Protein 1AZW (pdb70)

Solvent-accessible surface area: 23852 Å² total; per-residue (Å²): 166,88,103,29,39,97,156,44,102,18,101,54,108,21,80,27,170,16,50,159,105,1,34,1,26,10,1,11,0,16,46,65,174,12,48,32,0,0,0,1,3,19,7,0,3,18,13,16,72,94,93,23,25,46,2,0,19,42,67,88,0,46,0,0,0,3,1,3,6,0,0,33,100,1,72,48,55,15,17,36,74,82,2,28,0,88,35,5,5,28,1,0,34,89,1,35,94,100,26,60,12,113,111,0,0,0,8,0,6,8,0,0,0,0,0,0,0,1,0,0,7,64,46,46,125,35,3,26,18,0,0,0,29,0,0,14,2,3,18,39,91,5,3,61,77,5,7,39,106,11,0,10,167,102,38,76,101,19,21,112,130,2,42,111,35,1,55,82,22,14,66,47,10,2,1,6,0,0,25,43,47,2,68,24,145,80,127,71,46,53,53,65,2,0,78,21,0,0,32,4,14,1,14,3,3,23,72,145,94,56,134,108,62,28,79,38,17,80,73,41,112,54,0,30,2,10,0,32,2,1,1,25,0,4,8,28,7,0,52,10,114,50,72,69,11,1,38,101,7,2,123,118,0,46,123,14,48,4,4,0,0,0,1,120,124,5,14,11,4,20,22,84,0,0,121,31,0,52,137,42,0,96,112,6,99,38,67,56,5,91,59,3,2,7,8,9,45,14,81,52,0,10,20,11,0,0,127,10,0,35,64,50,56,163,90,101,25,38,99,155,47,103,15,97,58,106,23,77,22,173,16,47,156,113,0,38,3,30,9,1,10,0,15,46,64,171,13,47,33,0,0,0,3,4,18,8,0,3,20,13,14,62,90,89,23,25,49,2,1,20,45,67,86,0,47,0,0,0,3,1,4,4,0,0,34,102,1,75,46,57,13,17,35,71,80,2,30,0,87,35,3,4,30,2,0,31,90,2,35,94,96,26,60,13,109,112,0,0,0,10,0,6,10,0,0,0,0,0,0,0,1,0,0,7,62,52,44,126,34,3,22,20,0,0,0,27,0,0,14,3,4,16,39,91,2,4,57,80,7,5,40,104,10,0,9,166,104,40,74,103,20,28,111,130,2,40,115,34,2,53,77,23,16,67,46,12,2,1,6,0,0,28,44,48,3,65,30,143,80,135,66,49,58,55,68,3,0,75,19,0,0,32,4,14,2,13,2,4,27,76,143,102,53,135,110,63,28,82,39,16,80,75,41,116,49,0,29,3,10,0,34,3,0,1,24,0,5,7,31,7,0,51,7,120,50,69,64,13,2,38,104,6,2,124,114,0,46,119,14,47,3,3,0,0,0,1,121,127,5,16,9,2,21,23,83,0,0,123,32,0,51,142,40,0,100,114,6,101,36,60,56,4,93,55,3,2,7,9,8,46,14,85,52,0,10,22,12,0,0,129,8,0,34,66,52,59

InterPro domains:
  IPR000073 Alpha/beta hydrolase fold-1 [PF00561] (35-298)
  IPR002410 Peptidase S33 [PR00793] (37-45)
  IPR002410 Peptidase S33 [PR00793] (63-74)
  IPR002410 Peptidase S33 [PR00793] (106-120)
  IPR005944 Proline iminopeptidase [PIRSF006431] (1-312)
  IPR005944 Proline iminopeptidase [PTHR43722] (2-311)
  IPR005944 Proline iminopeptidase [TIGR01249] (9-311)
  IPR029058 Alpha/Beta hydrolase fold [G3DSA:3.40.50.1820] (1-313)
  IPR029058 Alpha/Beta hydrolase fold [SSF53474] (2-310)

B-factor: mean 34.87, std 10.5, range [4.14, 78.02]

Structure (mmCIF, N/CA/C/O backbone):
data_1AZW
#
_entry.id   1AZW
#
_cell.length_a   147.200
_cell.length_b   167.800
_cell.length_c   85.600
_cell.angle_alpha   90.00
_cell.angle_beta   90.00
_cell.angle_gamma   90.00
#
_symmetry.space_group_name_H-M   'C 2 2 2'
#
loop_
_entity.id
_entity.type
_entity.pdbx_description
1 polymer 'PROLINE IMINOPEPTIDASE'
2 water water
#
loop_
_atom_site.group_PDB
_atom_site.id
_atom_site.type_symbol
_atom_site.label_atom_id
_atom_site.label_alt_id
_atom_site.label_comp_id
_atom_site.label_asym_id
_atom_site.label_entity_id
_atom_site.label_seq_id
_atom_site.pdbx_PDB_ins_code
_atom_site.Cartn_x
_atom_site.Cartn_y
_atom_site.Cartn_z
_atom_site.occupancy
_atom_site.B_iso_or_equiv
_atom_site.auth_seq_id
_atom_site.auth_comp_id
_atom_site.auth_asym_id
_atom_site.auth_atom_id
_atom_site.pdbx_PDB_model_num
ATOM 1 N N . MET A 1 1 ? 27.255 33.422 99.685 1.00 49.94 1 MET A N 1
ATOM 2 C CA . MET A 1 1 ? 27.941 32.733 98.539 1.00 52.60 1 MET A CA 1
ATOM 3 C C . MET A 1 1 ? 28.289 31.273 98.845 1.00 50.91 1 MET A C 1
ATOM 4 O O . MET A 1 1 ? 29.110 30.990 99.725 1.00 51.27 1 MET A O 1
ATOM 9 N N . ARG A 1 2 ? 27.651 30.367 98.104 1.00 47.12 2 ARG A N 1
ATOM 10 C CA . ARG A 1 2 ? 27.837 28.935 98.240 1.00 43.50 2 ARG A CA 1
ATOM 11 C C . ARG A 1 2 ? 29.205 28.509 97.747 1.00 44.11 2 ARG A C 1
ATOM 12 O O . ARG A 1 2 ? 29.916 29.269 97.087 1.00 45.91 2 ARG A O 1
ATOM 20 N N . THR A 1 3 ? 29.579 27.285 98.077 1.00 45.39 3 THR A N 1
ATOM 21 C CA . THR A 1 3 ? 30.851 26.739 97.628 1.00 47.77 3 THR A CA 1
ATOM 22 C C . THR A 1 3 ? 30.633 25.318 97.119 1.00 47.54 3 THR A C 1
ATOM 23 O O . THR A 1 3 ? 29.513 24.767 97.198 1.00 46.17 3 THR A O 1
ATOM 27 N N . LEU A 1 4 ? 31.692 24.759 96.537 1.00 45.79 4 LEU A N 1
ATOM 28 C CA . LEU A 1 4 ? 31.659 23.394 96.030 1.00 45.63 4 LEU A CA 1
ATOM 29 C C . LEU A 1 4 ? 31.449 22.467 97.230 1.00 46.73 4 LEU A C 1
ATOM 30 O O . LEU A 1 4 ? 31.992 22.720 98.323 1.00 50.77 4 LEU A O 1
ATOM 35 N N . TYR A 1 5 ? 30.661 21.410 97.049 1.00 42.68 5 TYR A N 1
ATOM 36 C CA . TYR A 1 5 ? 30.472 20.461 98.128 1.00 34.55 5 TYR A CA 1
ATOM 37 C C . TYR A 1 5 ? 31.849 19.861 98.425 1.00 34.95 5 TYR A C 1
ATOM 38 O O . TYR A 1 5 ? 32.831 20.142 97.714 1.00 30.82 5 TYR A O 1
ATOM 47 N N . PRO A 1 6 ? 31.967 19.081 99.511 1.00 35.38 6 PRO A N 1
ATOM 48 C CA . PRO A 1 6 ? 33.295 18.518 99.814 1.00 35.48 6 PRO A CA 1
ATOM 49 C C . P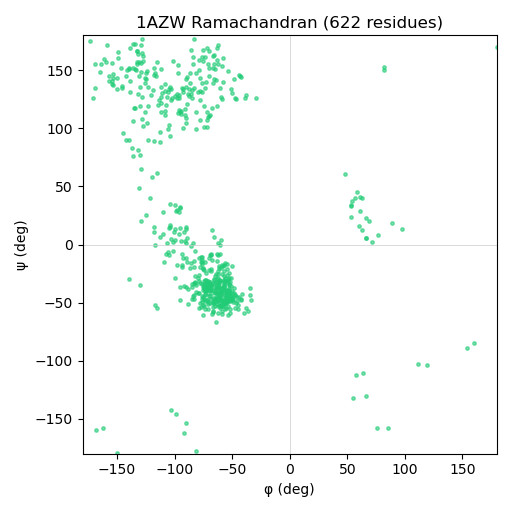RO A 1 6 ? 33.840 17.417 98.896 1.00 37.77 6 PRO A C 1
ATOM 50 O O . PRO A 1 6 ? 33.067 16.702 98.232 1.00 39.70 6 PRO A O 1
ATOM 54 N N . GLU A 1 7 ? 35.170 17.300 98.865 1.00 38.12 7 GLU A N 1
ATOM 55 C CA . GLU A 1 7 ? 35.869 16.299 98.056 1.00 42.33 7 GLU A CA 1
ATOM 56 C C . GLU A 1 7 ? 35.233 14.927 98.225 1.00 43.10 7 GLU A C 1
ATOM 57 O O . GLU A 1 7 ? 35.150 14.404 99.338 1.00 46.81 7 GLU A O 1
ATOM 63 N N . ILE A 1 8 ? 34.843 14.317 97.115 1.00 42.04 8 ILE A N 1
ATOM 64 C CA . ILE A 1 8 ? 34.183 13.026 97.157 1.00 38.52 8 ILE A CA 1
ATOM 65 C C . ILE A 1 8 ? 34.839 12.087 96.172 1.00 41.59 8 ILE A C 1
ATOM 66 O O . ILE A 1 8 ? 35.491 12.533 95.225 1.00 41.38 8 ILE A O 1
ATOM 71 N N . THR A 1 9 ? 34.685 10.787 96.423 1.00 43.83 9 THR A N 1
ATOM 72 C CA . THR A 1 9 ? 35.252 9.744 95.586 1.00 41.26 9 THR A CA 1
ATOM 73 C C . THR A 1 9 ? 34.111 8.946 94.992 1.00 40.00 9 THR A C 1
ATOM 74 O O . THR A 1 9 ? 33.018 8.861 95.576 1.00 38.33 9 THR A O 1
ATOM 78 N N . PRO A 1 10 ? 34.308 8.431 93.768 1.00 40.32 10 PRO A N 1
ATOM 79 C CA . PRO A 1 10 ? 33.234 7.653 93.150 1.00 38.89 10 PRO A CA 1
ATOM 80 C C . PRO A 1 10 ? 33.060 6.265 93.788 1.00 40.71 10 PRO A C 1
ATOM 81 O O . PRO A 1 10 ? 34.038 5.591 94.159 1.00 37.88 10 PRO A O 1
ATOM 85 N N . TYR A 1 11 ? 31.800 5.869 93.955 1.00 41.48 11 TYR A N 1
ATOM 86 C CA . TYR A 1 11 ? 31.472 4.573 94.514 1.00 38.65 11 TYR A CA 1
ATOM 87 C C . TYR A 1 11 ? 31.636 3.507 93.438 1.00 42.39 11 TYR A C 1
ATOM 88 O O . TYR A 1 11 ? 31.601 2.313 93.728 1.00 44.29 11 TYR A O 1
ATOM 97 N N . GLN A 1 12 ? 31.787 3.958 92.191 1.00 44.38 12 GLN A N 1
ATOM 98 C CA . GLN A 1 12 ? 31.959 3.087 91.036 1.00 43.71 12 GLN A CA 1
ATOM 99 C C . GLN A 1 12 ? 32.714 3.818 89.927 1.00 43.88 12 GLN A C 1
ATOM 100 O O . GLN A 1 12 ? 32.495 4.997 89.684 1.00 43.36 12 GLN A O 1
ATOM 106 N N . GLN A 1 13 ? 33.635 3.103 89.297 1.00 45.81 13 GLN A N 1
ATOM 107 C CA . GLN A 1 13 ? 34.454 3.600 88.196 1.00 46.78 13 GLN A CA 1
ATOM 108 C C . GLN A 1 13 ? 34.402 2.501 87.151 1.00 48.25 13 GLN A C 1
ATOM 109 O O . GLN A 1 13 ? 34.258 1.337 87.510 1.00 51.05 13 GLN A O 1
ATOM 115 N N . GLY A 1 14 ? 34.507 2.843 85.873 1.00 48.13 14 GLY A N 1
ATOM 116 C CA . GLY A 1 14 ? 34.441 1.805 84.865 1.00 46.95 14 GLY A CA 1
ATOM 117 C C . GLY A 1 14 ? 34.965 2.157 83.494 1.00 46.58 14 GLY A C 1
ATOM 118 O O . GLY A 1 14 ? 35.801 3.051 83.351 1.00 47.53 14 GLY A O 1
ATOM 119 N N . SER A 1 15 ? 34.498 1.408 82.498 1.00 45.61 15 SER A N 1
ATOM 120 C CA . SER A 1 15 ? 34.878 1.587 81.102 1.00 44.02 15 SER A CA 1
ATOM 121 C C . SER A 1 15 ? 33.741 1.057 80.278 1.00 44.07 15 SER A C 1
ATOM 122 O O . SER A 1 15 ? 33.132 0.060 80.646 1.00 48.22 15 SER A O 1
ATOM 125 N N . LEU A 1 16 ? 33.431 1.738 79.187 1.00 42.18 16 LEU A N 1
ATOM 126 C CA . LEU A 1 16 ? 32.356 1.320 78.325 1.00 39.57 16 LEU A CA 1
ATOM 127 C C . LEU A 1 16 ? 32.890 1.348 76.911 1.00 44.77 16 LEU A C 1
ATOM 128 O O . LEU A 1 16 ? 33.578 2.297 76.521 1.00 46.48 16 LEU A O 1
ATOM 133 N N . LYS A 1 17 ? 32.690 0.247 76.191 1.00 48.27 17 LYS A N 1
ATOM 134 C CA . LYS A 1 17 ? 33.133 0.140 74.804 1.00 49.48 17 LYS A CA 1
ATOM 135 C C . LYS A 1 17 ? 31.976 0.627 73.950 1.00 48.63 17 LYS A C 1
ATOM 136 O O . LYS A 1 17 ? 30.970 -0.070 73.816 1.00 48.93 17 LYS A O 1
ATOM 142 N N . VAL A 1 18 ? 32.108 1.845 73.424 1.00 47.04 18 VAL A N 1
ATOM 143 C CA . VAL A 1 18 ? 31.062 2.466 72.616 1.00 44.82 18 VAL A CA 1
ATOM 144 C C . VAL A 1 18 ? 31.082 2.022 71.169 1.00 43.62 18 VAL A C 1
ATOM 145 O O . VAL A 1 18 ? 30.060 2.060 70.481 1.00 40.02 18 VAL A O 1
ATOM 149 N N . ASP A 1 19 ? 32.265 1.638 70.709 1.00 43.53 19 ASP A N 1
ATOM 150 C CA . ASP A 1 19 ? 32.434 1.110 69.371 1.00 44.13 19 ASP A CA 1
ATOM 151 C C . ASP A 1 19 ? 33.725 0.310 69.358 1.00 46.62 19 ASP A C 1
ATOM 152 O O . ASP A 1 19 ? 34.474 0.334 70.340 1.00 48.31 19 ASP A O 1
ATOM 157 N N . ASP A 1 20 ? 33.989 -0.399 68.269 1.00 49.74 20 ASP A N 1
ATOM 158 C CA . ASP A 1 20 ? 35.183 -1.236 68.175 1.00 50.85 20 ASP A CA 1
ATOM 159 C C . ASP A 1 20 ? 36.534 -0.537 68.315 1.00 50.88 20 ASP A C 1
ATOM 160 O O . ASP A 1 20 ? 37.571 -1.197 68.260 1.00 52.08 20 ASP A O 1
ATOM 165 N N . ARG A 1 21 ? 36.519 0.769 68.592 1.00 49.24 21 ARG A N 1
ATOM 166 C CA . ARG A 1 21 ? 37.755 1.556 68.702 1.00 44.75 21 ARG A CA 1
ATOM 167 C C . ARG A 1 21 ? 37.876 2.413 69.966 1.00 41.31 21 ARG A C 1
ATOM 168 O O . ARG A 1 21 ? 38.971 2.564 70.529 1.00 36.29 21 ARG A O 1
ATOM 176 N N . HIS A 1 22 ? 36.739 2.940 70.413 1.00 38.98 22 HIS A N 1
ATOM 177 C CA . HIS A 1 22 ? 36.664 3.823 71.564 1.00 39.01 22 HIS A CA 1
ATOM 178 C C . HIS A 1 22 ? 36.122 3.154 72.816 1.00 40.44 22 HIS A C 1
ATOM 179 O O . HIS A 1 22 ? 35.094 2.463 72.776 1.00 39.23 22 HIS A O 1
ATOM 186 N N . THR A 1 23 ? 36.805 3.429 73.926 1.00 43.08 23 THR A N 1
ATOM 187 C CA . THR A 1 23 ? 36.472 2.925 75.256 1.00 43.15 23 THR A CA 1
ATOM 188 C C . THR A 1 23 ? 36.410 4.118 76.212 1.00 40.11 23 THR A C 1
ATOM 189 O O . THR A 1 23 ? 37.441 4.684 76.584 1.00 38.02 23 THR A O 1
ATOM 193 N N . LEU A 1 24 ? 35.203 4.475 76.620 1.00 38.56 24 LEU A N 1
ATOM 194 C CA . LEU A 1 24 ? 34.966 5.607 77.510 1.00 38.19 24 LEU A CA 1
ATOM 195 C C . LEU A 1 24 ? 35.071 5.309 79.007 1.00 39.97 24 LEU A C 1
ATOM 196 O O . LEU A 1 24 ? 34.435 4.371 79.499 1.00 39.75 24 LEU A O 1
ATOM 201 N N . TYR A 1 25 ? 35.839 6.124 79.730 1.00 40.35 25 TYR A N 1
ATOM 202 C CA . TYR A 1 25 ? 35.958 5.982 81.179 1.00 39.77 25 TYR A CA 1
ATOM 203 C C . TYR A 1 25 ? 34.764 6.690 81.786 1.00 38.48 25 TYR A C 1
ATOM 204 O O . TYR A 1 25 ? 34.449 7.800 81.387 1.00 40.32 25 TYR A O 1
ATOM 213 N N . PHE A 1 26 ? 34.107 6.076 82.754 1.00 37.12 26 PHE A N 1
ATOM 214 C CA . PHE A 1 26 ? 32.988 6.741 83.402 1.00 36.24 26 PHE A CA 1
ATOM 215 C C . PHE A 1 26 ? 33.068 6.472 84.899 1.00 37.40 26 PHE A C 1
ATOM 216 O O . PHE A 1 26 ? 33.921 5.692 85.333 1.00 40.86 26 PHE A O 1
ATOM 224 N N . GLU A 1 27 ? 32.269 7.177 85.693 1.00 34.67 27 GLU A N 1
ATOM 225 C CA . GLU A 1 27 ? 32.278 6.987 87.135 1.00 32.35 27 GLU A CA 1
ATOM 226 C C . GLU A 1 27 ? 31.003 7.551 87.731 1.00 32.19 27 GLU A C 1
ATOM 227 O O . GLU A 1 27 ? 30.296 8.322 87.081 1.00 33.90 27 GLU A O 1
ATOM 233 N N . GLN A 1 28 ? 30.662 7.102 88.930 1.00 31.41 28 GLN A N 1
ATOM 234 C CA . GLN A 1 28 ? 29.460 7.575 89.589 1.00 31.74 28 GLN A CA 1
ATOM 235 C C . GLN A 1 28 ? 29.779 8.006 91.018 1.00 35.71 28 GLN A C 1
ATOM 236 O O . GLN A 1 28 ? 30.583 7.361 91.706 1.00 35.21 28 GLN A O 1
ATOM 242 N N . CYS A 1 29 ? 29.232 9.156 91.414 1.00 35.27 29 CYS A N 1
ATOM 243 C CA . CYS A 1 29 ? 29.432 9.713 92.739 1.00 33.30 29 CYS A CA 1
ATOM 244 C C . CYS A 1 29 ? 28.076 10.005 93.337 1.00 36.41 29 CYS A C 1
ATOM 245 O O . CYS A 1 29 ? 27.071 10.052 92.617 1.00 38.77 29 CYS A O 1
ATOM 248 N N . GLY A 1 30 ? 28.038 10.176 94.655 1.00 38.16 30 GLY A N 1
ATOM 249 C CA . GLY A 1 30 ? 26.786 10.503 95.316 1.00 39.81 30 GLY A CA 1
ATOM 250 C C . GLY A 1 30 ? 25.816 9.407 95.725 1.00 38.82 30 GLY A C 1
ATOM 251 O O . GLY A 1 30 ? 26.173 8.263 95.960 1.00 39.99 30 GLY A O 1
ATOM 252 N N . ASN A 1 31 ? 24.568 9.803 95.878 1.00 39.02 31 ASN A N 1
ATOM 253 C CA . ASN A 1 31 ? 23.520 8.902 96.291 1.00 41.50 31 ASN A CA 1
ATOM 254 C C . ASN A 1 31 ? 23.105 8.062 95.099 1.00 43.47 31 ASN A C 1
ATOM 255 O O . ASN A 1 31 ? 22.381 8.528 94.220 1.00 42.09 31 ASN A O 1
ATOM 260 N N . PRO A 1 32 ? 23.486 6.781 95.100 1.00 44.75 32 PRO A N 1
ATOM 261 C CA . PRO A 1 32 ? 23.173 5.828 94.029 1.00 46.02 32 PRO A CA 1
ATOM 262 C C . PRO A 1 32 ? 21.694 5.797 93.630 1.00 47.30 32 PRO A C 1
ATOM 263 O O . PRO A 1 32 ? 21.346 5.285 92.574 1.00 47.94 32 PRO A O 1
ATOM 267 N N . HIS A 1 33 ? 20.822 6.309 94.489 1.00 50.12 33 HIS A N 1
ATOM 268 C CA . HIS A 1 33 ? 19.391 6.319 94.208 1.00 53.12 33 HIS A CA 1
ATOM 269 C C . HIS A 1 33 ? 18.889 7.749 94.137 1.00 54.73 33 HIS A C 1
ATOM 270 O O . HIS A 1 33 ? 17.674 8.003 94.166 1.00 53.73 33 HIS A O 1
ATOM 277 N N . GLY A 1 34 ? 19.844 8.671 94.024 1.00 55.46 34 GLY A N 1
ATOM 278 C CA . GLY A 1 34 ? 19.541 10.089 93.958 1.00 53.43 34 GLY A CA 1
ATOM 279 C C . GLY A 1 34 ? 19.168 10.528 92.558 1.00 52.33 34 GLY A C 1
ATOM 280 O O . GLY A 1 34 ? 19.172 9.724 91.626 1.00 52.24 34 GLY A O 1
ATOM 281 N N . LYS A 1 35 ? 18.809 11.800 92.422 1.00 51.99 35 LYS A N 1
ATOM 282 C CA . LYS A 1 35 ? 18.440 12.389 91.137 1.00 46.44 35 LYS A CA 1
ATOM 283 C C . LYS A 1 35 ? 19.642 12.212 90.198 1.00 42.78 35 LYS A C 1
ATOM 284 O O . LYS A 1 35 ? 20.765 12.584 90.545 1.00 41.65 35 LYS A O 1
ATOM 290 N N . PRO A 1 36 ? 19.436 11.595 89.021 1.00 39.13 36 PRO A N 1
ATOM 291 C CA . PRO A 1 36 ? 20.554 11.396 88.084 1.00 36.82 36 PRO A CA 1
ATOM 292 C C . PRO A 1 36 ? 20.976 12.667 87.303 1.00 37.58 36 PRO A C 1
ATOM 293 O O . PRO A 1 36 ? 20.122 13.453 86.850 1.00 37.04 36 PRO A O 1
ATOM 297 N N . VAL A 1 37 ? 22.284 12.865 87.147 1.00 35.05 37 VAL A N 1
ATOM 298 C CA . VAL A 1 37 ? 22.809 14.005 86.400 1.00 35.37 37 VAL A CA 1
ATOM 299 C C . VAL A 1 37 ? 24.077 13.600 85.672 1.00 36.43 37 VAL A C 1
ATOM 300 O O . VAL A 1 37 ? 24.941 12.946 86.266 1.00 35.85 37 VAL A O 1
ATOM 304 N N . VAL A 1 38 ? 24.198 13.979 84.399 1.00 34.75 38 VAL A N 1
ATOM 305 C CA . VAL A 1 38 ? 25.399 13.641 83.627 1.00 33.69 38 VAL A CA 1
ATOM 306 C C . VAL A 1 38 ? 26.271 14.884 83.458 1.00 33.07 38 VAL A C 1
ATOM 307 O O . VAL A 1 38 ? 25.763 15.938 83.096 1.00 35.35 38 VAL A O 1
ATOM 311 N N . MET A 1 39 ? 27.565 14.756 83.744 1.00 28.66 39 MET A N 1
ATOM 312 C CA . MET A 1 39 ? 28.509 15.859 83.656 1.00 29.60 39 MET A CA 1
ATOM 313 C C . MET A 1 39 ? 29.268 15.942 82.330 1.00 32.15 39 MET A C 1
ATOM 314 O O . MET A 1 39 ? 30.167 15.137 82.081 1.00 33.35 39 MET A O 1
ATOM 319 N N . LEU A 1 40 ? 29.004 16.977 81.533 1.00 32.06 40 LEU A N 1
ATOM 320 C CA . LEU A 1 40 ? 29.713 17.160 80.262 1.00 27.65 40 LEU A CA 1
ATOM 321 C C . LEU A 1 40 ? 30.895 18.116 80.442 1.00 25.94 40 LEU A C 1
ATOM 322 O O . LEU A 1 40 ? 30.702 19.281 80.765 1.00 29.70 40 LEU A O 1
ATOM 327 N N . HIS A 1 41 ? 32.115 17.617 80.284 1.00 25.28 41 HIS A N 1
ATOM 328 C CA . HIS A 1 41 ? 33.279 18.468 80.435 1.00 28.05 41 HIS A CA 1
ATOM 329 C C . HIS A 1 41 ? 33.462 19.365 79.228 1.00 30.65 41 HIS A C 1
ATOM 330 O O . HIS A 1 41 ? 32.853 19.135 78.183 1.00 31.48 41 HIS A O 1
ATOM 337 N N . GLY A 1 42 ? 34.339 20.352 79.368 1.00 31.56 42 GLY A N 1
ATOM 338 C CA . GLY A 1 42 ? 34.604 21.285 78.297 1.00 30.08 42 GLY A CA 1
ATOM 339 C C . GLY A 1 42 ? 35.750 20.865 77.406 1.00 33.53 42 GLY A C 1
ATOM 340 O O . GLY A 1 42 ? 36.211 19.724 77.435 1.00 36.30 42 GLY A O 1
ATOM 341 N N . GLY A 1 43 ? 36.269 21.827 76.662 1.00 36.54 43 GLY A N 1
ATOM 342 C CA . GLY A 1 43 ? 37.340 21.554 75.730 1.00 36.26 43 GLY A CA 1
ATOM 343 C C . GLY A 1 43 ? 36.755 21.942 74.380 1.00 38.57 43 GLY A C 1
ATOM 344 O O . GLY A 1 43 ? 36.576 23.137 74.147 1.00 38.61 43 GLY A O 1
ATOM 345 N N . PRO A 1 44 ? 36.337 20.977 73.519 1.00 38.10 44 PRO A N 1
ATOM 346 C CA . PRO A 1 44 ? 36.368 19.521 73.713 1.00 32.91 44 PRO A CA 1
ATOM 347 C C . PRO A 1 44 ? 37.761 18.916 73.887 1.00 29.74 44 PRO A C 1
ATOM 348 O O . PRO A 1 44 ? 38.768 19.513 73.485 1.00 26.36 44 PRO A O 1
ATOM 352 N N . GLY A 1 45 ? 37.799 17.764 74.556 1.00 26.90 45 GLY A N 1
ATOM 353 C CA . GLY A 1 45 ? 39.042 17.065 74.803 1.00 24.13 45 GLY A CA 1
ATOM 354 C C . GLY A 1 45 ? 39.623 17.331 76.171 1.00 25.19 45 GLY A C 1
ATOM 355 O O . GLY A 1 45 ? 40.765 16.978 76.438 1.00 27.69 45 GLY A O 1
ATOM 356 N N . GLY A 1 46 ? 38.843 17.912 77.068 1.00 27.24 46 GLY A N 1
ATOM 357 C CA . GLY A 1 46 ? 39.386 18.205 78.385 1.00 30.84 46 GLY A CA 1
ATOM 358 C C . GLY A 1 46 ? 39.384 17.061 79.383 1.00 32.77 46 GLY A C 1
ATOM 359 O O . GLY A 1 46 ? 40.364 16.830 80.099 1.00 30.42 46 GLY A O 1
ATOM 360 N N . GLY A 1 47 ? 38.271 16.336 79.422 1.00 34.36 47 GLY A N 1
ATOM 361 C CA . GLY A 1 47 ? 38.149 15.244 80.363 1.00 35.73 47 GLY A CA 1
ATOM 362 C C . GLY A 1 47 ? 37.745 15.842 81.693 1.00 35.36 47 GLY A C 1
ATOM 363 O O . GLY A 1 47 ? 38.049 17.002 81.955 1.00 35.08 47 GLY A O 1
ATOM 364 N N . CYS A 1 48 ? 37.003 15.079 82.492 1.00 34.76 48 CYS A N 1
ATOM 365 C CA . CYS A 1 48 ? 36.548 15.529 83.799 1.00 32.21 48 CYS A CA 1
ATOM 366 C C . CYS A 1 48 ? 37.673 15.549 84.802 1.00 35.44 48 CYS A C 1
ATOM 367 O O . CYS A 1 48 ? 38.714 14.918 84.590 1.00 37.30 48 CYS A O 1
ATOM 370 N N . ASN A 1 49 ? 37.460 16.288 85.888 1.00 38.33 49 ASN A N 1
ATOM 371 C CA . ASN A 1 49 ? 38.429 16.372 86.983 1.00 37.48 49 ASN A CA 1
ATOM 372 C C . ASN A 1 49 ? 37.702 16.095 88.300 1.00 35.78 49 ASN A C 1
ATOM 373 O O . ASN A 1 49 ? 36.469 15.989 88.335 1.00 33.47 49 ASN A O 1
ATOM 378 N N . ASP A 1 50 ? 38.459 15.956 89.375 1.00 36.51 50 ASP A N 1
ATOM 379 C CA . ASP A 1 50 ? 37.865 15.647 90.664 1.00 39.51 50 ASP A CA 1
ATOM 380 C C . ASP A 1 50 ? 36.871 16.719 91.098 1.00 41.17 50 ASP A C 1
ATOM 381 O O . ASP A 1 50 ? 35.754 16.409 91.552 1.00 40.86 50 ASP A O 1
ATOM 386 N N . LYS A 1 51 ? 37.255 17.978 90.882 1.00 38.95 51 LYS A N 1
ATOM 387 C CA . LYS A 1 51 ? 36.422 19.108 91.245 1.00 35.57 51 LYS A CA 1
ATOM 388 C C . LYS A 1 51 ? 35.013 19.074 90.685 1.00 35.19 51 LYS A C 1
ATOM 389 O O . LYS A 1 51 ? 34.088 19.566 91.319 1.00 36.28 51 LYS A O 1
ATOM 395 N N . MET A 1 52 ? 34.840 18.486 89.507 1.00 34.75 52 MET A N 1
ATOM 396 C CA . MET A 1 52 ? 33.526 18.450 88.869 1.00 34.45 52 MET A CA 1
ATOM 397 C C . MET A 1 52 ? 32.460 17.595 89.564 1.00 36.94 52 MET A C 1
ATOM 398 O O . MET A 1 52 ? 31.257 17.708 89.258 1.00 37.69 52 MET A O 1
ATOM 403 N N . ARG A 1 53 ? 32.899 16.754 90.503 1.00 37.81 53 ARG A N 1
ATOM 404 C CA . ARG A 1 53 ? 32.001 15.881 91.272 1.00 36.33 53 ARG A CA 1
ATOM 405 C C . ARG A 1 53 ? 31.233 16.677 92.334 1.00 36.14 53 ARG A C 1
ATOM 406 O O . ARG A 1 53 ? 30.155 16.271 92.772 1.00 37.45 53 ARG A O 1
ATOM 414 N N . ARG A 1 54 ? 31.769 17.851 92.669 1.00 34.15 54 ARG A N 1
ATOM 415 C CA . ARG A 1 54 ? 31.260 18.718 93.725 1.00 30.43 54 ARG A CA 1
ATOM 416 C C . ARG A 1 54 ? 30.189 19.791 93.486 1.00 32.03 54 ARG A C 1
ATOM 417 O O . ARG A 1 54 ? 29.856 20.542 94.400 1.00 32.28 54 ARG A O 1
ATOM 425 N N . PHE A 1 55 ? 29.615 19.863 92.293 1.00 34.39 55 PHE A N 1
ATOM 426 C CA . PHE A 1 55 ? 28.599 20.889 92.061 1.00 33.72 55 PHE A CA 1
ATOM 427 C C . PHE A 1 55 ? 27.255 20.433 92.563 1.00 35.09 55 PHE A C 1
ATOM 428 O O . PHE A 1 55 ? 26.327 21.250 92.662 1.00 36.83 55 PHE A O 1
ATOM 436 N N . HIS A 1 56 ? 27.120 19.137 92.851 1.00 34.95 56 HIS A N 1
ATOM 437 C CA . HIS A 1 56 ? 25.828 18.615 93.321 1.00 35.17 56 HIS A CA 1
ATOM 438 C C . HIS A 1 56 ? 25.858 18.033 94.705 1.00 37.38 56 HIS A C 1
ATOM 439 O O . HIS A 1 56 ? 26.889 17.524 95.149 1.00 37.07 56 HIS A O 1
ATOM 446 N N . ASP A 1 57 ? 24.710 18.102 95.377 1.00 41.00 57 ASP A N 1
ATOM 447 C CA . ASP A 1 57 ? 24.556 17.566 96.731 1.00 43.53 57 ASP A CA 1
ATOM 448 C C . ASP A 1 57 ? 24.587 16.034 96.661 1.00 43.85 57 ASP A C 1
ATOM 449 O O . ASP A 1 57 ? 23.622 15.398 96.202 1.00 42.52 57 ASP A O 1
ATOM 454 N N . PRO A 1 58 ? 25.668 15.421 97.170 1.00 42.14 58 PRO A N 1
ATOM 455 C CA . PRO A 1 58 ? 25.848 13.968 97.167 1.00 39.81 58 PRO A CA 1
ATOM 456 C C . PRO A 1 58 ? 24.828 13.179 97.956 1.00 39.88 58 PRO A C 1
ATOM 457 O O . PRO A 1 58 ? 24.909 11.964 98.039 1.00 39.08 58 PRO A O 1
ATOM 461 N N . ALA A 1 59 ? 23.866 13.875 98.536 1.00 41.12 59 ALA A N 1
ATOM 462 C CA . ALA A 1 59 ? 22.802 13.236 99.286 1.00 40.56 59 ALA A CA 1
ATOM 463 C C . ALA A 1 59 ? 21.568 13.148 98.402 1.00 41.48 59 ALA A C 1
ATOM 464 O O . ALA A 1 59 ? 20.758 12.242 98.551 1.00 42.83 59 ALA A O 1
ATOM 466 N N . LYS A 1 60 ? 21.433 14.088 97.473 1.00 42.84 60 LYS A N 1
ATOM 467 C CA . LYS A 1 60 ? 20.273 14.118 96.595 1.00 44.60 60 LYS A CA 1
ATOM 468 C C . LYS A 1 60 ? 20.551 13.756 95.150 1.00 44.27 60 LYS A C 1
ATOM 469 O O . LYS A 1 60 ? 19.613 13.475 94.405 1.00 44.99 60 LYS A O 1
ATOM 475 N N . TYR A 1 61 ? 21.824 13.752 94.754 1.00 44.03 61 TYR A N 1
ATOM 476 C CA . TYR A 1 61 ? 22.189 13.491 93.358 1.00 44.42 61 TYR A CA 1
ATOM 477 C C . TYR A 1 61 ? 23.063 12.295 93.022 1.00 42.77 61 TYR A C 1
ATOM 478 O O . TYR A 1 61 ? 24.117 12.075 93.632 1.00 40.97 61 TYR A O 1
ATOM 487 N N . ARG A 1 62 ? 22.624 11.556 92.008 1.00 40.93 62 ARG A N 1
ATOM 488 C CA . ARG A 1 62 ? 23.364 10.436 91.467 1.00 37.66 62 ARG A CA 1
ATOM 489 C C . ARG A 1 62 ? 24.148 11.122 90.356 1.00 36.50 62 ARG A C 1
ATOM 490 O O . ARG A 1 62 ? 23.596 11.442 89.293 1.00 33.42 62 ARG A O 1
ATOM 498 N N . ILE A 1 63 ? 25.413 11.402 90.648 1.00 34.40 63 ILE A N 1
ATOM 499 C CA . ILE A 1 63 ? 26.309 12.120 89.751 1.00 34.95 63 ILE A CA 1
ATOM 500 C C . ILE A 1 63 ? 27.098 11.225 88.788 1.00 36.70 63 ILE A C 1
ATOM 501 O O . ILE A 1 63 ? 28.070 10.575 89.186 1.00 40.31 63 ILE A O 1
ATOM 506 N N . VAL A 1 64 ? 26.751 11.276 87.508 1.00 35.35 64 VAL A N 1
ATOM 507 C CA . VAL A 1 64 ? 27.433 10.479 86.489 1.00 31.73 64 VAL A CA 1
ATOM 508 C C . VAL A 1 64 ? 28.467 11.329 85.744 1.00 30.80 64 VAL A C 1
ATOM 509 O O . VAL A 1 64 ? 28.148 12.408 85.256 1.00 34.27 64 VAL A O 1
ATOM 513 N N . LEU A 1 65 ? 29.702 10.867 85.654 1.00 26.75 65 LEU A N 1
ATOM 514 C CA . LEU A 1 65 ? 30.712 11.616 84.930 1.00 28.16 65 LEU A CA 1
ATOM 515 C C . LEU A 1 65 ? 31.396 10.706 83.937 1.00 29.37 65 LEU A C 1
ATOM 516 O O . LEU A 1 65 ? 31.419 9.506 84.147 1.00 34.27 65 LEU A O 1
ATOM 521 N N . PHE A 1 66 ? 31.982 11.267 82.882 1.00 26.48 66 PHE A N 1
ATOM 522 C CA . PHE A 1 66 ? 32.701 10.472 81.898 1.00 24.94 66 PHE A CA 1
ATOM 523 C C . PHE A 1 66 ? 33.585 11.281 80.981 1.00 26.73 66 PHE A C 1
ATOM 524 O O . PHE A 1 66 ? 33.298 12.429 80.684 1.00 32.27 66 PHE A O 1
ATOM 532 N N . ASP A 1 67 ? 34.680 10.690 80.543 1.00 27.08 67 ASP A N 1
ATOM 533 C CA . ASP A 1 67 ? 35.572 11.359 79.631 1.00 26.91 67 ASP A CA 1
ATOM 534 C C . ASP A 1 67 ? 35.059 11.106 78.229 1.00 31.77 67 ASP A C 1
ATOM 535 O O . ASP A 1 67 ? 34.568 10.019 77.916 1.00 35.11 67 ASP A O 1
ATOM 540 N N . GLN A 1 68 ? 35.098 12.144 77.405 1.00 30.86 68 GLN A N 1
ATOM 541 C CA . GLN A 1 68 ? 34.614 12.044 76.052 1.00 29.68 68 GLN A CA 1
ATOM 542 C C . GLN A 1 68 ? 35.729 11.470 75.217 1.00 29.96 68 GLN A C 1
ATOM 543 O O . GLN A 1 68 ? 36.900 11.521 75.628 1.00 30.37 68 GLN A O 1
ATOM 549 N N . ARG A 1 69 ? 35.378 10.944 74.046 1.00 26.23 69 ARG A N 1
ATOM 550 C CA . ARG A 1 69 ? 36.346 10.306 73.157 1.00 26.09 69 ARG A CA 1
ATOM 551 C C . ARG A 1 69 ? 37.725 10.952 73.032 1.00 24.65 69 ARG A C 1
ATOM 552 O O . ARG A 1 69 ? 37.857 12.141 72.762 1.00 29.02 69 ARG A O 1
ATOM 560 N N . GLY A 1 70 ? 38.747 10.144 73.265 1.00 24.36 70 GLY A N 1
ATOM 561 C CA . GLY A 1 70 ? 40.117 10.586 73.142 1.00 24.64 70 GLY A CA 1
ATOM 562 C C . GLY A 1 70 ? 40.557 11.530 74.213 1.00 28.32 70 GLY A C 1
ATOM 563 O O . GLY A 1 70 ? 41.709 11.964 74.224 1.00 30.02 70 GLY A O 1
ATOM 564 N N . SER A 1 71 ? 39.681 11.811 75.162 1.00 31.05 71 SER A N 1
ATOM 565 C CA . SER A 1 71 ? 40.056 12.746 76.200 1.00 34.26 71 SER A CA 1
ATOM 566 C C . SER A 1 71 ? 40.288 12.123 77.556 1.00 35.33 71 SER A C 1
ATOM 567 O O . SER A 1 71 ? 39.534 11.259 77.993 1.00 35.42 71 SER A O 1
ATOM 570 N N . GLY A 1 72 ? 41.335 12.584 78.226 1.00 38.48 72 GLY A N 1
ATOM 571 C CA . GLY A 1 72 ? 41.620 12.109 79.566 1.00 40.39 72 GLY A CA 1
ATOM 572 C C . GLY A 1 72 ? 41.964 10.648 79.704 1.00 40.64 72 GLY A C 1
ATOM 573 O O . GLY A 1 72 ? 43.052 10.227 79.297 1.00 42.95 72 GLY A O 1
ATOM 574 N N . ARG A 1 73 ? 41.067 9.880 80.314 1.00 41.15 73 ARG A N 1
ATOM 575 C CA . ARG A 1 73 ? 41.317 8.456 80.510 1.00 43.23 73 ARG A CA 1
ATOM 576 C C . ARG A 1 73 ? 40.422 7.543 79.654 1.00 43.12 73 ARG A C 1
ATOM 577 O O . ARG A 1 73 ? 40.074 6.424 80.047 1.00 46.09 73 ARG A O 1
ATOM 585 N N . SER A 1 74 ? 40.005 8.079 78.508 1.00 39.43 74 SER A N 1
ATOM 586 C CA . SER A 1 74 ? 39.234 7.353 77.520 1.00 32.92 74 SER A CA 1
ATOM 587 C C . SER A 1 74 ? 40.307 6.993 76.477 1.00 36.62 74 SER A C 1
ATOM 588 O O . SER A 1 74 ? 41.385 7.637 76.436 1.00 36.59 74 SER A O 1
ATOM 591 N N . THR A 1 75 ? 40.054 5.953 75.675 1.00 36.04 75 THR A N 1
ATOM 592 C CA . THR A 1 75 ? 41.032 5.499 74.678 1.00 33.53 75 THR A CA 1
ATOM 593 C C . THR A 1 75 ? 40.461 5.203 73.299 1.00 31.80 75 THR A C 1
ATOM 594 O O . THR A 1 75 ? 39.272 4.877 73.161 1.00 31.95 75 THR A O 1
ATOM 598 N N . PRO A 1 76 ? 41.292 5.377 72.253 1.00 27.65 76 PRO A N 1
ATOM 599 C CA . PRO A 1 76 ? 42.679 5.831 72.406 1.00 30.12 76 PRO A CA 1
ATOM 600 C C . PRO A 1 76 ? 42.783 7.341 72.639 1.00 34.50 76 PRO A C 1
ATOM 601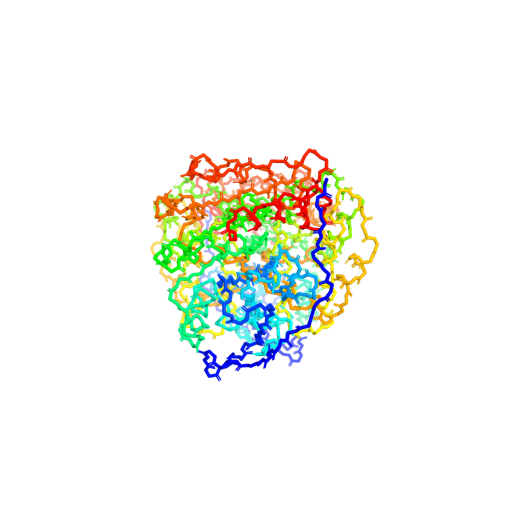 O O . PRO A 1 76 ? 41.990 8.136 72.122 1.00 35.27 76 PRO A O 1
ATOM 605 N N . HIS A 1 77 ? 43.735 7.713 73.479 1.00 35.60 77 HIS A N 1
ATOM 606 C CA . HIS A 1 77 ? 43.974 9.100 73.839 1.00 37.75 77 HIS A CA 1
ATOM 607 C C . HIS A 1 77 ? 44.275 9.972 72.619 1.00 38.39 77 HIS A C 1
ATOM 608 O O . HIS A 1 77 ? 45.025 9.560 71.737 1.00 41.58 77 HIS A O 1
ATOM 615 N N . ALA A 1 78 ? 43.729 11.194 72.610 1.00 38.51 78 ALA A N 1
ATOM 616 C CA . ALA A 1 78 ? 43.911 12.174 71.522 1.00 35.73 78 ALA A CA 1
ATOM 617 C C . ALA A 1 78 ? 43.475 11.644 70.163 1.00 35.15 78 ALA A C 1
ATOM 618 O O . ALA A 1 78 ? 44.096 11.954 69.163 1.00 38.60 78 ALA A O 1
ATOM 620 N N . ASP A 1 79 ? 42.380 10.906 70.101 1.00 32.57 79 ASP A N 1
ATOM 621 C CA . ASP A 1 79 ? 41.981 10.344 68.832 1.00 32.56 79 ASP A CA 1
ATOM 622 C C . ASP A 1 79 ? 40.940 11.117 68.039 1.00 33.63 79 ASP A C 1
ATOM 623 O O . ASP A 1 79 ? 39.830 11.363 68.517 1.00 32.70 79 ASP A O 1
ATOM 628 N N . LEU A 1 80 ? 41.277 11.415 66.785 1.00 33.50 80 LEU A N 1
ATOM 629 C CA . LEU A 1 80 ? 40.390 12.173 65.891 1.00 31.58 80 LEU A CA 1
ATOM 630 C C . LEU A 1 80 ? 39.473 11.334 64.974 1.00 32.86 80 LEU A C 1
ATOM 631 O O . LEU A 1 80 ? 38.556 11.880 64.312 1.00 29.16 80 LEU A O 1
ATOM 636 N N . VAL A 1 81 ? 39.695 10.014 64.964 1.00 31.29 81 VAL A N 1
ATOM 637 C CA . VAL A 1 81 ? 38.885 9.103 64.148 1.00 28.59 81 VAL A CA 1
ATOM 638 C C . VAL A 1 81 ? 37.544 8.864 64.841 1.00 27.04 81 VAL A C 1
ATOM 639 O O . VAL A 1 81 ? 37.487 8.462 65.999 1.00 27.28 81 VAL A O 1
ATOM 643 N N . ASP A 1 82 ? 36.466 9.137 64.127 1.00 27.90 82 ASP A N 1
ATOM 644 C CA . ASP A 1 82 ? 35.124 8.993 64.666 1.00 31.16 82 ASP A CA 1
ATOM 645 C C . ASP A 1 82 ? 34.951 9.764 65.959 1.00 31.99 82 ASP A C 1
ATOM 646 O O . ASP A 1 82 ? 34.300 9.299 66.894 1.00 34.35 82 ASP A O 1
ATOM 651 N N . ASN A 1 83 ? 35.578 10.938 66.007 1.00 33.87 83 ASN A N 1
ATOM 652 C CA . ASN A 1 83 ? 35.484 11.853 67.151 1.00 30.59 83 ASN A CA 1
ATOM 653 C C . ASN A 1 83 ? 34.711 13.038 66.563 1.00 29.36 83 ASN A C 1
ATOM 654 O O . ASN A 1 83 ? 35.283 13.930 65.921 1.00 30.73 83 ASN A O 1
ATOM 659 N N . THR A 1 84 ? 33.405 13.024 66.796 1.00 24.38 84 THR A N 1
ATOM 660 C CA . THR A 1 84 ? 32.496 13.979 66.212 1.00 21.56 84 THR A CA 1
ATOM 661 C C . THR A 1 84 ? 31.352 14.301 67.156 1.00 23.75 84 THR A C 1
ATOM 662 O O . THR A 1 84 ? 30.946 13.458 67.935 1.00 27.13 84 THR A O 1
ATOM 666 N N . THR A 1 85 ? 30.802 15.504 67.047 1.00 24.93 85 THR A N 1
ATOM 667 C CA . THR A 1 85 ? 29.681 15.945 67.890 1.00 25.57 85 THR A CA 1
ATOM 668 C C . THR A 1 85 ? 28.540 14.919 67.969 1.00 26.31 85 THR A C 1
ATOM 669 O O . THR A 1 85 ? 28.013 14.653 69.057 1.00 29.10 85 THR A O 1
ATOM 673 N N . TRP A 1 86 ? 28.186 14.303 66.844 1.00 25.10 86 TRP A N 1
ATOM 674 C CA . TRP A 1 86 ? 27.090 13.343 66.844 1.00 26.65 86 TRP A CA 1
ATOM 675 C C . TRP A 1 86 ? 27.477 11.971 67.406 1.00 26.96 86 TRP A C 1
ATOM 676 O O . TRP A 1 86 ? 26.616 11.191 67.825 1.00 25.70 86 TRP A O 1
ATOM 687 N N . ASP A 1 87 ? 28.776 11.691 67.440 1.00 24.46 87 ASP A N 1
ATOM 688 C CA . ASP A 1 87 ? 29.249 10.457 68.019 1.00 22.79 87 ASP A CA 1
ATOM 689 C C . ASP A 1 87 ? 29.105 10.702 69.510 1.00 25.98 87 ASP A C 1
ATOM 690 O O . ASP A 1 87 ? 28.440 9.922 70.195 1.00 29.52 87 ASP A O 1
ATOM 695 N N . LEU A 1 88 ? 29.656 11.822 69.997 1.00 23.99 88 LEU A N 1
ATOM 696 C CA . LEU A 1 88 ? 29.556 12.190 71.413 1.00 20.66 88 LEU A CA 1
ATOM 697 C C . LEU A 1 88 ? 28.094 12.291 71.850 1.00 20.58 88 LEU A C 1
ATOM 698 O O . LEU A 1 88 ? 27.770 11.965 72.984 1.00 22.19 88 LEU A O 1
ATOM 703 N N . VAL A 1 89 ? 27.200 12.715 70.964 1.00 19.13 89 VAL A N 1
ATOM 704 C CA . VAL A 1 89 ? 25.786 12.797 71.342 1.00 23.49 89 VAL A CA 1
ATOM 705 C C . VAL A 1 89 ? 25.256 11.376 71.511 1.00 26.63 89 VAL A C 1
ATOM 706 O O . VAL A 1 89 ? 24.473 11.111 72.419 1.00 32.28 89 VAL A O 1
ATOM 710 N N . ALA A 1 90 ? 25.713 10.463 70.653 1.00 29.26 90 ALA A N 1
ATOM 711 C CA . ALA A 1 90 ? 25.288 9.066 70.693 1.00 28.12 90 ALA A CA 1
ATOM 712 C C . ALA A 1 90 ? 25.781 8.428 71.986 1.00 28.17 90 ALA A C 1
ATOM 713 O O . ALA A 1 90 ? 24.994 7.803 72.700 1.00 27.94 90 ALA A O 1
ATOM 715 N N . ASP A 1 91 ? 27.064 8.626 72.298 1.00 26.91 91 ASP A N 1
ATOM 716 C CA . ASP A 1 91 ? 27.673 8.098 73.523 1.00 27.64 91 ASP A CA 1
ATOM 717 C C . ASP A 1 91 ? 26.863 8.430 74.783 1.00 30.14 91 ASP A C 1
ATOM 718 O O . ASP A 1 91 ? 26.702 7.586 75.665 1.00 32.35 91 ASP A O 1
ATOM 723 N N . ILE A 1 92 ? 26.353 9.656 74.871 1.00 32.52 92 ILE A N 1
ATOM 724 C CA . ILE A 1 92 ? 25.561 10.067 76.037 1.00 32.28 92 ILE A CA 1
ATOM 725 C C . ILE A 1 92 ? 24.390 9.108 76.160 1.00 29.94 92 ILE A C 1
ATOM 726 O O . ILE A 1 92 ? 24.050 8.664 77.253 1.00 30.49 92 ILE A O 1
ATOM 731 N N . GLU A 1 93 ? 23.821 8.739 75.025 1.00 29.55 93 GLU A N 1
ATOM 732 C CA . GLU A 1 93 ? 22.700 7.819 75.020 1.00 31.19 93 GLU A CA 1
ATOM 733 C C . GLU A 1 93 ? 23.140 6.392 75.380 1.00 33.66 93 GLU A C 1
ATOM 734 O O . GLU A 1 93 ? 22.407 5.662 76.044 1.00 36.31 93 GLU A O 1
ATOM 740 N N . ARG A 1 94 ? 24.328 5.987 74.953 1.00 33.53 94 ARG A N 1
ATOM 741 C CA . ARG A 1 94 ? 24.792 4.659 75.287 1.00 35.92 94 ARG A CA 1
ATOM 742 C C . ARG A 1 94 ? 24.957 4.544 76.788 1.00 36.87 94 ARG A C 1
ATOM 743 O O . ARG A 1 94 ? 24.451 3.601 77.385 1.00 40.23 94 ARG A O 1
ATOM 751 N N . LEU A 1 95 ? 25.584 5.548 77.401 1.00 38.89 95 LEU A N 1
ATOM 752 C CA . LEU A 1 95 ? 25.802 5.597 78.852 1.00 36.41 95 LEU A CA 1
ATOM 753 C C . LEU A 1 95 ? 24.470 5.604 79.595 1.00 35.52 95 LEU A C 1
ATOM 754 O O . LEU A 1 95 ? 24.271 4.873 80.563 1.00 34.72 95 LEU A O 1
ATOM 759 N N . ARG A 1 96 ? 23.562 6.453 79.142 1.00 33.25 96 ARG A N 1
ATOM 760 C CA . ARG A 1 96 ? 22.250 6.569 79.761 1.00 37.71 96 ARG A CA 1
ATOM 761 C C . ARG A 1 96 ? 21.544 5.202 79.816 1.00 39.83 96 ARG A C 1
ATOM 762 O O . ARG A 1 96 ? 21.085 4.741 80.868 1.00 38.01 96 ARG A O 1
ATOM 770 N N . THR A 1 97 ? 21.442 4.602 78.634 1.00 42.92 97 THR A N 1
ATOM 771 C CA . THR A 1 97 ? 20.827 3.311 78.391 1.00 39.53 97 THR A CA 1
ATOM 772 C C . THR A 1 97 ? 21.553 2.196 79.175 1.00 40.51 97 THR A C 1
ATOM 773 O O . THR A 1 97 ? 20.921 1.386 79.851 1.00 40.09 97 THR A O 1
ATOM 777 N N . HIS A 1 98 ? 22.877 2.227 79.160 1.00 38.30 98 HIS A N 1
ATOM 778 C CA . HIS A 1 98 ? 23.669 1.258 79.869 1.00 38.60 98 HIS A CA 1
ATOM 779 C C . HIS A 1 98 ? 23.476 1.328 81.374 1.00 39.20 98 HIS A C 1
ATOM 780 O O . HIS A 1 98 ? 23.564 0.309 82.048 1.00 43.74 98 HIS A O 1
ATOM 787 N N . LEU A 1 99 ? 23.324 2.533 81.914 1.00 39.86 99 LEU A N 1
ATOM 788 C CA . LEU A 1 99 ? 23.137 2.721 83.355 1.00 34.97 99 LEU A CA 1
ATOM 789 C C . LEU A 1 99 ? 21.675 2.596 83.744 1.00 32.87 99 LEU A C 1
ATOM 790 O O . LEU A 1 99 ? 21.312 2.762 84.904 1.00 36.09 99 LEU A O 1
ATOM 795 N N . GLY A 1 100 ? 20.828 2.381 82.756 1.00 30.29 100 GLY A N 1
ATOM 796 C CA . GLY A 1 100 ? 19.421 2.224 83.027 1.00 35.51 100 GLY A CA 1
ATOM 797 C C . GLY A 1 100 ? 18.636 3.430 83.497 1.00 40.07 100 GLY A C 1
ATOM 798 O O . GLY A 1 100 ? 17.565 3.249 84.077 1.00 42.05 100 GLY A O 1
ATOM 799 N N . VAL A 1 101 ? 19.128 4.650 83.267 1.00 42.84 101 VAL A N 1
ATOM 800 C CA . VAL A 1 101 ? 18.372 5.841 83.673 1.00 42.86 101 VAL A CA 1
ATOM 801 C C . VAL A 1 101 ? 17.468 6.261 82.501 1.00 43.53 101 VAL A C 1
ATOM 802 O O . VAL A 1 101 ? 17.846 6.094 81.343 1.00 43.74 101 VAL A O 1
ATOM 806 N N . ASP A 1 102 ? 16.252 6.715 82.810 1.00 45.84 102 ASP A N 1
ATOM 807 C CA . ASP A 1 102 ? 15.278 7.128 81.789 1.00 49.22 102 ASP A CA 1
ATOM 808 C C . ASP A 1 102 ? 15.430 8.577 81.302 1.00 49.95 102 ASP A C 1
ATOM 809 O O . ASP A 1 102 ? 15.347 8.847 80.094 1.00 50.56 102 ASP A O 1
ATOM 814 N N . ARG A 1 103 ? 15.585 9.500 82.259 1.00 48.85 103 ARG A N 1
ATOM 815 C CA . ARG A 1 103 ? 15.769 10.934 82.007 1.00 43.50 103 ARG A CA 1
ATOM 816 C C . ARG A 1 103 ? 16.789 11.394 83.032 1.00 40.87 103 ARG A C 1
ATOM 817 O O . ARG A 1 103 ? 16.908 10.805 84.105 1.00 39.08 103 ARG A O 1
ATOM 825 N N . TRP A 1 104 ? 17.561 12.411 82.684 1.00 40.81 104 TRP A N 1
ATOM 826 C CA . TRP A 1 104 ? 18.552 12.952 83.596 1.00 40.36 104 TRP A CA 1
ATOM 827 C C . TRP A 1 104 ? 18.912 14.422 83.339 1.00 42.94 104 TRP A C 1
ATOM 828 O O . TRP A 1 104 ? 18.615 14.987 82.272 1.00 45.66 104 TRP A O 1
ATOM 839 N N . GLN A 1 105 ? 19.403 15.075 84.384 1.00 41.92 105 GLN A N 1
ATOM 840 C CA . GLN A 1 105 ? 19.814 16.469 84.305 1.00 39.08 105 GLN A CA 1
ATOM 841 C C . GLN A 1 105 ? 21.157 16.524 83.581 1.00 39.48 105 GLN A C 1
ATOM 842 O O . GLN A 1 105 ? 22.080 15.754 83.880 1.00 42.56 105 GLN A O 1
ATOM 848 N N . VAL A 1 106 ? 21.254 17.408 82.599 1.00 38.19 106 VAL A N 1
ATOM 849 C CA . VAL A 1 106 ? 22.487 17.566 81.849 1.00 34.06 106 VAL A CA 1
ATOM 850 C C . VAL A 1 106 ? 23.180 18.838 82.357 1.00 32.32 106 VAL A C 1
ATOM 851 O O . VAL A 1 106 ? 22.600 19.929 82.355 1.00 33.89 106 VAL A O 1
ATOM 855 N N . PHE A 1 107 ? 24.416 18.688 82.792 1.00 25.98 107 PHE A N 1
ATOM 856 C CA . PHE A 1 107 ? 25.178 19.794 83.307 1.00 26.14 107 PHE A CA 1
ATOM 857 C C . PHE A 1 107 ? 26.472 19.923 82.508 1.00 29.92 107 PHE A C 1
ATOM 858 O O . PHE A 1 107 ? 27.317 19.024 82.545 1.00 32.91 107 PHE A O 1
ATOM 866 N N . GLY A 1 108 ? 26.670 21.063 81.848 1.00 30.36 108 GLY A N 1
ATOM 867 C CA . GLY A 1 108 ? 27.888 21.245 81.079 1.00 28.40 108 GLY A CA 1
ATOM 868 C C . GLY A 1 108 ? 28.288 22.691 80.923 1.00 27.54 108 GLY A C 1
ATOM 869 O O . GLY A 1 108 ? 27.434 23.570 80.834 1.00 29.84 108 GLY A O 1
ATOM 870 N N . GLY A 1 109 ? 29.588 22.941 80.879 1.00 27.12 109 GLY A N 1
ATOM 871 C CA . GLY A 1 109 ? 30.072 24.300 80.727 1.00 27.53 109 GLY A CA 1
ATOM 872 C C . GLY A 1 109 ? 31.086 24.396 79.604 1.00 28.17 109 GLY A C 1
ATOM 873 O O . GLY A 1 109 ? 31.809 23.425 79.347 1.00 30.97 109 GLY A O 1
ATOM 874 N N . SER A 1 110 ? 31.139 25.545 78.928 1.00 25.55 110 SER A N 1
ATOM 875 C CA . SER A 1 110 ? 32.073 25.764 77.827 1.00 21.37 110 SER A CA 1
ATOM 876 C C . SER A 1 110 ? 31.621 24.800 76.733 1.00 22.40 110 SER A C 1
ATOM 877 O O . SER A 1 110 ? 30.420 24.740 76.447 1.00 21.73 110 SER A O 1
ATOM 880 N N . TRP A 1 111 ? 32.537 24.016 76.154 1.00 23.41 111 TRP A N 1
ATOM 881 C CA . TRP A 1 111 ? 32.145 23.043 75.120 1.00 23.00 111 TRP A CA 1
ATOM 882 C C . TRP A 1 111 ? 31.035 22.159 75.672 1.00 19.78 111 TRP A C 1
ATOM 883 O O . TRP A 1 111 ? 30.146 21.738 74.950 1.00 23.81 111 TRP A O 1
ATOM 894 N N . GLY A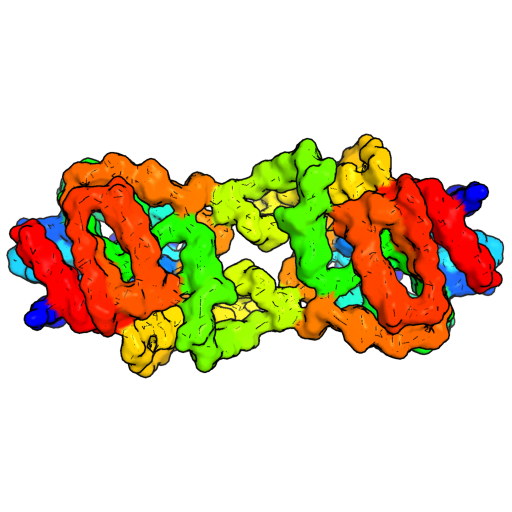 1 112 ? 31.053 21.961 76.983 1.00 19.73 112 GLY A N 1
ATOM 895 C CA . GLY A 1 112 ? 30.044 21.165 77.635 1.00 15.35 112 GLY A CA 1
ATOM 896 C C . GLY A 1 112 ? 28.664 21.692 77.370 1.00 18.82 112 GLY A C 1
ATOM 897 O O . GLY A 1 112 ? 27.726 20.909 77.272 1.00 21.74 112 GLY A O 1
ATOM 898 N N . SER A 1 113 ? 28.515 23.012 77.260 1.00 22.78 113 SER A N 1
ATOM 899 C CA . SER A 1 113 ? 27.192 23.603 77.006 1.00 21.48 113 SER A CA 1
ATOM 900 C C . SER A 1 113 ? 26.791 23.345 75.564 1.00 23.54 113 SER A C 1
ATOM 901 O O . SER A 1 113 ? 25.581 23.185 75.263 1.00 20.29 113 SER A O 1
ATOM 904 N N . THR A 1 114 ? 27.809 23.263 74.691 1.00 20.74 114 THR A N 1
ATOM 905 C CA . THR A 1 114 ? 27.589 22.985 73.274 1.00 22.25 114 THR A CA 1
ATOM 906 C C . THR A 1 114 ? 26.998 21.565 73.166 1.00 25.72 114 THR A C 1
ATOM 907 O O . THR A 1 114 ? 25.892 21.377 72.604 1.00 23.57 114 THR A O 1
ATOM 911 N N . LEU A 1 115 ? 27.688 20.590 73.777 1.00 25.10 115 LEU A N 1
ATOM 912 C CA . LEU A 1 115 ? 27.234 19.186 73.778 1.00 23.84 115 LEU A CA 1
ATOM 913 C C . LEU A 1 115 ? 25.868 19.062 74.431 1.00 23.36 115 LEU A C 1
ATOM 914 O O . LEU A 1 115 ? 24.977 18.414 73.901 1.00 22.12 115 LEU A O 1
ATOM 919 N N . ALA A 1 116 ? 25.722 19.695 75.588 1.00 22.90 116 ALA A N 1
ATOM 920 C CA . ALA A 1 116 ? 24.487 19.681 76.343 1.00 22.44 116 ALA A CA 1
ATOM 921 C C . ALA A 1 116 ? 23.346 20.103 75.451 1.00 23.01 116 ALA A C 1
ATOM 922 O O . ALA A 1 116 ? 22.281 19.481 75.452 1.00 25.54 116 ALA A O 1
ATOM 924 N N . LEU A 1 117 ? 23.578 21.155 74.673 1.00 24.88 117 LEU A N 1
ATOM 925 C CA . LEU A 1 117 ? 22.554 21.676 73.772 1.00 26.74 117 LEU A CA 1
ATOM 926 C C . LEU A 1 117 ? 22.298 20.763 72.564 1.00 25.84 117 LEU A C 1
ATOM 927 O O . LEU A 1 117 ? 21.139 20.477 72.221 1.00 25.22 117 LEU A O 1
ATOM 932 N N . ALA A 1 118 ? 23.378 20.334 71.913 1.00 24.03 118 ALA A N 1
ATOM 933 C CA . ALA A 1 118 ? 23.280 19.454 70.760 1.00 24.14 118 ALA A CA 1
ATOM 934 C C . ALA A 1 118 ? 22.464 18.250 71.193 1.00 28.17 118 ALA A C 1
ATOM 935 O O . ALA A 1 118 ? 21.447 17.915 70.579 1.00 27.64 118 ALA A O 1
ATOM 937 N N . TYR A 1 119 ? 22.860 17.696 72.341 1.00 30.70 119 TYR A N 1
ATOM 938 C CA . TYR A 1 119 ? 22.226 16.529 72.936 1.00 29.34 119 TYR A CA 1
ATOM 939 C C . TYR A 1 119 ? 20.751 16.761 73.228 1.00 29.05 119 TYR A C 1
ATOM 940 O O . TYR A 1 119 ? 19.901 16.066 72.669 1.00 30.01 119 TYR A O 1
ATOM 949 N N . ALA A 1 120 ? 20.441 17.757 74.058 1.00 28.73 120 ALA A N 1
ATOM 950 C CA . ALA A 1 120 ? 19.053 18.068 74.419 1.00 27.02 120 ALA A CA 1
ATOM 951 C C . ALA A 1 120 ? 18.139 18.273 73.214 1.00 29.25 120 ALA A C 1
ATOM 952 O O . ALA A 1 120 ? 16.981 17.860 73.238 1.00 27.11 120 ALA A O 1
ATOM 954 N N . GLN A 1 121 ? 18.665 18.905 72.158 1.00 33.89 121 GLN A N 1
ATOM 955 C CA . GLN A 1 121 ? 17.902 19.175 70.931 1.00 34.09 121 GLN A CA 1
ATOM 956 C C . GLN A 1 121 ? 17.590 17.905 70.156 1.00 36.26 121 GLN A C 1
ATOM 957 O O . GLN A 1 121 ? 16.581 17.838 69.453 1.00 35.91 121 GLN A O 1
ATOM 963 N N . THR A 1 122 ? 18.500 16.930 70.237 1.00 36.99 122 THR A N 1
ATOM 964 C CA . THR A 1 122 ? 18.327 15.633 69.584 1.00 34.44 122 THR A CA 1
ATOM 965 C C . THR A 1 122 ? 17.429 14.725 70.447 1.00 36.48 122 THR A C 1
ATOM 966 O O . THR A 1 122 ? 16.550 14.022 69.923 1.00 36.04 122 THR A O 1
ATOM 970 N N . HIS A 1 123 ? 17.632 14.770 71.767 1.00 34.57 123 HIS A N 1
ATOM 971 C CA . HIS A 1 123 ? 16.874 13.943 72.692 1.00 33.82 123 HIS A CA 1
ATOM 972 C C . HIS A 1 123 ? 16.259 14.721 73.842 1.00 35.02 123 HIS A C 1
ATOM 973 O O . HIS A 1 123 ? 16.549 14.441 74.999 1.00 34.25 123 HIS A O 1
ATOM 980 N N . PRO A 1 124 ? 15.311 15.626 73.545 1.00 36.87 124 PRO A N 1
ATOM 981 C CA . PRO A 1 124 ? 14.610 16.471 74.526 1.00 39.01 124 PRO A CA 1
ATOM 982 C C . PRO A 1 124 ? 14.035 15.684 75.721 1.00 42.51 124 PRO A C 1
ATOM 983 O O . PRO A 1 124 ? 14.158 16.085 76.893 1.00 41.46 124 PRO A O 1
ATOM 987 N N . GLN A 1 125 ? 13.398 14.564 75.380 1.00 44.17 125 GLN A N 1
ATOM 988 C CA . GLN A 1 125 ? 12.728 13.674 76.308 1.00 43.08 125 GLN A CA 1
ATOM 989 C C . GLN A 1 125 ? 13.538 13.048 77.436 1.00 42.02 125 GLN A C 1
ATOM 990 O O . GLN A 1 125 ? 12.960 12.688 78.445 1.00 43.39 125 GLN A O 1
ATOM 996 N N . GLN A 1 126 ? 14.850 12.891 77.266 1.00 40.33 126 GLN A N 1
ATOM 997 C CA . GLN A 1 126 ? 15.687 12.281 78.306 1.00 40.00 126 GLN A CA 1
ATOM 998 C C . GLN A 1 126 ? 16.342 13.342 79.172 1.00 39.96 126 GLN A C 1
ATOM 999 O O . GLN A 1 126 ? 17.237 13.025 79.959 1.00 40.89 126 GLN A O 1
ATOM 1005 N N . VAL A 1 127 ? 15.939 14.599 79.000 1.00 38.62 127 VAL A N 1
ATOM 1006 C CA . VAL A 1 127 ? 16.524 15.689 79.760 1.00 35.84 127 VAL A CA 1
ATOM 1007 C C . VAL A 1 127 ? 15.525 16.279 80.743 1.00 36.70 127 VAL A C 1
ATOM 1008 O O . VAL A 1 127 ? 14.388 16.608 80.386 1.00 35.73 127 VAL A O 1
ATOM 1012 N N . THR A 1 128 ? 15.934 16.346 82.002 1.00 35.96 128 THR A N 1
ATOM 1013 C CA . THR A 1 128 ? 15.074 16.910 83.031 1.00 39.49 128 THR A CA 1
ATOM 1014 C C . THR A 1 128 ? 15.270 18.431 83.137 1.00 39.98 128 THR A C 1
ATOM 1015 O O . THR A 1 128 ? 14.292 19.195 83.138 1.00 39.43 128 THR A O 1
ATOM 1019 N N . GLU A 1 129 ? 16.530 18.855 83.255 1.00 38.45 129 GLU A N 1
ATOM 1020 C CA . GLU A 1 129 ? 16.887 20.269 83.336 1.00 37.54 129 GLU A CA 1
ATOM 1021 C C . GLU A 1 129 ? 18.250 20.411 82.719 1.00 36.33 129 GLU A C 1
ATOM 1022 O O . GLU A 1 129 ? 19.003 19.436 82.650 1.00 35.35 129 GLU A O 1
ATOM 1028 N N . LEU A 1 130 ? 18.583 21.638 82.329 1.00 34.69 130 LEU A N 1
ATOM 1029 C CA . LEU A 1 130 ? 19.875 21.955 81.726 1.00 32.63 130 LEU A CA 1
ATOM 1030 C C . LEU A 1 130 ? 20.546 22.989 82.616 1.00 31.18 130 LEU A C 1
ATOM 1031 O O . LEU A 1 130 ? 19.916 23.970 82.993 1.00 34.48 130 LEU A O 1
ATOM 1036 N N . VAL A 1 131 ? 21.791 22.744 83.002 1.00 27.68 131 VAL A N 1
ATOM 1037 C CA . VAL A 1 131 ? 22.532 23.670 83.859 1.00 26.16 131 VAL A CA 1
ATOM 1038 C C . VAL A 1 131 ? 23.800 24.031 83.084 1.00 29.40 131 VAL A C 1
ATOM 1039 O O . VAL A 1 131 ? 24.853 23.371 83.212 1.00 27.55 131 VAL A O 1
ATOM 1043 N N . LEU A 1 132 ? 23.684 25.095 82.287 1.00 26.48 132 LEU A N 1
ATOM 1044 C CA . LEU A 1 132 ? 24.762 25.546 81.420 1.00 24.04 132 LEU A CA 1
ATOM 1045 C C . LEU A 1 132 ? 25.587 26.672 82.010 1.00 23.51 132 LEU A C 1
ATOM 1046 O O . LEU A 1 132 ? 25.096 27.433 82.836 1.00 26.59 132 LEU A O 1
ATOM 1051 N N . ARG A 1 133 ? 26.833 26.778 81.563 1.00 20.79 133 ARG A N 1
ATOM 1052 C CA . ARG A 1 133 ? 27.768 27.793 82.021 1.00 22.75 133 ARG A CA 1
ATOM 1053 C C . ARG A 1 133 ? 28.774 28.040 80.894 1.00 28.72 133 ARG A C 1
ATOM 1054 O O . ARG A 1 133 ? 29.168 27.101 80.200 1.00 35.22 133 ARG A O 1
ATOM 1062 N N . GLY A 1 134 ? 29.206 29.288 80.719 1.00 29.15 134 GLY A N 1
ATOM 1063 C CA . GLY A 1 134 ? 30.177 29.596 79.684 1.00 26.18 134 GLY A CA 1
ATOM 1064 C C . GLY A 1 134 ? 29.727 29.230 78.279 1.00 27.47 134 GLY A C 1
ATOM 1065 O O . GLY A 1 134 ? 30.515 28.685 77.501 1.00 28.78 134 GLY A O 1
ATOM 1066 N N . ILE A 1 135 ? 28.481 29.575 77.955 1.00 24.10 135 ILE A N 1
ATOM 1067 C CA . ILE A 1 135 ? 27.873 29.313 76.660 1.00 23.63 135 ILE A CA 1
ATOM 1068 C C . ILE A 1 135 ? 28.790 29.462 75.456 1.00 27.02 135 ILE A C 1
ATOM 1069 O O . ILE A 1 135 ? 29.433 30.491 75.273 1.00 30.13 135 ILE A O 1
ATOM 1074 N N . PHE A 1 136 ? 28.806 28.418 74.626 1.00 30.59 136 PHE A N 1
ATOM 1075 C CA . PHE A 1 136 ? 29.635 28.310 73.418 1.00 26.23 136 PHE A CA 1
ATOM 1076 C C . PHE A 1 136 ? 28.677 27.764 72.367 1.00 28.05 136 PHE A C 1
ATOM 1077 O O . PHE A 1 136 ? 28.088 26.708 72.553 1.00 31.04 136 PHE A O 1
ATOM 1085 N N . LEU A 1 137 ? 28.436 28.524 71.310 1.00 27.58 137 LEU A N 1
ATOM 1086 C CA . LEU A 1 137 ? 27.504 28.085 70.285 1.00 23.12 137 LEU A CA 1
ATOM 1087 C C . LEU A 1 137 ? 28.186 27.656 69.007 1.00 22.03 137 LEU A C 1
ATOM 1088 O O . LEU A 1 137 ? 27.519 27.305 68.033 1.00 22.48 137 LEU A O 1
ATOM 1093 N N . LEU A 1 138 ? 29.513 27.719 69.010 1.00 18.60 138 LEU A N 1
ATOM 1094 C CA . LEU A 1 138 ? 30.322 27.322 67.867 1.00 22.63 138 LEU A CA 1
ATOM 1095 C C . LEU A 1 138 ? 30.136 28.042 66.524 1.00 24.75 138 LEU A C 1
ATOM 1096 O O . LEU A 1 138 ? 30.568 27.539 65.485 1.00 29.48 138 LEU A O 1
ATOM 1101 N N . ARG A 1 139 ? 29.485 29.198 66.521 1.00 23.81 139 ARG A N 1
ATOM 1102 C CA . ARG A 1 139 ? 29.327 29.941 65.282 1.00 20.48 139 ARG A CA 1
ATOM 1103 C C . ARG A 1 139 ? 30.746 30.436 64.977 1.00 19.68 139 ARG A C 1
ATOM 1104 O O . ARG A 1 139 ? 31.535 30.671 65.905 1.00 20.23 139 ARG A O 1
ATOM 1112 N N . ARG A 1 140 ? 31.081 30.639 63.707 1.00 19.00 140 ARG A N 1
ATOM 1113 C CA . ARG A 1 140 ? 32.444 31.059 63.410 1.00 20.11 140 ARG A CA 1
ATOM 1114 C C . ARG A 1 140 ? 32.957 32.347 64.075 1.00 23.04 140 ARG A C 1
ATOM 1115 O O . ARG A 1 140 ? 34.155 32.458 64.402 1.00 25.08 140 ARG A O 1
ATOM 1123 N N . PHE A 1 141 ? 32.081 33.315 64.322 1.00 24.13 141 PHE A N 1
ATOM 1124 C CA . PHE A 1 141 ? 32.579 34.538 64.935 1.00 22.79 141 PHE A CA 1
ATOM 1125 C C . PHE A 1 141 ? 33.116 34.283 66.333 1.00 25.17 141 PHE A C 1
ATOM 1126 O O . PHE A 1 141 ? 34.009 35.013 66.797 1.00 28.44 141 PHE A O 1
ATOM 1134 N N . GLU A 1 142 ? 32.608 33.228 66.979 1.00 21.30 142 GLU A N 1
ATOM 1135 C CA . GLU A 1 142 ? 33.059 32.876 68.315 1.00 16.92 142 GLU A CA 1
ATOM 1136 C C . GLU A 1 142 ? 34.437 32.267 68.222 1.00 20.09 142 GLU A C 1
ATOM 1137 O O . GLU A 1 142 ? 35.312 32.560 69.039 1.00 24.65 142 GLU A O 1
ATOM 1143 N N . LEU A 1 143 ? 34.666 31.448 67.199 1.00 19.16 143 LEU A N 1
ATOM 1144 C CA . LEU A 1 143 ? 35.963 30.799 67.072 1.00 17.60 143 LEU A CA 1
ATOM 1145 C C . LEU A 1 143 ? 36.996 31.832 66.705 1.00 17.05 143 LEU A C 1
ATOM 1146 O O . LEU A 1 143 ? 38.097 31.884 67.287 1.00 15.05 143 LEU A O 1
ATOM 1151 N N . GLU A 1 144 ? 36.630 32.687 65.756 1.00 22.12 144 GLU A N 1
ATOM 1152 C CA . GLU A 1 144 ? 37.549 33.724 65.299 1.00 23.57 144 GLU A CA 1
ATOM 1153 C C . GLU A 1 144 ? 37.839 34.720 66.407 1.00 23.57 144 GLU A C 1
ATOM 1154 O O . GLU A 1 144 ? 38.983 35.178 66.532 1.00 20.06 144 GLU A O 1
ATOM 1160 N N . TRP A 1 145 ? 36.834 34.983 67.253 1.00 21.62 145 TRP A N 1
ATOM 1161 C CA . TRP A 1 145 ? 37.006 35.893 68.378 1.00 21.46 145 TRP A CA 1
ATOM 1162 C C . TRP A 1 145 ? 38.146 35.416 69.253 1.00 21.84 145 TRP A C 1
ATOM 1163 O O . TRP A 1 145 ? 39.061 36.174 69.567 1.00 24.20 145 TRP A O 1
ATOM 1174 N N . PHE A 1 146 ? 38.104 34.148 69.631 1.00 21.80 146 PHE A N 1
ATOM 1175 C CA . PHE A 1 146 ? 39.118 33.621 70.509 1.00 19.44 146 PHE A CA 1
ATOM 1176 C C . PHE A 1 146 ? 40.438 33.209 69.879 1.00 21.12 146 PHE A C 1
ATOM 1177 O O . PHE A 1 146 ? 41.497 33.416 70.479 1.00 22.40 146 PHE A O 1
ATOM 1185 N N . TYR A 1 147 ? 40.414 32.681 68.657 1.00 22.11 147 TYR A N 1
ATOM 1186 C CA . TYR A 1 147 ? 41.669 32.207 68.053 1.00 21.56 147 TYR A CA 1
ATOM 1187 C C . TYR A 1 147 ? 42.287 33.018 66.919 1.00 22.21 147 TYR A C 1
ATOM 1188 O O . TYR A 1 147 ? 43.407 32.730 66.482 1.00 20.10 147 TYR A O 1
ATOM 1197 N N . GLN A 1 148 ? 41.555 34.016 66.429 1.00 24.05 148 GLN A N 1
ATOM 1198 C CA . GLN A 1 148 ? 42.045 34.865 65.348 1.00 21.72 148 GLN A CA 1
ATOM 1199 C C . GLN A 1 148 ? 42.225 36.318 65.804 1.00 21.62 148 GLN A C 1
ATOM 1200 O O . GLN A 1 148 ? 43.311 36.894 65.662 1.00 19.38 148 GLN A O 1
ATOM 1206 N N . GLU A 1 149 ? 41.167 36.913 66.349 1.00 23.05 149 GLU A N 1
ATOM 1207 C CA . GLU A 1 149 ? 41.237 38.287 66.809 1.00 25.72 149 GLU A CA 1
ATOM 1208 C C . GLU A 1 149 ? 40.014 38.695 67.581 1.00 24.94 149 GLU A C 1
ATOM 1209 O O . GLU A 1 149 ? 38.901 38.614 67.063 1.00 23.27 149 GLU A O 1
ATOM 1215 N N . GLY A 1 150 ? 40.248 39.206 68.790 1.00 26.46 150 GLY A N 1
ATOM 1216 C CA . GLY A 1 150 ? 39.178 39.643 69.685 1.00 27.14 150 GLY A CA 1
ATOM 1217 C C . GLY A 1 150 ? 39.762 39.674 71.092 1.00 26.33 150 GLY A C 1
ATOM 1218 O O . GLY A 1 150 ? 40.296 40.693 71.528 1.00 25.49 150 GLY A O 1
ATOM 1219 N N . ALA A 1 151 ? 39.762 38.516 71.751 1.00 24.70 151 ALA A N 1
ATOM 1220 C CA . ALA A 1 151 ? 40.322 38.374 73.086 1.00 21.65 151 ALA A CA 1
ATOM 1221 C C . ALA A 1 151 ? 41.792 38.779 73.090 1.00 22.29 151 ALA A C 1
ATOM 1222 O O . ALA A 1 151 ? 42.357 39.054 74.151 1.00 21.27 151 ALA A O 1
ATOM 1224 N N . SER A 1 152 ? 42.397 38.816 71.900 1.00 22.72 152 SER A N 1
ATOM 1225 C CA . SER A 1 152 ? 43.791 39.204 71.728 1.00 19.19 152 SER A CA 1
ATOM 1226 C C . SER A 1 152 ? 44.040 40.649 72.164 1.00 22.96 152 SER A C 1
ATOM 1227 O O . SER A 1 152 ? 45.162 41.020 72.545 1.00 22.45 152 SER A O 1
ATOM 1230 N N . ARG A 1 153 ? 43.005 41.478 72.050 1.00 23.30 153 ARG A N 1
ATOM 1231 C CA . ARG A 1 153 ? 43.111 42.869 72.424 1.00 22.23 153 ARG A CA 1
ATOM 1232 C C . ARG A 1 153 ? 43.237 43.051 73.934 1.00 22.99 153 ARG A C 1
ATOM 1233 O O . ARG A 1 153 ? 44.008 43.904 74.385 1.00 24.39 153 ARG A O 1
ATOM 1241 N N . LEU A 1 154 ? 42.503 42.254 74.714 1.00 21.88 154 LEU A N 1
ATOM 1242 C CA . LEU A 1 154 ? 42.575 42.317 76.175 1.00 20.17 154 LEU A CA 1
ATOM 1243 C C . LEU A 1 154 ? 43.805 41.568 76.733 1.00 23.42 154 LEU A C 1
ATOM 1244 O O . LEU A 1 154 ? 44.351 41.928 77.779 1.00 26.16 154 LEU A O 1
ATOM 1249 N N . PHE A 1 155 ? 44.281 40.544 76.034 1.00 24.23 155 PHE A N 1
ATOM 1250 C CA . PHE A 1 155 ? 45.442 39.808 76.524 1.00 23.51 155 PHE A CA 1
ATOM 1251 C C . PHE A 1 155 ? 46.616 39.851 75.552 1.00 25.90 155 PHE A C 1
ATOM 1252 O O . PHE A 1 155 ? 47.183 38.817 75.209 1.00 30.01 155 PHE A O 1
ATOM 1260 N N . PRO A 1 156 ? 47.085 41.058 75.213 1.00 27.41 156 PRO A N 1
ATOM 1261 C CA . PRO A 1 156 ? 48.193 41.312 74.286 1.00 28.27 156 PRO A CA 1
ATOM 1262 C C . PRO A 1 156 ? 49.420 40.519 74.646 1.00 31.36 156 PRO A C 1
ATOM 1263 O O . PRO A 1 156 ? 50.075 39.932 73.787 1.00 34.51 156 PRO A O 1
ATOM 1267 N N . ASP A 1 157 ? 49.763 40.584 75.928 1.00 32.90 157 ASP A N 1
ATOM 1268 C CA . ASP A 1 157 ? 50.931 39.908 76.495 1.00 33.54 157 ASP A CA 1
ATOM 1269 C C . ASP A 1 157 ? 50.979 38.378 76.280 1.00 33.80 157 ASP A C 1
ATOM 1270 O O . ASP A 1 157 ? 52.022 37.825 75.876 1.00 34.63 157 ASP A O 1
ATOM 1275 N N . ALA A 1 158 ? 49.850 37.716 76.545 1.00 29.41 158 ALA A N 1
ATOM 1276 C CA . ALA A 1 158 ? 49.724 36.279 76.393 1.00 28.12 158 ALA A CA 1
ATOM 1277 C C . ALA A 1 158 ? 49.665 35.929 74.911 1.00 31.58 158 ALA A C 1
ATOM 1278 O O . ALA A 1 158 ? 50.412 35.080 74.431 1.00 35.90 158 ALA A O 1
ATOM 1280 N N . TRP A 1 159 ? 48.812 36.629 74.176 1.00 31.36 159 TRP A N 1
ATOM 1281 C CA . TRP A 1 159 ? 48.629 36.387 72.752 1.00 30.02 159 TRP A CA 1
ATOM 1282 C C . TRP A 1 159 ? 49.913 36.367 71.938 1.00 31.56 159 TRP A C 1
ATOM 1283 O O . TRP A 1 159 ? 49.990 35.691 70.920 1.00 33.39 159 TRP A O 1
ATOM 1294 N N . GLU A 1 160 ? 50.926 37.100 72.374 1.00 36.77 160 GLU A N 1
ATOM 1295 C CA . GLU A 1 160 ? 52.190 37.114 71.648 1.00 39.04 160 GLU A CA 1
ATOM 1296 C C . GLU A 1 160 ? 52.767 35.714 71.603 1.00 38.09 160 GLU A C 1
ATOM 1297 O O . GLU A 1 160 ? 53.443 35.359 70.640 1.00 42.83 160 GLU A O 1
ATOM 1303 N N . HIS A 1 161 ? 52.484 34.921 72.635 1.00 34.93 161 HIS A N 1
ATOM 1304 C CA . HIS A 1 161 ? 52.971 33.540 72.730 1.00 34.68 161 HIS A CA 1
ATOM 1305 C C . HIS A 1 161 ? 52.228 32.595 71.772 1.00 32.70 161 HIS A C 1
ATOM 1306 O O . HIS A 1 161 ? 52.841 31.776 71.088 1.00 33.47 161 HIS A O 1
ATOM 1313 N N . TYR A 1 162 ? 50.913 32.732 71.701 1.00 28.94 162 TYR A N 1
ATOM 1314 C CA . TYR A 1 162 ? 50.112 31.927 70.803 1.00 26.72 162 TYR A CA 1
ATOM 1315 C C . TYR A 1 162 ? 50.570 32.205 69.374 1.00 29.24 162 TYR A C 1
ATOM 1316 O O . TYR A 1 162 ? 50.935 31.291 68.649 1.00 30.56 162 TYR A O 1
ATOM 1325 N N . LEU A 1 163 ? 50.617 33.479 69.001 1.00 32.47 163 LEU A N 1
ATOM 1326 C CA . LEU A 1 163 ? 51.055 33.894 67.669 1.00 32.24 163 LEU A CA 1
ATOM 1327 C C . LEU A 1 163 ? 52.415 33.376 67.250 1.00 33.74 163 LEU A C 1
ATOM 1328 O O . LEU A 1 163 ? 52.582 32.986 66.104 1.00 36.78 163 LEU A O 1
ATOM 1333 N N . ASN A 1 164 ? 53.400 33.438 68.147 1.00 37.11 164 ASN A N 1
ATOM 1334 C CA . ASN A 1 164 ? 54.772 32.996 67.843 1.00 39.32 164 ASN A CA 1
ATOM 1335 C C . ASN A 1 164 ? 54.922 31.545 67.372 1.00 39.80 164 ASN A C 1
ATOM 1336 O O . ASN A 1 164 ? 55.953 31.184 66.794 1.00 42.97 164 ASN A O 1
ATOM 1341 N N . ALA A 1 165 ? 53.898 30.728 67.620 1.00 37.00 165 ALA A N 1
ATOM 1342 C CA . ALA A 1 165 ? 53.886 29.329 67.216 1.00 34.18 165 ALA A CA 1
ATOM 1343 C C . ALA A 1 165 ? 53.710 29.161 65.702 1.00 34.12 165 ALA A C 1
ATOM 1344 O O . ALA A 1 165 ? 54.110 28.137 65.147 1.00 36.53 165 ALA A O 1
ATOM 1346 N N . ILE A 1 166 ? 53.114 30.160 65.048 1.00 32.86 166 ILE A N 1
ATOM 1347 C CA . ILE A 1 166 ? 52.836 30.137 63.605 1.00 31.61 166 ILE A CA 1
ATOM 1348 C C . ILE A 1 166 ? 53.685 31.149 62.832 1.00 33.37 166 ILE A C 1
ATOM 1349 O O . ILE A 1 166 ? 53.817 32.289 63.243 1.00 35.22 166 ILE A O 1
ATOM 1354 N N . PRO A 1 167 ? 54.259 30.751 61.681 1.00 34.99 167 PRO A N 1
ATOM 1355 C CA . PRO A 1 167 ? 55.067 31.725 60.944 1.00 33.35 167 PRO A CA 1
ATOM 1356 C C . PRO A 1 167 ? 54.158 32.853 60.474 1.00 32.89 167 PRO A C 1
ATOM 1357 O O . PRO A 1 167 ? 52.979 32.634 60.160 1.00 33.55 167 PRO A O 1
ATOM 1361 N N . PRO A 1 168 ? 54.716 34.060 60.337 1.00 31.84 168 PRO A N 1
ATOM 1362 C CA . PRO A 1 168 ? 53.946 35.230 59.900 1.00 30.97 168 PRO A CA 1
ATOM 1363 C C . PRO A 1 168 ? 53.072 35.045 58.643 1.00 30.77 168 PRO A C 1
ATOM 1364 O O . PRO A 1 168 ? 51.898 35.400 58.662 1.00 30.73 168 PRO A O 1
ATOM 1368 N N . VAL A 1 169 ? 53.621 34.447 57.580 1.00 32.40 169 VAL A N 1
ATOM 1369 C CA . VAL A 1 169 ? 52.870 34.247 56.329 1.00 29.90 169 VAL A CA 1
ATOM 1370 C C . VAL A 1 169 ? 51.644 33.342 56.463 1.00 32.00 169 VAL A C 1
ATOM 1371 O O . VAL A 1 169 ? 50.780 33.333 55.576 1.00 35.95 169 VAL A O 1
ATOM 1375 N N . GLU A 1 170 ? 51.542 32.606 57.571 1.00 29.00 170 GLU A N 1
ATOM 1376 C CA . GLU A 1 170 ? 50.392 31.721 57.790 1.00 28.42 170 GLU A CA 1
ATOM 1377 C C . GLU A 1 170 ? 49.388 32.248 58.796 1.00 27.57 170 GLU A C 1
ATOM 1378 O O . GLU A 1 170 ? 48.303 31.685 58.948 1.00 30.71 170 GLU A O 1
ATOM 1384 N N . ARG A 1 171 ? 49.756 33.333 59.472 1.00 26.54 171 ARG A N 1
ATOM 1385 C CA . ARG A 1 171 ? 48.940 33.964 60.500 1.00 20.95 171 ARG A CA 1
ATOM 1386 C C . ARG A 1 171 ? 47.570 34.495 60.078 1.00 19.46 171 ARG A C 1
ATOM 1387 O O . ARG A 1 171 ? 46.804 34.966 60.914 1.00 22.22 171 ARG A O 1
ATOM 1395 N N . ALA A 1 172 ? 47.208 34.353 58.810 1.00 20.43 172 ALA A N 1
ATOM 1396 C CA . ALA A 1 172 ? 45.914 34.872 58.338 1.00 22.65 172 ALA A CA 1
ATOM 1397 C C . ALA A 1 172 ? 44.702 34.084 58.790 1.00 24.10 172 ALA A C 1
ATOM 1398 O O . ALA A 1 172 ? 43.593 34.607 58.808 1.00 25.41 172 ALA A O 1
ATOM 1400 N N . ASP A 1 173 ? 44.879 32.781 58.976 1.00 27.88 173 ASP A N 1
ATOM 1401 C CA . ASP A 1 173 ? 43.804 31.944 59.503 1.00 29.14 173 ASP A CA 1
ATOM 1402 C C . ASP A 1 173 ? 44.555 31.037 60.445 1.00 29.77 173 ASP A C 1
ATOM 1403 O O . ASP A 1 173 ? 45.102 30.010 60.026 1.00 33.87 173 ASP A O 1
ATOM 1408 N N . LEU A 1 174 ? 44.669 31.479 61.695 1.00 25.29 174 LEU A N 1
ATOM 1409 C CA . LEU A 1 174 ? 45.410 30.749 62.707 1.00 20.44 174 LEU A CA 1
ATOM 1410 C C . LEU A 1 174 ? 44.900 29.350 63.034 1.00 19.85 174 LEU A C 1
ATOM 1411 O O . LEU A 1 174 ? 45.694 28.433 63.258 1.00 17.90 174 LEU A O 1
ATOM 1416 N N . MET A 1 175 ? 43.590 29.152 62.983 1.00 16.48 175 MET A N 1
ATOM 1417 C CA . MET A 1 175 ? 43.052 27.841 63.303 1.00 19.20 175 MET A CA 1
ATOM 1418 C C . MET A 1 175 ? 43.544 26.756 62.359 1.00 22.24 175 MET A C 1
ATOM 1419 O O . MET A 1 175 ? 44.032 25.711 62.809 1.00 23.72 175 MET A O 1
ATOM 1424 N N . SER A 1 176 ? 43.500 27.031 61.059 1.00 23.70 176 SER A N 1
ATOM 1425 C CA . SER A 1 176 ? 43.976 26.065 60.084 1.00 21.73 176 SER A CA 1
ATOM 1426 C C . SER A 1 176 ? 45.489 25.945 60.172 1.00 19.44 176 SER A C 1
ATOM 1427 O O . SER A 1 176 ? 46.034 24.877 59.968 1.00 23.79 176 SER A O 1
ATOM 1430 N N . ALA A 1 177 ? 46.176 27.017 60.519 1.00 20.31 177 ALA A N 1
ATOM 1431 C CA . ALA A 1 177 ? 47.624 26.938 60.619 1.00 23.49 177 ALA A CA 1
ATOM 1432 C C . ALA A 1 177 ? 48.045 26.030 61.773 1.00 25.40 177 ALA A C 1
ATOM 1433 O O . ALA A 1 177 ? 49.090 25.374 61.706 1.00 23.50 177 ALA A O 1
ATOM 1435 N N . PHE A 1 178 ? 47.250 26.023 62.844 1.00 29.62 178 PHE A N 1
ATOM 1436 C CA . PHE A 1 178 ? 47.525 25.172 64.010 1.00 31.51 178 PHE A CA 1
ATOM 1437 C C . PHE A 1 178 ? 47.187 23.720 63.643 1.00 31.28 178 PHE A C 1
ATOM 1438 O O . PHE A 1 178 ? 47.960 22.806 63.931 1.00 30.39 178 PHE A O 1
ATOM 1446 N N . HIS A 1 179 ? 46.061 23.522 62.955 1.00 30.93 179 HIS A N 1
ATOM 1447 C CA . HIS A 1 179 ? 45.627 22.197 62.522 1.00 27.34 179 HIS A CA 1
ATOM 1448 C C . HIS A 1 179 ? 46.711 21.485 61.740 1.00 26.27 179 HIS A C 1
ATOM 1449 O O . HIS A 1 179 ? 47.009 20.339 62.022 1.00 31.47 179 HIS A O 1
ATOM 1456 N N . ARG A 1 180 ? 47.306 22.146 60.760 1.00 23.12 180 ARG A N 1
ATOM 1457 C CA . ARG A 1 180 ? 48.362 21.514 59.973 1.00 22.88 180 ARG A CA 1
ATOM 1458 C C . ARG A 1 180 ? 49.506 21.018 60.865 1.00 24.94 180 ARG A C 1
ATOM 1459 O O . ARG A 1 180 ? 50.159 20.012 60.577 1.00 26.26 180 ARG A O 1
ATOM 1467 N N . ARG A 1 181 ? 49.725 21.718 61.967 1.00 28.41 181 ARG A N 1
ATOM 1468 C CA . ARG A 1 181 ? 50.789 21.372 62.901 1.00 28.02 181 ARG A CA 1
ATOM 1469 C C . ARG A 1 181 ? 50.385 20.309 63.922 1.00 25.81 181 ARG A C 1
ATOM 1470 O O . ARG A 1 181 ? 51.171 19.445 64.259 1.00 26.48 181 ARG A O 1
ATOM 1478 N N . LEU A 1 182 ? 49.141 20.359 64.365 1.00 26.37 182 LEU A N 1
ATOM 1479 C CA . LEU A 1 182 ? 48.587 19.419 65.331 1.00 29.43 182 LEU A CA 1
ATOM 1480 C C . LEU A 1 182 ? 48.280 18.088 64.643 1.00 33.11 182 LEU A C 1
ATOM 1481 O O . LEU A 1 182 ? 47.929 17.092 65.290 1.00 37.49 182 LEU A O 1
ATOM 1486 N N . THR A 1 183 ? 48.349 18.103 63.318 1.00 33.95 183 THR A N 1
ATOM 1487 C CA . THR A 1 183 ? 48.071 16.946 62.492 1.00 29.75 183 THR A CA 1
ATOM 1488 C C . THR A 1 183 ? 49.354 16.472 61.811 1.00 31.98 183 THR A C 1
ATOM 1489 O O . THR A 1 183 ? 49.358 15.523 61.037 1.00 37.58 183 THR A O 1
ATOM 1493 N N . SER A 1 184 ? 50.470 17.086 62.173 1.00 34.15 184 SER A N 1
ATOM 1494 C CA . SER A 1 184 ? 51.757 16.730 61.611 1.00 36.30 184 SER A CA 1
ATOM 1495 C C . SER A 1 184 ? 52.128 15.302 61.959 1.00 43.36 184 SER A C 1
ATOM 1496 O O . SER A 1 184 ? 51.596 14.715 62.898 1.00 47.43 184 SER A O 1
ATOM 1499 N N . ASP A 1 185 ? 53.022 14.723 61.172 1.00 49.22 185 ASP A N 1
ATOM 1500 C CA . ASP A 1 185 ? 53.473 13.377 61.456 1.00 52.28 185 ASP A CA 1
ATOM 1501 C C . ASP A 1 185 ? 54.556 13.545 62.499 1.00 52.39 185 ASP A C 1
ATOM 1502 O O . ASP A 1 185 ? 54.665 12.754 63.429 1.00 55.59 185 ASP A O 1
ATOM 1507 N N . ASP A 1 186 ? 55.279 14.655 62.395 1.00 51.50 186 ASP A N 1
ATOM 1508 C CA . ASP A 1 186 ? 56.349 14.981 63.322 1.00 49.87 186 ASP A CA 1
ATOM 1509 C C . ASP A 1 186 ? 55.795 15.274 64.718 1.00 50.90 186 ASP A C 1
ATOM 1510 O O . ASP A 1 186 ? 55.069 16.247 64.911 1.00 53.34 186 ASP A O 1
ATOM 1515 N N . GLU A 1 187 ? 56.181 14.448 65.689 1.00 51.83 187 GLU A N 1
ATOM 1516 C CA . GLU A 1 187 ? 55.753 14.577 67.085 1.00 51.76 187 GLU A CA 1
ATOM 1517 C C . GLU A 1 187 ? 56.183 15.887 67.748 1.00 49.15 187 GLU A C 1
ATOM 1518 O O . GLU A 1 187 ? 55.391 16.513 68.453 1.00 48.79 187 GLU A O 1
ATOM 1524 N N . ALA A 1 188 ? 57.446 16.268 67.549 1.00 45.55 188 ALA A N 1
ATOM 1525 C CA . ALA A 1 188 ? 58.005 17.500 68.115 1.00 45.13 188 ALA A CA 1
ATOM 1526 C C . ALA A 1 188 ? 57.192 18.744 67.705 1.00 46.12 188 ALA A C 1
ATOM 1527 O O . ALA A 1 188 ? 56.888 19.620 68.535 1.00 45.33 188 ALA A O 1
ATOM 1529 N N . THR A 1 189 ? 56.831 18.773 66.421 1.00 43.95 189 THR A N 1
ATOM 1530 C CA . THR A 1 189 ? 56.043 19.817 65.783 1.00 38.74 189 THR A CA 1
ATOM 1531 C C . THR A 1 189 ? 54.649 19.923 66.387 1.00 39.69 189 THR A C 1
ATOM 1532 O O . THR A 1 189 ? 54.226 20.997 66.800 1.00 43.00 189 THR A O 1
ATOM 1536 N N . ARG A 1 190 ? 53.929 18.815 66.454 1.00 39.49 190 ARG A N 1
ATOM 1537 C CA . ARG A 1 190 ? 52.585 18.871 67.004 1.00 40.67 190 ARG A CA 1
ATOM 1538 C C . ARG A 1 190 ? 52.581 19.170 68.494 1.00 39.84 190 ARG A C 1
ATOM 1539 O O . ARG A 1 190 ? 51.590 19.664 69.035 1.00 39.79 190 ARG A O 1
ATOM 1547 N N . LEU A 1 191 ? 53.691 18.876 69.158 1.00 38.21 191 LEU A N 1
ATOM 1548 C CA . LEU A 1 191 ? 53.792 19.122 70.589 1.00 38.01 191 LEU A CA 1
ATOM 1549 C C . LEU A 1 191 ? 53.869 20.629 70.827 1.00 36.60 191 LEU A C 1
ATOM 1550 O O . LEU A 1 191 ? 53.036 21.193 71.546 1.00 34.36 191 LEU A O 1
ATOM 1555 N N . ALA A 1 192 ? 54.850 21.269 70.188 1.00 34.57 192 ALA A N 1
ATOM 1556 C CA . ALA A 1 192 ? 55.055 22.713 70.269 1.00 32.52 192 ALA A CA 1
ATOM 1557 C C . ALA A 1 192 ? 53.744 23.469 70.000 1.00 35.57 192 ALA A C 1
ATOM 1558 O O . ALA A 1 192 ? 53.392 24.411 70.723 1.00 36.69 192 ALA A O 1
ATOM 1560 N N . ALA A 1 193 ? 53.028 23.060 68.954 1.00 34.07 193 ALA A N 1
ATOM 1561 C CA . ALA A 1 193 ? 51.766 23.692 68.618 1.00 31.34 193 ALA A CA 1
ATOM 1562 C C . ALA A 1 193 ? 50.698 23.391 69.654 1.00 32.33 193 ALA A C 1
ATOM 1563 O O . ALA A 1 193 ? 49.917 24.265 70.009 1.00 37.39 193 ALA A O 1
ATOM 1565 N N . ALA A 1 194 ? 50.670 22.164 70.164 1.00 36.08 194 ALA A N 1
ATOM 1566 C CA . ALA A 1 194 ? 49.666 21.769 71.156 1.00 34.60 194 ALA A CA 1
ATOM 1567 C C . ALA A 1 194 ? 49.793 22.567 72.446 1.00 34.25 194 ALA A C 1
ATOM 1568 O O . ALA A 1 194 ? 48.785 22.964 73.037 1.00 34.16 194 ALA A O 1
ATOM 1570 N N . LYS A 1 195 ? 51.026 22.788 72.890 1.00 32.12 195 LYS A N 1
ATOM 1571 C CA . LYS A 1 195 ? 51.261 23.548 74.107 1.00 33.62 195 LYS A CA 1
ATOM 1572 C C . LYS A 1 195 ? 50.836 25.005 73.930 1.00 34.00 195 LYS A C 1
ATOM 1573 O O . LYS A 1 195 ? 50.068 25.546 74.738 1.00 33.92 195 LYS A O 1
ATOM 1579 N N . ALA A 1 196 ? 51.309 25.625 72.851 1.00 31.34 196 ALA A N 1
ATOM 1580 C CA . ALA A 1 196 ? 50.975 27.008 72.556 1.00 26.89 196 ALA A CA 1
ATOM 1581 C C . ALA A 1 196 ? 49.463 27.192 72.524 1.00 23.52 196 ALA A C 1
ATOM 1582 O O . ALA A 1 196 ? 48.941 28.088 73.180 1.00 27.84 196 ALA A O 1
ATOM 1584 N N . TRP A 1 197 ? 48.753 26.299 71.845 1.00 20.00 197 TRP A N 1
ATOM 1585 C CA . TRP A 1 197 ? 47.296 26.388 71.749 1.00 20.00 197 TRP A CA 1
ATOM 1586 C C . TRP A 1 197 ? 46.600 26.215 73.099 1.00 23.62 197 TRP A C 1
ATOM 1587 O O . TRP A 1 197 ? 45.640 26.926 73.409 1.00 24.99 197 TRP A O 1
ATOM 1598 N N . SER A 1 198 ? 47.083 25.267 73.902 1.00 30.39 198 SER A N 1
ATOM 1599 C CA . SER A 1 198 ? 46.481 24.953 75.199 1.00 31.29 198 SER A CA 1
ATOM 1600 C C . SER A 1 198 ? 46.766 25.997 76.270 1.00 32.36 198 SER A C 1
ATOM 1601 O O . SER A 1 198 ? 45.914 26.274 77.134 1.00 33.51 198 SER A O 1
ATOM 1604 N N . VAL A 1 199 ? 47.971 26.549 76.257 1.00 29.22 199 VAL A N 1
ATOM 1605 C CA . VAL A 1 199 ? 48.288 27.580 77.226 1.00 30.22 199 VAL A CA 1
ATOM 1606 C C . VAL A 1 199 ? 47.360 28.789 77.041 1.00 31.47 199 VAL A C 1
ATOM 1607 O O . VAL A 1 199 ? 46.769 29.265 78.013 1.00 32.62 199 VAL A O 1
ATOM 1611 N N . TRP A 1 200 ? 47.199 29.247 75.796 1.00 30.32 200 TRP A N 1
ATOM 1612 C CA . TRP A 1 200 ? 46.321 30.372 75.471 1.00 26.80 200 TRP A CA 1
ATOM 1613 C C . TRP A 1 200 ? 44.953 30.305 76.192 1.00 27.03 200 TRP A C 1
ATOM 1614 O O . TRP A 1 200 ? 44.494 31.311 76.740 1.00 28.87 200 TRP A O 1
ATOM 1625 N N . GLU A 1 201 ? 44.299 29.147 76.222 1.00 26.04 201 GLU A N 1
ATOM 1626 C CA . GLU A 1 201 ? 43.017 29.072 76.932 1.00 27.15 201 GLU A CA 1
ATOM 1627 C C . GLU A 1 201 ? 43.248 29.051 78.454 1.00 28.68 201 GLU A C 1
ATOM 1628 O O . GLU A 1 201 ? 42.350 29.373 79.248 1.00 26.54 201 GLU A O 1
ATOM 1634 N N . GLY A 1 202 ? 44.459 28.677 78.858 1.00 28.07 202 GLY A N 1
ATOM 1635 C CA . GLY A 1 202 ? 44.795 28.649 80.274 1.00 30.89 202 GLY A CA 1
ATOM 1636 C C . GLY A 1 202 ? 45.051 30.028 80.869 1.00 31.58 202 GLY A C 1
ATOM 1637 O O . GLY A 1 202 ? 44.582 30.351 81.966 1.00 31.52 202 GLY A O 1
ATOM 1638 N N . ALA A 1 203 ? 45.800 30.839 80.127 1.00 32.27 203 ALA A N 1
ATOM 1639 C CA . ALA A 1 203 ? 46.133 32.211 80.510 1.00 27.61 203 ALA A CA 1
ATOM 1640 C C . ALA A 1 203 ? 44.937 33.170 80.475 1.00 27.45 203 ALA A C 1
ATOM 1641 O O . ALA A 1 203 ? 45.044 34.281 80.994 1.00 30.85 203 ALA A O 1
ATOM 1643 N N . THR A 1 204 ? 43.798 32.730 79.936 1.00 25.30 204 THR A N 1
ATOM 1644 C CA . THR A 1 204 ? 42.617 33.578 79.813 1.00 22.62 204 THR A CA 1
ATOM 1645 C C . THR A 1 204 ? 41.283 33.024 80.341 1.00 25.91 204 THR A C 1
ATOM 1646 O O . THR A 1 204 ? 40.213 33.525 79.947 1.00 25.12 204 THR A O 1
ATOM 1650 N N . SER A 1 205 ? 41.311 32.019 81.223 1.00 28.70 205 SER A N 1
ATOM 1651 C CA . SER A 1 205 ? 40.053 31.427 81.726 1.00 29.18 205 SER A CA 1
ATOM 1652 C C . SER A 1 205 ? 39.452 31.988 83.025 1.00 30.28 205 SER A C 1
ATOM 1653 O O . SER A 1 205 ? 38.288 31.695 83.369 1.00 28.03 205 SER A O 1
ATOM 1656 N N . PHE A 1 206 ? 40.236 32.802 83.729 1.00 29.83 206 PHE A N 1
ATOM 1657 C CA . PHE A 1 206 ? 39.824 33.411 84.989 1.00 30.59 206 PHE A CA 1
ATOM 1658 C C . PHE A 1 206 ? 40.125 34.900 84.915 1.00 30.76 206 PHE A C 1
ATOM 1659 O O . PHE A 1 206 ? 41.167 35.270 84.361 1.00 29.05 206 PHE A O 1
ATOM 1667 N N . LEU A 1 207 ? 39.271 35.731 85.530 1.00 29.60 207 LEU A N 1
ATOM 1668 C CA . LEU A 1 207 ? 39.479 37.197 85.580 1.00 30.76 207 LEU A CA 1
ATOM 1669 C C . LEU A 1 207 ? 40.901 37.510 86.123 1.00 31.37 207 LEU A C 1
ATOM 1670 O O . LEU A 1 207 ? 41.589 38.434 85.662 1.00 31.55 207 LEU A O 1
ATOM 1675 N N . HIS A 1 208 ? 41.323 36.726 87.111 1.00 33.09 208 HIS A N 1
ATOM 1676 C CA . HIS A 1 208 ? 42.639 36.843 87.722 1.00 34.46 208 HIS A CA 1
ATOM 1677 C C . HIS A 1 208 ? 43.409 35.618 87.240 1.00 38.17 208 HIS A C 1
ATOM 1678 O O . HIS A 1 208 ? 43.016 34.486 87.522 1.00 39.41 208 HIS A O 1
ATOM 1685 N N . VAL A 1 209 ? 44.452 35.854 86.454 1.00 39.70 209 VAL A N 1
ATOM 1686 C CA . VAL A 1 209 ? 45.306 34.798 85.923 1.00 41.35 209 VAL A CA 1
ATOM 1687 C C . VAL A 1 209 ? 45.695 33.844 87.055 1.00 44.57 209 VAL A C 1
ATOM 1688 O O . VAL A 1 209 ? 46.191 34.279 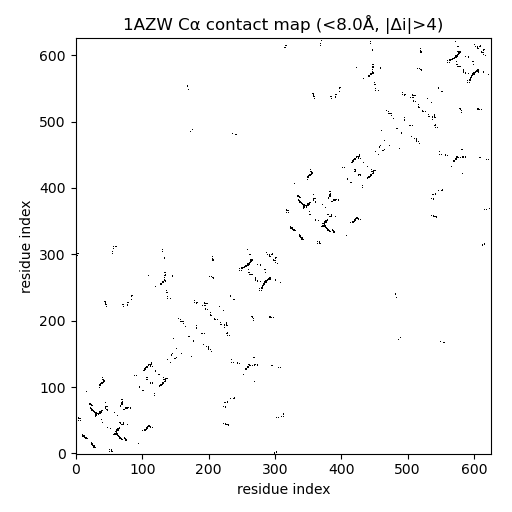88.096 1.00 44.88 209 VAL A O 1
ATOM 1692 N N . ASP A 1 210 ? 45.441 32.553 86.849 1.00 48.89 210 ASP A N 1
ATOM 1693 C CA . ASP A 1 210 ? 45.747 31.497 87.821 1.00 49.16 210 ASP A CA 1
ATOM 1694 C C . ASP A 1 210 ? 46.988 30.732 87.331 1.00 51.49 210 ASP A C 1
ATOM 1695 O O . ASP A 1 210 ? 46.875 29.883 86.446 1.00 54.14 210 ASP A O 1
ATOM 1700 N N . GLU A 1 211 ? 48.152 30.995 87.927 1.00 53.07 211 GLU A N 1
ATOM 1701 C CA . GLU A 1 211 ? 49.406 30.355 87.504 1.00 56.15 211 GLU A CA 1
ATOM 1702 C C . GLU A 1 211 ? 49.426 28.815 87.406 1.00 55.97 211 GLU A C 1
ATOM 1703 O O . GLU A 1 211 ? 50.136 28.253 86.567 1.00 55.80 211 GLU A O 1
ATOM 1709 N N . ASP A 1 212 ? 48.666 28.135 88.261 1.00 55.31 212 ASP A N 1
ATOM 1710 C CA . ASP A 1 212 ? 48.608 26.671 88.239 1.00 55.87 212 ASP A CA 1
ATOM 1711 C C . ASP A 1 212 ? 47.829 26.156 87.032 1.00 55.87 212 ASP A C 1
ATOM 1712 O O . ASP A 1 212 ? 48.183 25.125 86.447 1.00 58.84 212 ASP A O 1
ATOM 1717 N N . PHE A 1 213 ? 46.748 26.856 86.695 1.00 51.87 213 PHE A N 1
ATOM 1718 C CA . PHE A 1 213 ? 45.901 26.515 85.564 1.00 45.84 213 PHE A CA 1
ATOM 1719 C C . PHE A 1 213 ? 46.728 26.590 84.266 1.00 46.68 213 PHE A C 1
ATOM 1720 O O . PHE A 1 213 ? 46.681 25.680 83.433 1.00 45.44 213 PHE A O 1
ATOM 1728 N N . VAL A 1 214 ? 47.512 27.656 84.111 1.00 45.65 214 VAL A N 1
ATOM 1729 C CA . VAL A 1 214 ? 48.350 27.820 82.924 1.00 45.13 214 VAL A CA 1
ATOM 1730 C C . VAL A 1 214 ? 49.323 26.658 82.847 1.00 47.31 214 VAL A C 1
ATOM 1731 O O . VAL A 1 214 ? 49.399 25.969 81.832 1.00 48.86 214 VAL A O 1
ATOM 1735 N N . THR A 1 215 ? 50.048 26.442 83.938 1.00 50.12 215 THR A N 1
ATOM 1736 C CA . THR A 1 215 ? 51.045 25.374 84.029 1.00 52.30 215 THR A CA 1
ATOM 1737 C C . THR A 1 215 ? 50.455 23.990 83.714 1.00 49.99 215 THR A C 1
ATOM 1738 O O . THR A 1 215 ? 51.032 23.218 82.930 1.00 48.90 215 THR A O 1
ATOM 1742 N N . GLY A 1 216 ? 49.284 23.715 84.283 1.00 47.14 216 GLY A N 1
ATOM 1743 C CA . GLY A 1 216 ? 48.618 22.450 84.047 1.00 45.16 216 GLY A CA 1
ATOM 1744 C C . GLY A 1 216 ? 48.254 22.326 82.582 1.00 46.16 216 GLY A C 1
ATOM 1745 O O . GLY A 1 216 ? 48.212 21.229 82.027 1.00 48.02 216 GLY A O 1
ATOM 1746 N N . HIS A 1 217 ? 48.015 23.465 81.944 1.00 45.70 217 HIS A N 1
ATOM 1747 C CA . HIS A 1 217 ? 47.657 23.493 80.541 1.00 42.19 217 HIS A CA 1
ATOM 1748 C C . HIS A 1 217 ? 48.835 23.269 79.594 1.00 42.79 217 HIS A C 1
ATOM 1749 O O . HIS A 1 217 ? 48.620 23.027 78.405 1.00 41.59 217 HIS A O 1
ATOM 1756 N N . GLU A 1 218 ? 50.066 23.339 80.104 1.00 44.01 218 GLU A N 1
ATOM 1757 C CA . GLU A 1 218 ? 51.236 23.110 79.253 1.00 47.51 218 GLU A CA 1
ATOM 1758 C C . GLU A 1 218 ? 51.865 21.747 79.478 1.00 47.76 218 GLU A C 1
ATOM 1759 O O . GLU A 1 218 ? 53.011 21.505 79.073 1.00 46.84 218 GLU A O 1
ATOM 1765 N N . ASP A 1 219 ? 51.111 20.877 80.151 1.00 47.23 219 ASP A N 1
ATOM 1766 C CA . ASP A 1 219 ? 51.506 19.497 80.416 1.00 45.72 219 ASP A CA 1
ATOM 1767 C C . ASP A 1 219 ? 51.334 18.765 79.075 1.00 44.33 219 ASP A C 1
ATOM 1768 O O . ASP A 1 219 ? 50.218 18.701 78.541 1.00 41.29 219 ASP A O 1
ATOM 1773 N N . ALA A 1 220 ? 52.432 18.211 78.551 1.00 41.47 220 ALA A N 1
ATOM 1774 C CA . ALA A 1 220 ? 52.439 17.510 77.261 1.00 37.73 220 ALA A CA 1
ATOM 1775 C C . ALA A 1 220 ? 51.309 16.523 77.032 1.00 36.91 220 ALA A C 1
ATOM 1776 O O . ALA A 1 220 ? 50.702 16.520 75.973 1.00 40.94 220 ALA A O 1
ATOM 1778 N N . HIS A 1 221 ? 51.007 15.696 78.022 1.00 35.49 221 HIS A N 1
ATOM 1779 C CA . HIS A 1 221 ? 49.942 14.716 77.861 1.00 34.55 221 HIS A CA 1
ATOM 1780 C C . HIS A 1 221 ? 48.590 15.379 77.696 1.00 33.84 221 HIS A C 1
ATOM 1781 O O . HIS A 1 221 ? 47.811 14.968 76.836 1.00 33.53 221 HIS A O 1
ATOM 1788 N N . PHE A 1 222 ? 48.299 16.364 78.546 1.00 34.66 222 PHE A N 1
ATOM 1789 C CA . PHE A 1 222 ? 47.030 17.089 78.496 1.00 33.02 222 PHE A CA 1
ATOM 1790 C C . PHE A 1 222 ? 46.990 17.996 77.259 1.00 35.75 222 PHE A C 1
ATOM 1791 O O . PHE A 1 222 ? 45.957 18.078 76.571 1.00 35.68 222 PHE A O 1
ATOM 1799 N N . ALA A 1 223 ? 48.117 18.653 76.971 1.00 34.06 223 ALA A N 1
ATOM 1800 C CA . ALA A 1 223 ? 48.220 19.558 75.827 1.00 34.94 223 ALA A CA 1
ATOM 1801 C C . ALA A 1 223 ? 47.762 18.863 74.543 1.00 37.28 223 ALA A C 1
ATOM 1802 O O . ALA A 1 223 ? 46.815 19.324 73.888 1.00 37.37 223 ALA A O 1
ATOM 1804 N N . LEU A 1 224 ? 48.388 17.718 74.245 1.00 37.70 224 LEU A N 1
ATOM 1805 C CA . LEU A 1 224 ? 48.096 16.896 73.061 1.00 34.52 224 LEU A CA 1
ATOM 1806 C C . LEU A 1 224 ? 46.642 16.557 72.789 1.00 31.22 224 LEU A C 1
ATOM 1807 O O . LEU A 1 224 ? 46.168 16.694 71.681 1.00 31.52 224 LEU A O 1
ATOM 1812 N N . ALA A 1 225 ? 45.928 16.074 73.777 1.00 28.34 225 ALA A N 1
ATOM 1813 C CA . ALA A 1 225 ? 44.560 15.719 73.503 1.00 32.95 225 ALA A CA 1
ATOM 1814 C C . ALA A 1 225 ? 43.689 16.959 73.373 1.00 33.67 225 ALA A C 1
ATOM 1815 O O . ALA A 1 225 ? 42.936 17.095 72.409 1.00 36.84 225 ALA A O 1
ATOM 1817 N N . PHE A 1 226 ? 43.842 17.874 74.324 1.00 34.92 226 PHE A N 1
ATOM 1818 C CA . PHE A 1 226 ? 43.090 19.134 74.388 1.00 32.19 226 PHE A CA 1
ATOM 1819 C C . PHE A 1 226 ? 43.166 19.903 73.076 1.00 28.38 226 PHE A C 1
ATOM 1820 O O . PHE A 1 226 ? 42.154 20.190 72.450 1.00 28.53 226 PHE A O 1
ATOM 1828 N N . ALA A 1 227 ? 44.388 20.232 72.680 1.00 26.67 227 ALA A N 1
ATOM 1829 C CA . ALA A 1 227 ? 44.646 20.981 71.470 1.00 25.62 227 ALA A CA 1
ATOM 1830 C C . ALA A 1 227 ? 44.102 20.280 70.239 1.00 28.48 227 ALA A C 1
ATOM 1831 O O . ALA A 1 227 ? 43.256 20.834 69.532 1.00 32.35 227 ALA A O 1
ATOM 1833 N N . ARG A 1 228 ? 44.540 19.045 70.008 1.00 27.38 228 ARG A N 1
ATOM 1834 C CA . ARG A 1 228 ? 44.109 18.298 68.832 1.00 25.65 228 ARG A CA 1
ATOM 1835 C C . ARG A 1 228 ? 42.621 18.093 68.734 1.00 24.49 228 ARG A C 1
ATOM 1836 O O . ARG A 1 228 ? 42.052 18.230 67.650 1.00 27.90 228 ARG A O 1
ATOM 1844 N N . ILE A 1 229 ? 41.970 17.816 69.851 1.00 22.42 229 ILE A N 1
ATOM 1845 C CA . ILE A 1 229 ? 40.539 17.562 69.802 1.00 25.15 229 ILE A CA 1
ATOM 1846 C C . ILE A 1 229 ? 39.760 18.853 69.623 1.00 27.39 229 ILE A C 1
ATOM 1847 O O . ILE A 1 229 ? 38.776 18.929 68.859 1.00 28.78 229 ILE A O 1
ATOM 1852 N N . GLU A 1 230 ? 40.278 19.892 70.257 1.00 28.20 230 GLU A N 1
ATOM 1853 C CA . GLU A 1 230 ? 39.676 21.206 70.208 1.00 25.00 230 GLU A CA 1
ATOM 1854 C C . GLU A 1 230 ? 39.776 21.753 68.800 1.00 22.20 230 GLU A C 1
ATOM 1855 O O . GLU A 1 230 ? 38.765 22.098 68.175 1.00 19.27 230 GLU A O 1
ATOM 1861 N N . ASN A 1 231 ? 41.008 21.830 68.314 1.00 17.22 231 ASN A N 1
ATOM 1862 C CA . ASN A 1 231 ? 41.273 22.310 66.977 1.00 21.93 231 ASN A CA 1
ATOM 1863 C C . ASN A 1 231 ? 40.439 21.537 65.939 1.00 24.26 231 ASN A C 1
ATOM 1864 O O . ASN A 1 231 ? 39.768 22.145 65.099 1.00 24.81 231 ASN A O 1
ATOM 1869 N N . HIS A 1 232 ? 40.427 20.202 66.070 1.00 27.16 232 HIS A N 1
ATOM 1870 C CA . HIS A 1 232 ? 39.668 19.280 65.207 1.00 25.37 232 HIS A CA 1
ATOM 1871 C C . HIS A 1 232 ? 38.178 19.626 65.115 1.00 23.90 232 HIS A C 1
ATOM 1872 O O . HIS A 1 232 ? 37.587 19.545 64.030 1.00 20.49 232 HIS A O 1
ATOM 1879 N N . TYR A 1 233 ? 37.550 19.917 66.254 1.00 24.06 233 TYR A N 1
ATOM 1880 C CA . TYR A 1 233 ? 36.127 20.287 66.254 1.00 26.28 233 TYR A CA 1
ATOM 1881 C C . TYR A 1 233 ? 35.834 21.682 65.664 1.00 27.59 233 TYR A C 1
ATOM 1882 O O . TYR A 1 233 ? 34.776 21.897 65.055 1.00 26.07 233 TYR A O 1
ATOM 1891 N N . PHE A 1 234 ? 36.780 22.611 65.832 1.00 27.21 234 PHE A N 1
ATOM 1892 C CA . PHE A 1 234 ? 36.630 24.002 65.379 1.00 24.17 234 PHE A CA 1
ATOM 1893 C C . PHE A 1 234 ? 36.800 24.156 63.871 1.00 23.39 234 PHE A C 1
ATOM 1894 O O . PHE A 1 234 ? 35.985 24.790 63.187 1.00 24.41 234 PHE A O 1
ATOM 1902 N N . VAL A 1 235 ? 37.852 23.542 63.356 1.00 22.06 235 VAL A N 1
ATOM 1903 C CA . VAL A 1 235 ? 38.165 23.577 61.938 1.00 19.16 235 VAL A CA 1
ATOM 1904 C C . VAL A 1 235 ? 37.050 22.931 61.103 1.00 19.57 235 VAL A C 1
ATOM 1905 O O . VAL A 1 235 ? 36.841 23.285 59.957 1.00 23.60 235 VAL A O 1
ATOM 1909 N N . ASN A 1 236 ? 36.292 22.030 61.709 1.00 21.59 236 ASN A N 1
ATOM 1910 C CA . ASN A 1 236 ? 35.210 21.333 61.031 1.00 21.14 236 ASN A CA 1
ATOM 1911 C C . ASN A 1 236 ? 33.893 21.990 61.401 1.00 25.54 236 ASN A C 1
ATOM 1912 O O . ASN A 1 236 ? 32.823 21.476 61.071 1.00 28.59 236 ASN A O 1
ATOM 1917 N N . GLY A 1 237 ? 33.956 23.076 62.165 1.00 25.07 237 GLY A N 1
ATOM 1918 C CA . GLY A 1 237 ? 32.739 23.764 62.564 1.00 26.15 237 GLY A CA 1
ATOM 1919 C C . GLY A 1 237 ? 31.732 22.976 63.394 1.00 28.35 237 GLY A C 1
ATOM 1920 O O . GLY A 1 237 ? 30.518 23.079 63.172 1.00 31.88 237 GLY A O 1
ATOM 1921 N N . GLY A 1 238 ? 32.223 22.189 64.350 1.00 27.04 238 GLY A N 1
ATOM 1922 C CA . GLY A 1 238 ? 31.352 21.405 65.213 1.00 26.50 238 GLY A CA 1
ATOM 1923 C C . GLY A 1 238 ? 30.516 20.356 64.500 1.00 27.95 238 GLY A C 1
ATOM 1924 O O . GLY A 1 238 ? 29.592 19.783 65.081 1.00 28.94 238 GLY A O 1
ATOM 1925 N N . PHE A 1 239 ? 30.851 20.092 63.240 1.00 26.44 239 PHE A N 1
ATOM 1926 C CA . PHE A 1 239 ? 30.140 19.123 62.417 1.00 22.13 239 PHE A CA 1
ATOM 1927 C C . PHE A 1 239 ? 28.661 19.421 62.400 1.00 24.35 239 PHE A C 1
ATOM 1928 O O . PHE A 1 239 ? 27.864 18.491 62.336 1.00 27.27 239 PHE A O 1
ATOM 1936 N N . PHE A 1 240 ? 28.286 20.701 62.474 1.00 25.07 240 PHE A N 1
ATOM 1937 C CA . PHE A 1 240 ? 26.867 21.074 62.433 1.00 28.31 240 PHE A CA 1
ATOM 1938 C C . PHE A 1 240 ? 26.500 21.190 60.971 1.00 28.91 240 PHE A C 1
ATOM 1939 O O . PHE A 1 240 ? 27.390 21.218 60.114 1.00 30.77 240 PHE A O 1
ATOM 1947 N N . GLU A 1 241 ? 25.205 21.259 60.674 1.00 28.72 241 GLU A N 1
ATOM 1948 C CA . GLU A 1 241 ? 24.751 21.393 59.294 1.00 31.00 241 GLU A CA 1
ATOM 1949 C C . GLU A 1 241 ? 24.985 22.828 58.934 1.00 33.72 241 GLU A C 1
ATOM 1950 O O . GLU A 1 241 ? 25.635 23.137 57.939 1.00 38.06 241 GLU A O 1
ATOM 1956 N N . VAL A 1 242 ? 24.452 23.713 59.767 1.00 34.19 242 VAL A N 1
ATOM 1957 C CA . VAL A 1 242 ? 24.601 25.134 59.569 1.00 32.26 242 VAL A CA 1
ATOM 1958 C C . VAL A 1 242 ? 25.195 25.725 60.837 1.00 33.50 242 VAL A C 1
ATOM 1959 O O . VAL A 1 242 ? 24.869 25.311 61.948 1.00 35.96 242 VAL A O 1
ATOM 1963 N N . GLU A 1 243 ? 26.066 26.703 60.649 1.00 34.57 243 GLU A N 1
ATOM 1964 C CA . GLU A 1 243 ? 26.751 27.408 61.720 1.00 32.04 243 GLU A CA 1
ATOM 1965 C C . GLU A 1 243 ? 25.915 27.766 62.949 1.00 28.84 243 GLU A C 1
ATOM 1966 O O . GLU A 1 243 ? 26.378 27.605 64.071 1.00 30.99 243 GLU A O 1
ATOM 1972 N N . ASP A 1 244 ? 24.690 28.237 62.745 1.00 28.33 244 ASP A N 1
ATOM 1973 C CA . ASP A 1 244 ? 23.822 28.645 63.859 1.00 31.61 244 ASP A CA 1
ATOM 1974 C C . ASP A 1 244 ? 22.796 27.586 64.295 1.00 32.58 244 ASP A C 1
ATOM 1975 O O . ASP A 1 244 ? 21.717 27.903 64.836 1.00 30.43 244 ASP A O 1
ATOM 1980 N N . GLN A 1 245 ? 23.160 26.321 64.116 1.00 34.17 245 GLN A N 1
ATOM 1981 C CA . GLN A 1 245 ? 22.258 25.216 64.430 1.00 31.16 245 GLN A CA 1
ATOM 1982 C C . GLN A 1 245 ? 21.689 25.219 65.833 1.00 29.12 245 GLN A C 1
ATOM 1983 O O . GLN A 1 245 ? 20.490 24.989 66.004 1.00 28.00 245 GLN A O 1
ATOM 1989 N N . LEU A 1 246 ? 22.518 25.509 66.833 1.00 24.34 246 LEU A N 1
ATOM 1990 C CA . LEU A 1 246 ? 22.012 25.490 68.196 1.00 27.56 246 LEU A CA 1
ATOM 1991 C C . LEU A 1 246 ? 20.929 26.561 68.423 1.00 29.94 246 LEU A C 1
ATOM 1992 O O . LEU A 1 246 ? 19.967 26.346 69.170 1.00 31.14 246 LEU A O 1
ATOM 1997 N N . LEU A 1 247 ? 21.037 27.688 67.728 1.00 30.12 247 LEU A N 1
ATOM 1998 C CA . LEU A 1 247 ? 20.000 28.701 67.845 1.00 26.71 247 LEU A CA 1
ATOM 1999 C C . LEU A 1 247 ? 18.862 28.252 66.956 1.00 26.03 247 LEU A C 1
ATOM 2000 O O . LEU A 1 247 ? 17.715 28.295 67.371 1.00 26.11 247 LEU A O 1
ATOM 2005 N N . ARG A 1 248 ? 19.174 27.745 65.767 1.00 25.97 248 ARG A N 1
ATOM 2006 C CA . ARG A 1 248 ? 18.124 27.289 64.850 1.00 30.90 248 ARG A CA 1
ATOM 2007 C C . ARG A 1 248 ? 17.148 26.308 65.492 1.00 34.10 248 ARG A C 1
ATOM 2008 O O . ARG A 1 248 ? 15.923 26.467 65.386 1.00 36.82 248 ARG A O 1
ATOM 2016 N N . ASP A 1 249 ? 17.688 25.305 66.179 1.00 35.46 249 ASP A N 1
ATOM 2017 C CA . ASP A 1 249 ? 16.855 24.289 66.807 1.00 36.70 249 ASP A CA 1
ATOM 2018 C C . ASP A 1 249 ? 16.516 24.489 68.278 1.00 37.51 249 ASP A C 1
ATOM 2019 O O . ASP A 1 249 ? 16.002 23.564 68.904 1.00 40.74 249 ASP A O 1
ATOM 2024 N N . ALA A 1 250 ? 16.746 25.691 68.814 1.00 37.82 250 ALA A N 1
ATOM 2025 C CA . ALA A 1 250 ? 16.465 25.992 70.224 1.00 36.68 250 ALA A CA 1
ATOM 2026 C C . ALA A 1 250 ? 15.006 25.792 70.621 1.00 37.87 250 ALA A C 1
ATOM 2027 O O . ALA A 1 250 ? 14.681 25.697 71.799 1.00 40.03 250 ALA A O 1
ATOM 2029 N N . HIS A 1 251 ? 14.119 25.736 69.637 1.00 39.74 251 HIS A N 1
ATOM 2030 C CA . HIS A 1 251 ? 12.703 25.525 69.920 1.00 41.52 251 HIS A CA 1
ATOM 2031 C C . HIS A 1 251 ? 12.437 24.138 70.536 1.00 43.23 251 HIS A C 1
ATOM 2032 O O . HIS A 1 251 ? 11.476 23.957 71.276 1.00 43.77 251 HIS A O 1
ATOM 2039 N N . ARG A 1 252 ? 13.287 23.161 70.232 1.00 44.00 252 ARG A N 1
ATOM 2040 C CA . ARG A 1 252 ? 13.111 21.817 70.769 1.00 44.60 252 ARG A CA 1
ATOM 2041 C C . ARG A 1 252 ? 13.340 21.735 72.275 1.00 43.94 252 ARG A C 1
ATOM 2042 O O . ARG A 1 252 ? 12.881 20.786 72.914 1.00 44.01 252 ARG A O 1
ATOM 2050 N N . ILE A 1 253 ? 14.066 22.702 72.842 1.00 43.25 253 ILE A N 1
ATOM 2051 C CA . ILE A 1 253 ? 14.304 22.713 74.288 1.00 41.62 253 ILE A CA 1
ATOM 2052 C C . ILE A 1 253 ? 13.460 23.780 74.995 1.00 40.79 253 ILE A C 1
ATOM 2053 O O . ILE A 1 253 ? 13.648 24.062 76.179 1.00 39.73 253 ILE A O 1
ATOM 2058 N N . ALA A 1 254 ? 12.470 24.298 74.279 1.00 40.93 254 ALA A N 1
ATOM 2059 C CA . ALA A 1 254 ? 11.587 25.328 74.805 1.00 43.10 254 ALA A CA 1
ATOM 2060 C C . ALA A 1 254 ? 11.059 25.034 76.198 1.00 45.73 254 ALA A C 1
ATOM 2061 O O . ALA A 1 254 ? 11.167 25.882 77.091 1.00 49.62 254 ALA A O 1
ATOM 2063 N N . ASP A 1 255 ? 10.517 23.834 76.397 1.00 46.07 255 ASP A N 1
ATOM 2064 C CA . ASP A 1 255 ? 9.946 23.476 77.693 1.00 43.10 255 ASP A CA 1
ATOM 2065 C C . ASP A 1 255 ? 10.880 22.835 78.700 1.00 38.92 255 ASP A C 1
ATOM 2066 O O . ASP A 1 255 ? 10.420 22.284 79.695 1.00 38.29 255 ASP A O 1
ATOM 2071 N N . ILE A 1 256 ? 12.180 22.925 78.469 1.00 34.10 256 ILE A N 1
ATOM 2072 C CA . ILE A 1 256 ? 13.139 22.328 79.390 1.00 34.67 256 ILE A CA 1
ATOM 2073 C C . ILE A 1 256 ? 13.676 23.370 80.367 1.00 35.02 256 ILE A C 1
ATOM 2074 O O . ILE A 1 256 ? 14.341 24.314 79.962 1.00 38.37 256 ILE A O 1
ATOM 2079 N N . PRO A 1 257 ? 13.351 23.244 81.661 1.00 35.42 257 PRO A N 1
ATOM 2080 C CA . PRO A 1 257 ? 13.861 24.234 82.619 1.00 36.46 257 PRO A CA 1
ATOM 2081 C C . PRO A 1 257 ? 15.364 24.252 82.600 1.00 34.25 257 PRO A C 1
ATOM 2082 O O . PRO A 1 257 ? 15.982 23.246 82.251 1.00 37.33 257 PRO A O 1
ATOM 2086 N N . GLY A 1 258 ? 15.956 25.387 82.955 1.00 32.75 258 GLY A N 1
ATOM 2087 C CA . GLY A 1 258 ? 17.400 25.475 82.957 1.00 29.08 258 GLY A CA 1
ATOM 2088 C C . GLY A 1 258 ? 17.928 26.769 83.537 1.00 30.35 258 GLY A C 1
ATOM 2089 O O . GLY A 1 258 ? 17.166 27.670 83.882 1.00 29.15 258 GLY A O 1
ATOM 2090 N N . VAL A 1 259 ? 19.247 26.850 83.657 1.00 28.98 259 VAL A N 1
ATOM 2091 C CA . VAL A 1 259 ? 19.914 28.019 84.187 1.00 29.02 259 VAL A CA 1
ATOM 2092 C C . VAL A 1 259 ? 21.162 28.284 83.337 1.00 31.54 259 VAL A C 1
ATOM 2093 O O . VAL A 1 259 ? 21.945 27.361 83.062 1.00 32.58 259 VAL A O 1
ATOM 2097 N N . ILE A 1 260 ? 21.332 29.537 82.909 1.00 28.39 260 ILE A N 1
ATOM 2098 C CA . ILE A 1 260 ? 22.474 29.930 82.108 1.00 24.47 260 ILE A CA 1
ATOM 2099 C C . ILE A 1 260 ? 23.312 30.834 82.987 1.00 23.40 260 ILE A C 1
ATOM 2100 O O . ILE A 1 260 ? 22.882 31.904 83.355 1.00 29.06 260 ILE A O 1
ATOM 2105 N N . VAL A 1 261 ? 24.502 30.397 83.331 1.00 19.53 261 VAL A N 1
ATOM 2106 C CA . VAL A 1 261 ? 25.376 31.150 84.197 1.00 18.67 261 VAL A CA 1
ATOM 2107 C C . VAL A 1 261 ? 26.530 31.578 83.333 1.00 22.99 261 VAL A C 1
ATOM 2108 O O . VAL A 1 261 ? 27.229 30.738 82.775 1.00 22.45 261 VAL A O 1
ATOM 2112 N N . HIS A 1 262 ? 26.762 32.880 83.224 1.00 26.91 262 HIS A N 1
ATOM 2113 C CA . HIS A 1 262 ? 27.849 33.344 82.374 1.00 25.05 262 HIS A CA 1
ATOM 2114 C C . HIS A 1 262 ? 28.601 34.491 83.033 1.00 22.03 262 HIS A C 1
ATOM 2115 O O . HIS A 1 262 ? 27.992 35.305 83.700 1.00 23.28 262 HIS A O 1
ATOM 2122 N N . GLY A 1 263 ? 29.921 34.516 82.906 1.00 19.60 263 GLY A N 1
ATOM 2123 C CA . GLY A 1 263 ? 30.686 35.598 83.501 1.00 25.69 263 GLY A CA 1
ATOM 2124 C C . GLY A 1 263 ? 30.828 36.815 82.578 1.00 30.87 263 GLY A C 1
ATOM 2125 O O . GLY A 1 263 ? 31.272 36.687 81.425 1.00 33.64 263 GLY A O 1
ATOM 2126 N N . ARG A 1 264 ? 30.483 37.998 83.081 1.00 29.07 264 ARG A N 1
ATOM 2127 C CA . ARG A 1 264 ? 30.572 39.217 82.292 1.00 28.41 264 ARG A CA 1
ATOM 2128 C C . ARG A 1 264 ? 31.897 39.389 81.549 1.00 28.43 264 ARG A C 1
ATOM 2129 O O . ARG A 1 264 ? 31.915 39.790 80.379 1.00 25.84 264 ARG A O 1
ATOM 2137 N N . TYR A 1 265 ? 33.001 39.103 82.228 1.00 25.73 265 TYR A N 1
ATOM 2138 C CA . TYR A 1 265 ? 34.300 39.261 81.605 1.00 25.01 265 TYR A CA 1
ATOM 2139 C C . TYR A 1 265 ? 34.904 37.974 81.074 1.00 26.63 265 TYR A C 1
ATOM 2140 O O . TYR A 1 265 ? 36.131 37.785 81.063 1.00 25.65 265 TYR A O 1
ATOM 2149 N N . ASP A 1 266 ? 34.011 37.106 80.599 1.00 25.19 266 ASP A N 1
ATOM 2150 C CA . ASP A 1 266 ? 34.365 35.836 79.984 1.00 25.53 266 ASP A CA 1
ATOM 2151 C C . ASP A 1 266 ? 34.969 36.183 78.601 1.00 25.89 266 ASP A C 1
ATOM 2152 O O . ASP A 1 266 ? 34.230 36.507 77.668 1.00 26.45 266 ASP A O 1
ATOM 2157 N N . VAL A 1 267 ? 36.296 36.165 78.482 1.00 25.64 267 VAL A N 1
ATOM 2158 C CA . VAL A 1 267 ? 36.938 36.466 77.204 1.00 26.18 267 VAL A CA 1
ATOM 2159 C C . VAL A 1 267 ? 37.190 35.233 76.307 1.00 29.57 267 VAL A C 1
ATOM 2160 O O . VAL A 1 267 ? 37.807 35.351 75.235 1.00 31.32 267 VAL A O 1
ATOM 2164 N N . VAL A 1 268 ? 36.753 34.053 76.758 1.00 30.57 268 VAL A N 1
ATOM 2165 C CA . VAL A 1 268 ? 36.905 32.811 75.990 1.00 28.18 268 VAL A CA 1
ATOM 2166 C C . VAL A 1 268 ? 35.627 32.531 75.197 1.00 28.14 268 VAL A C 1
ATOM 2167 O O . VAL A 1 268 ? 35.672 32.043 74.075 1.00 29.88 268 VAL A O 1
ATOM 2171 N N . CYS A 1 269 ? 34.491 32.852 75.799 1.00 27.21 269 CYS A N 1
ATOM 2172 C CA . CYS A 1 269 ? 33.190 32.707 75.170 1.00 28.28 269 CYS A CA 1
ATOM 2173 C C . CYS A 1 269 ? 32.400 33.935 75.637 1.00 29.02 269 CYS A C 1
ATOM 2174 O O . CYS A 1 269 ? 31.766 33.907 76.690 1.00 30.12 269 CYS A O 1
ATOM 2177 N N . PRO A 1 270 ? 32.482 35.048 74.872 1.00 28.25 270 PRO A N 1
ATOM 2178 C CA . PRO A 1 270 ? 31.819 36.320 75.141 1.00 24.79 270 PRO A CA 1
ATOM 2179 C C . PRO A 1 270 ? 30.376 36.175 75.577 1.00 25.53 270 PRO A C 1
ATOM 2180 O O . PRO A 1 270 ? 29.668 35.278 75.108 1.00 27.18 270 PRO A O 1
ATOM 2184 N N . LEU A 1 271 ? 29.929 37.072 76.457 1.00 22.83 271 LEU A N 1
ATOM 2185 C CA . LEU A 1 271 ? 28.554 37.036 76.955 1.00 21.09 271 LEU A CA 1
ATOM 2186 C C . LEU A 1 271 ? 27.552 37.055 75.802 1.00 22.07 271 LEU A C 1
ATOM 2187 O O . LEU A 1 271 ? 26.369 36.723 75.976 1.00 22.29 271 LEU A O 1
ATOM 2192 N N . GLN A 1 272 ? 28.034 37.443 74.627 1.00 20.43 272 GLN A N 1
ATOM 2193 C CA . GLN A 1 272 ? 27.208 37.529 73.433 1.00 22.37 272 GLN A CA 1
ATOM 2194 C C . GLN A 1 272 ? 26.322 36.310 73.263 1.00 22.84 272 GLN A C 1
ATOM 2195 O O . GLN A 1 272 ? 25.092 36.416 73.164 1.00 20.22 272 GLN A O 1
ATOM 2201 N N . SER A 1 273 ? 26.974 35.149 73.251 1.00 27.52 273 SER A N 1
ATOM 2202 C CA . SER A 1 273 ? 26.323 33.858 73.055 1.00 27.58 273 SER A CA 1
ATOM 2203 C C . SER A 1 273 ? 25.319 33.494 74.144 1.00 28.99 273 SER A C 1
ATOM 2204 O O . SER A 1 273 ? 24.226 33.011 73.836 1.00 30.63 273 SER A O 1
ATOM 2207 N N . ALA A 1 274 ? 25.659 33.765 75.404 1.00 27.76 274 ALA A N 1
ATOM 2208 C CA . ALA A 1 274 ? 24.732 33.510 76.503 1.00 25.26 274 ALA A CA 1
ATOM 2209 C C . ALA A 1 274 ? 23.527 34.401 76.272 1.00 28.08 274 ALA A C 1
ATOM 2210 O O . ALA A 1 274 ? 22.391 33.978 76.504 1.00 30.67 274 ALA A O 1
ATOM 2212 N N . TRP A 1 275 ? 23.775 35.624 75.777 1.00 30.62 275 TRP A N 1
ATOM 2213 C CA . TRP A 1 275 ? 22.708 36.596 75.491 1.00 28.25 275 TRP A CA 1
ATOM 2214 C C . TRP A 1 275 ? 21.755 36.086 74.386 1.00 26.67 275 TRP A C 1
ATOM 2215 O O . TRP A 1 275 ? 20.534 36.069 74.560 1.00 24.34 275 TRP A O 1
ATOM 2226 N N . ASP A 1 276 ? 22.311 35.593 73.288 1.00 27.68 276 ASP A N 1
ATOM 2227 C CA . ASP A 1 276 ? 21.483 35.071 72.201 1.00 28.80 276 ASP A CA 1
ATOM 2228 C C . ASP A 1 276 ? 20.743 33.768 72.568 1.00 30.47 276 ASP A C 1
ATOM 2229 O O . ASP A 1 276 ? 19.590 33.549 72.151 1.00 29.55 276 ASP A O 1
ATOM 2234 N N . LEU A 1 277 ? 21.389 32.890 73.335 1.00 30.47 277 LEU A N 1
ATOM 2235 C CA . LEU A 1 277 ? 20.713 31.650 73.737 1.00 31.21 277 LEU A CA 1
ATOM 2236 C C . LEU A 1 277 ? 19.496 32.074 74.525 1.00 31.97 277 LEU A C 1
ATOM 2237 O O . LEU A 1 277 ? 18.365 31.738 74.188 1.00 31.81 277 LEU A O 1
ATOM 2242 N N . HIS A 1 278 ? 19.753 32.879 75.543 1.00 34.01 278 HIS A N 1
ATOM 2243 C CA . HIS A 1 278 ? 18.715 33.393 76.402 1.00 36.90 278 HIS A CA 1
ATOM 2244 C C . HIS A 1 278 ? 17.511 33.983 75.653 1.00 35.93 278 HIS A C 1
ATOM 2245 O O . HIS A 1 278 ? 16.385 33.854 76.126 1.00 36.47 278 HIS A O 1
ATOM 2252 N N . LYS A 1 279 ? 17.749 34.668 74.529 1.00 35.88 279 LYS A N 1
ATOM 2253 C CA . LYS A 1 279 ? 16.670 35.265 73.735 1.00 31.81 279 LYS A CA 1
ATOM 2254 C C . LYS A 1 279 ? 15.874 34.158 73.047 1.00 31.40 279 LYS A C 1
ATOM 2255 O O . LYS A 1 279 ? 14.633 34.206 72.975 1.00 28.63 279 LYS A O 1
ATOM 2261 N N . ALA A 1 280 ? 16.599 33.128 72.610 1.00 32.22 280 ALA A N 1
ATOM 2262 C CA . ALA A 1 280 ? 16.008 31.974 71.917 1.00 35.89 280 ALA A CA 1
ATOM 2263 C C . ALA A 1 280 ? 15.320 30.927 72.813 1.00 36.37 280 ALA A C 1
ATOM 2264 O O . ALA A 1 280 ? 14.419 30.217 72.365 1.00 39.10 280 ALA A O 1
ATOM 2266 N N . TRP A 1 281 ? 15.755 30.837 74.065 1.00 36.85 281 TRP A N 1
ATOM 2267 C CA . TRP A 1 281 ? 15.228 29.893 75.048 1.00 36.24 281 TRP A CA 1
ATOM 2268 C C . TRP A 1 281 ? 14.907 30.721 76.299 1.00 37.89 281 TRP A C 1
ATOM 2269 O O . TRP A 1 281 ? 15.632 30.687 77.296 1.00 39.62 281 TRP A O 1
ATOM 2280 N N . PRO A 1 282 ? 13.792 31.456 76.268 1.00 38.61 282 PRO A N 1
ATOM 2281 C CA . PRO A 1 282 ? 13.317 32.326 77.352 1.00 40.28 282 PRO A CA 1
ATOM 2282 C C . PRO A 1 282 ? 13.129 31.680 78.731 1.00 42.95 282 PRO A C 1
ATOM 2283 O O . PRO A 1 282 ? 13.437 32.296 79.757 1.00 47.18 282 PRO A O 1
ATOM 2287 N N . LYS A 1 283 ? 12.613 30.451 78.761 1.00 43.04 283 LYS A N 1
ATOM 2288 C CA . LYS A 1 283 ? 12.351 29.761 80.026 1.00 40.52 283 LYS A CA 1
ATOM 2289 C C . LYS A 1 283 ? 13.538 29.638 80.983 1.00 37.45 283 LYS A C 1
ATOM 2290 O O . LYS A 1 283 ? 13.340 29.548 82.189 1.00 39.07 283 LYS A O 1
ATOM 2296 N N . ALA A 1 284 ? 14.758 29.646 80.466 1.00 34.70 284 ALA A N 1
ATOM 2297 C CA . ALA A 1 284 ? 15.919 29.520 81.332 1.00 35.34 284 ALA A CA 1
ATOM 2298 C C . ALA A 1 284 ? 16.170 30.817 82.065 1.00 38.32 284 ALA A C 1
ATOM 2299 O O . ALA A 1 284 ? 15.735 31.869 81.618 1.00 43.78 284 ALA A O 1
ATOM 2301 N N . GLN A 1 285 ? 16.875 30.754 83.185 1.00 38.30 285 GLN A N 1
ATOM 2302 C CA . GLN A 1 285 ? 17.205 31.952 83.924 1.00 39.11 285 GLN A CA 1
ATOM 2303 C C . GLN A 1 285 ? 18.606 32.338 83.540 1.00 39.32 285 GLN A C 1
ATOM 2304 O O . GLN A 1 285 ? 19.516 31.506 83.607 1.00 41.69 285 GLN A O 1
ATOM 2310 N N . LEU A 1 286 ? 18.804 33.594 83.162 1.00 38.12 286 LEU A N 1
ATOM 2311 C CA . LEU A 1 286 ? 20.144 34.048 82.836 1.00 34.12 286 LEU A CA 1
ATOM 2312 C C . LEU A 1 286 ? 20.663 34.630 84.147 1.00 31.67 286 LEU A C 1
ATOM 2313 O O . LEU A 1 286 ? 19.922 35.276 84.891 1.00 31.11 286 LEU A O 1
ATOM 2318 N N . GLN A 1 287 ? 21.891 34.284 84.480 1.00 30.37 287 GLN A N 1
ATOM 2319 C CA . GLN A 1 287 ? 22.520 34.765 85.674 1.00 33.27 287 GLN A CA 1
ATOM 2320 C C . GLN A 1 287 ? 23.906 35.135 85.233 1.00 33.68 287 GLN A C 1
ATOM 2321 O O . GLN A 1 287 ? 24.711 34.270 84.886 1.00 33.94 287 GLN A O 1
ATOM 2327 N N . ILE A 1 288 ? 24.139 36.440 85.147 1.00 33.55 288 ILE A N 1
ATOM 2328 C CA . ILE A 1 288 ? 25.423 36.976 84.730 1.00 30.25 288 ILE A CA 1
ATOM 2329 C C . ILE A 1 288 ? 26.265 37.235 85.958 1.00 29.61 288 ILE A C 1
ATOM 2330 O O . ILE A 1 288 ? 25.781 37.816 86.923 1.00 33.36 288 ILE A O 1
ATOM 2335 N N . SER A 1 289 ? 27.507 36.776 85.935 1.00 28.08 289 SER A N 1
ATOM 2336 C CA . SER A 1 289 ? 28.397 36.976 87.048 1.00 28.82 289 SER A CA 1
ATOM 2337 C C . SER A 1 289 ? 29.150 38.269 86.807 1.00 32.63 289 SER A C 1
ATOM 2338 O O . SER A 1 289 ? 29.992 38.357 85.911 1.00 34.86 289 SER A O 1
ATOM 2341 N N . PRO A 1 290 ? 28.865 39.288 87.628 1.00 32.60 290 PRO A N 1
ATOM 2342 C CA . PRO A 1 290 ? 29.419 40.637 87.628 1.00 31.45 290 PRO A CA 1
ATOM 2343 C C . PRO A 1 290 ? 30.902 40.783 87.351 1.00 31.06 290 PRO A C 1
ATOM 2344 O O . PRO A 1 290 ? 31.278 41.499 86.436 1.00 34.73 290 PRO A O 1
ATOM 2348 N N . ALA A 1 291 ? 31.739 40.158 88.171 1.00 30.33 291 ALA A N 1
ATOM 2349 C CA . ALA A 1 291 ? 33.184 40.262 88.019 1.00 30.72 291 ALA A CA 1
ATOM 2350 C C . ALA A 1 291 ? 33.874 38.915 87.821 1.00 33.23 291 ALA A C 1
ATOM 2351 O O . ALA A 1 291 ? 34.984 38.695 88.311 1.00 34.66 291 ALA A O 1
ATOM 2353 N N . SER A 1 292 ? 33.245 38.037 87.044 1.00 37.10 292 SER A N 1
ATOM 2354 C CA . SER A 1 292 ? 33.789 36.699 86.802 1.00 34.87 292 SER A CA 1
ATOM 2355 C C . SER A 1 292 ? 34.185 36.428 85.353 1.00 32.18 292 SER A C 1
ATOM 2356 O O . SER A 1 292 ? 33.678 37.081 84.444 1.00 31.59 292 SER A O 1
ATOM 2359 N N . GLY A 1 293 ? 35.086 35.459 85.165 1.00 31.94 293 GLY A N 1
ATOM 2360 C CA . GLY A 1 293 ? 35.576 35.066 83.849 1.00 30.27 293 GLY A CA 1
ATOM 2361 C C . GLY A 1 293 ? 34.891 33.826 83.260 1.00 31.54 293 GLY A C 1
ATOM 2362 O O . GLY A 1 293 ? 33.696 33.569 83.497 1.00 29.10 293 GLY A O 1
ATOM 2363 N N . HIS A 1 294 ? 35.655 33.031 82.511 1.00 31.92 294 HIS A N 1
ATOM 2364 C CA . HIS A 1 294 ? 35.122 31.827 81.857 1.00 30.86 294 HIS A CA 1
ATOM 2365 C C . HIS A 1 294 ? 34.877 30.631 82.782 1.00 30.86 294 HIS A C 1
ATOM 2366 O O . HIS A 1 294 ? 33.738 30.151 82.902 1.00 26.73 294 HIS A O 1
ATOM 2373 N N . SER A 1 295 ? 35.954 30.167 83.413 1.00 28.52 295 SER A N 1
ATOM 2374 C CA . SER A 1 295 ? 35.939 29.022 84.313 1.00 31.51 295 SER A CA 1
ATOM 2375 C C . SER A 1 295 ? 34.783 28.904 85.308 1.00 33.33 295 SER A C 1
ATOM 2376 O O . SER A 1 295 ? 34.351 29.898 85.891 1.00 37.75 295 SER A O 1
ATOM 2379 N N . ALA A 1 296 ? 34.342 27.669 85.562 1.00 34.42 296 ALA A N 1
ATOM 2380 C CA . ALA A 1 296 ? 33.223 27.416 86.475 1.00 34.08 296 ALA A CA 1
ATOM 2381 C C . ALA A 1 296 ? 33.658 27.533 87.919 1.00 34.05 296 ALA A C 1
ATOM 2382 O O . ALA A 1 296 ? 32.832 27.597 88.826 1.00 36.64 296 ALA A O 1
ATOM 2384 N N . PHE A 1 297 ? 34.964 27.612 88.117 1.00 32.46 297 PHE A N 1
ATOM 2385 C CA . PHE A 1 297 ? 35.526 27.717 89.443 1.00 32.97 297 PHE A CA 1
ATOM 2386 C C . PHE A 1 297 ? 35.800 29.161 89.855 1.00 34.41 297 PHE A C 1
ATOM 2387 O O . PHE A 1 297 ? 36.764 29.464 90.565 1.00 34.71 297 PHE A O 1
ATOM 2395 N N . GLU A 1 298 ? 34.951 30.051 89.344 1.00 33.80 298 GLU A N 1
ATOM 2396 C CA . GLU A 1 298 ? 35.021 31.468 89.653 1.00 32.06 298 GLU A CA 1
ATOM 2397 C C . GLU A 1 298 ? 33.959 31.556 90.741 1.00 30.91 298 GLU A C 1
ATOM 2398 O O . GLU A 1 298 ? 32.812 31.138 90.532 1.00 28.90 298 GLU A O 1
ATOM 2404 N N . PRO A 1 299 ? 34.334 32.100 91.913 1.00 27.24 299 PRO A N 1
ATOM 2405 C CA . PRO A 1 299 ? 33.494 32.284 93.094 1.00 23.79 299 PRO A CA 1
ATOM 2406 C C . PRO A 1 299 ? 32.037 32.587 92.805 1.00 27.63 299 PRO A C 1
ATOM 2407 O O . PRO A 1 299 ? 31.133 31.972 93.379 1.00 29.45 299 PRO A O 1
ATOM 2411 N N . GLU A 1 300 ? 31.796 33.525 91.906 1.00 30.56 300 GLU A N 1
ATOM 2412 C CA . GLU A 1 300 ? 30.423 33.890 91.593 1.00 34.06 300 GLU A CA 1
ATOM 2413 C C . GLU A 1 300 ? 29.752 32.824 90.746 1.00 33.26 300 GLU A C 1
ATOM 2414 O O . GLU A 1 300 ? 28.528 32.649 90.818 1.00 34.30 300 GLU A O 1
ATOM 2420 N N . ASN A 1 301 ? 30.550 32.144 89.915 1.00 32.25 301 ASN A N 1
ATOM 2421 C CA . ASN A 1 301 ? 30.052 31.095 89.025 1.00 30.73 301 ASN A CA 1
ATOM 2422 C C . ASN A 1 301 ? 29.687 29.880 89.849 1.00 31.93 301 ASN A C 1
ATOM 2423 O O . ASN A 1 301 ? 28.581 29.340 89.714 1.00 31.44 301 ASN A O 1
ATOM 2428 N N . VAL A 1 302 ? 30.603 29.492 90.742 1.00 29.25 302 VAL A N 1
ATOM 2429 C CA . VAL A 1 302 ? 30.392 28.363 91.638 1.00 27.74 302 VAL A CA 1
ATOM 2430 C C . VAL A 1 302 ? 29.125 28.576 92.457 1.00 29.15 302 VAL A C 1
ATOM 2431 O O . VAL A 1 302 ? 28.346 27.642 92.670 1.00 29.55 302 VAL A O 1
ATOM 2435 N N . ASP A 1 303 ? 28.956 29.799 92.959 1.00 31.82 303 ASP A N 1
ATOM 2436 C CA . ASP A 1 303 ? 27.786 30.151 93.741 1.00 30.98 303 ASP A CA 1
ATOM 2437 C C . ASP A 1 303 ? 26.530 29.932 92.921 1.00 30.70 303 ASP A C 1
ATOM 2438 O O . ASP A 1 303 ? 25.620 29.239 93.368 1.00 31.65 303 ASP A O 1
ATOM 2443 N N . ALA A 1 304 ? 26.492 30.509 91.718 1.00 32.29 304 ALA A N 1
ATOM 2444 C CA . ALA A 1 304 ? 25.314 30.418 90.835 1.00 30.93 304 ALA A CA 1
ATOM 2445 C C . ALA A 1 304 ? 24.955 28.985 90.474 1.00 29.26 304 ALA A C 1
ATOM 2446 O O . ALA A 1 304 ? 23.771 28.635 90.433 1.00 23.84 304 ALA A O 1
ATOM 2448 N N . LEU A 1 305 ? 25.991 28.183 90.204 1.00 29.19 305 LEU A N 1
ATOM 2449 C CA . LEU A 1 305 ? 25.855 26.764 89.848 1.00 30.47 305 LEU A CA 1
ATOM 2450 C C . LEU A 1 305 ? 25.320 25.932 91.018 1.00 31.22 305 LEU A C 1
ATOM 2451 O O . LEU A 1 305 ? 24.247 25.321 90.905 1.00 31.70 305 LEU A O 1
ATOM 2456 N N . VAL A 1 306 ? 26.033 25.947 92.145 1.00 28.20 306 VAL A N 1
ATOM 2457 C CA . VAL A 1 306 ? 25.589 25.227 93.328 1.00 27.08 306 VAL A CA 1
ATOM 2458 C C . VAL A 1 306 ? 24.136 25.584 93.685 1.00 28.81 306 VAL A C 1
ATOM 2459 O O . VAL A 1 306 ? 23.333 24.709 93.971 1.00 30.70 306 VAL A O 1
ATOM 2463 N N . ARG A 1 307 ? 23.778 26.860 93.636 1.00 33.05 307 ARG A N 1
ATOM 2464 C CA . ARG A 1 307 ? 22.405 27.258 93.943 1.00 35.63 307 ARG A CA 1
ATOM 2465 C C . ARG A 1 307 ? 21.427 26.657 92.944 1.00 35.91 307 ARG A C 1
ATOM 2466 O O . ARG A 1 307 ? 20.320 26.269 93.309 1.00 34.86 307 ARG A O 1
ATOM 2474 N N . ALA A 1 308 ? 21.855 26.592 91.683 1.00 38.42 308 ALA A N 1
ATOM 2475 C CA . ALA A 1 308 ? 21.054 26.062 90.573 1.00 36.81 308 ALA A CA 1
ATOM 2476 C C . ALA A 1 308 ? 20.778 24.583 90.792 1.00 35.81 308 ALA A C 1
ATOM 2477 O O . ALA A 1 308 ? 19.642 24.101 90.654 1.00 32.93 308 ALA A O 1
ATOM 2479 N N . THR A 1 309 ? 21.856 23.885 91.122 1.00 35.64 309 THR A N 1
ATOM 2480 C CA . THR A 1 309 ? 21.871 22.463 91.403 1.00 35.92 309 THR A CA 1
ATOM 2481 C C . THR A 1 309 ? 20.899 22.170 92.554 1.00 40.58 309 THR A C 1
ATOM 2482 O O . THR A 1 309 ? 19.971 21.367 92.408 1.00 43.32 309 THR A O 1
ATOM 2486 N N . ASP A 1 310 ? 21.059 22.881 93.667 1.00 43.22 310 ASP A N 1
ATOM 2487 C CA . ASP A 1 310 ? 20.189 22.706 94.822 1.00 43.60 310 ASP A CA 1
ATOM 2488 C C . ASP A 1 310 ? 18.749 23.049 94.514 1.00 43.47 310 ASP A C 1
ATOM 2489 O O . ASP A 1 310 ? 17.840 22.446 95.061 1.00 46.55 310 ASP A O 1
ATOM 2494 N N . GLY A 1 311 ? 18.540 24.019 93.636 1.00 43.72 311 GLY A N 1
ATOM 2495 C CA . GLY A 1 311 ? 17.188 24.417 93.291 1.00 44.28 311 GLY A CA 1
ATOM 2496 C C . GLY A 1 311 ? 16.412 23.339 92.573 1.00 44.60 311 GLY A C 1
ATOM 2497 O O . GLY A 1 311 ? 15.190 23.260 92.690 1.00 43.77 311 GLY A O 1
ATOM 2498 N N . PHE A 1 312 ? 17.123 22.513 91.822 1.00 46.58 312 PHE A N 1
ATOM 2499 C CA . PHE A 1 312 ? 16.502 21.439 91.067 1.00 48.87 312 PHE A CA 1
ATOM 2500 C C . PHE A 1 312 ? 16.482 20.102 91.806 1.00 51.75 312 PHE A C 1
ATOM 2501 O O . PHE A 1 312 ? 15.731 19.200 91.425 1.00 52.29 312 PHE A O 1
ATOM 2509 N N . ALA A 1 313 ? 17.325 19.983 92.838 1.00 53.32 313 ALA A N 1
ATOM 2510 C CA . ALA A 1 313 ? 17.447 18.766 93.650 1.00 56.08 313 ALA A CA 1
ATOM 2511 C C . ALA A 1 313 ? 16.137 18.277 94.267 1.00 58.53 313 ALA A C 1
ATOM 2512 O O . ALA A 1 313 ? 15.343 19.133 94.714 1.00 58.83 313 ALA A O 1
ATOM 2515 N N . MET B 1 1 ? 49.737 42.193 14.662 1.00 48.51 1 MET B N 1
ATOM 2516 C CA . MET B 1 1 ? 49.703 41.326 15.879 1.00 50.20 1 MET B CA 1
ATOM 2517 C C . MET B 1 1 ? 50.436 40.014 15.647 1.00 50.05 1 MET B C 1
ATOM 2518 O O . MET B 1 1 ? 49.993 39.195 14.846 1.00 52.23 1 MET B O 1
ATOM 2523 N N . ARG B 1 2 ? 51.534 39.818 16.373 1.00 48.58 2 ARG B N 1
ATOM 2524 C CA . ARG B 1 2 ? 52.365 38.621 16.294 1.00 46.04 2 ARG B CA 1
ATOM 2525 C C . ARG B 1 2 ? 51.645 37.374 16.769 1.00 47.51 2 ARG B C 1
ATOM 2526 O O . ARG B 1 2 ? 50.630 37.457 17.466 1.00 49.93 2 ARG B O 1
ATOM 2534 N N . THR B 1 3 ? 52.185 36.214 16.415 1.00 48.30 3 THR B N 1
ATOM 2535 C CA . THR B 1 3 ? 51.596 34.944 16.826 1.00 48.89 3 THR B CA 1
ATOM 2536 C C . THR B 1 3 ? 52.702 34.005 17.287 1.00 48.17 3 THR B C 1
ATOM 2537 O O . THR B 1 3 ? 53.889 34.328 17.192 1.00 50.87 3 THR B O 1
ATOM 2541 N N . LEU B 1 4 ? 52.312 32.862 17.831 1.00 47.85 4 LEU B N 1
ATOM 2542 C CA . LEU B 1 4 ? 53.282 31.889 18.297 1.00 46.09 4 LEU B CA 1
ATOM 2543 C C . LEU B 1 4 ? 54.053 31.360 17.092 1.00 47.33 4 LEU B C 1
ATOM 2544 O O . LEU B 1 4 ? 53.480 31.189 16.006 1.00 48.61 4 LEU B O 1
ATOM 2549 N N . TYR B 1 5 ? 55.348 31.116 17.270 1.00 45.28 5 TYR B N 1
ATOM 2550 C CA . TYR B 1 5 ? 56.146 30.549 16.193 1.00 41.78 5 TYR B CA 1
ATOM 2551 C C . TYR B 1 5 ? 55.541 29.167 15.913 1.00 43.71 5 TYR B C 1
ATOM 2552 O O . TYR B 1 5 ? 54.662 28.708 16.654 1.00 41.03 5 TYR B O 1
ATOM 2561 N N . PRO B 1 6 ? 55.947 28.511 14.808 1.00 45.38 6 PRO B N 1
ATOM 2562 C CA . PRO B 1 6 ? 55.392 27.186 14.490 1.00 43.35 6 PRO B CA 1
ATOM 2563 C C . PRO B 1 6 ? 55.719 26.053 15.461 1.00 42.46 6 PRO B C 1
ATOM 2564 O O . PRO B 1 6 ? 56.725 26.097 16.178 1.00 40.30 6 PRO B O 1
ATOM 2568 N N . GLU B 1 7 ? 54.850 25.045 15.466 1.00 42.11 7 GLU B N 1
ATOM 2569 C CA . GLU B 1 7 ? 54.987 23.882 16.328 1.00 45.22 7 GLU B CA 1
ATOM 2570 C C . GLU B 1 7 ? 56.392 23.315 16.206 1.00 45.89 7 GLU B C 1
ATOM 2571 O O . GLU B 1 7 ? 56.893 23.102 15.102 1.00 49.47 7 GLU B O 1
ATOM 2577 N N . ILE B 1 8 ? 57.035 23.069 17.337 1.00 45.86 8 ILE B N 1
ATOM 2578 C CA . ILE B 1 8 ? 58.383 22.531 17.313 1.00 44.88 8 ILE B CA 1
ATOM 2579 C C . ILE B 1 8 ? 58.487 21.343 18.262 1.00 47.70 8 ILE B C 1
ATOM 2580 O O . ILE B 1 8 ? 57.620 21.126 19.122 1.00 47.75 8 ILE B O 1
ATOM 2585 N N . THR B 1 9 ? 59.549 20.571 18.085 1.00 49.67 9 THR B N 1
ATOM 2586 C CA . THR B 1 9 ? 59.805 19.389 18.880 1.00 49.16 9 THR B CA 1
ATOM 2587 C C . THR B 1 9 ? 61.206 19.530 19.472 1.00 47.90 9 THR B C 1
ATOM 2588 O O . THR B 1 9 ? 62.138 20.014 18.809 1.00 46.23 9 THR B O 1
ATOM 2592 N N . PRO B 1 10 ? 61.365 19.138 20.745 1.00 47.34 10 PRO B N 1
ATOM 2593 C CA . PRO B 1 10 ? 62.659 19.234 21.419 1.00 47.17 10 PRO B CA 1
ATOM 2594 C C . PRO B 1 10 ? 63.751 18.421 20.750 1.00 48.07 10 PRO B C 1
ATOM 2595 O O . PRO B 1 10 ? 63.537 17.269 20.369 1.00 50.39 10 PRO B O 1
ATOM 2599 N N . TYR B 1 11 ? 64.917 19.032 20.589 1.00 47.08 11 TYR B N 1
ATOM 2600 C CA . TYR B 1 11 ? 66.038 18.334 19.994 1.00 48.38 11 TYR B CA 1
ATOM 2601 C C . TYR B 1 11 ? 66.732 17.496 21.064 1.00 51.19 11 TYR B C 1
ATOM 2602 O O . TYR B 1 11 ? 67.664 16.740 20.769 1.00 55.99 11 TYR B O 1
ATOM 2611 N N . GLN B 1 12 ? 66.289 17.645 22.309 1.00 51.04 12 GLN B N 1
ATOM 2612 C CA . GLN B 1 12 ? 66.859 16.905 23.423 1.00 49.75 12 GLN B CA 1
ATOM 2613 C C . GLN B 1 12 ? 65.794 16.859 24.508 1.00 50.61 12 GLN B C 1
ATOM 2614 O O . GLN B 1 12 ? 65.038 17.814 24.670 1.00 50.85 12 GLN B O 1
ATOM 2620 N N . GLN B 1 13 ? 65.691 15.717 25.184 1.00 51.15 13 GLN B N 1
ATOM 2621 C CA . GLN B 1 13 ? 64.730 15.492 26.266 1.00 51.11 13 GLN B CA 1
ATOM 2622 C C . GLN B 1 13 ? 65.515 14.714 27.303 1.00 51.24 13 GLN B C 1
ATOM 2623 O O . GLN B 1 13 ? 66.467 14.023 26.946 1.00 52.09 13 GLN B O 1
ATOM 2629 N N . GLY B 1 14 ? 65.160 14.829 28.579 1.00 52.04 14 GLY B N 1
ATOM 2630 C CA . GLY B 1 14 ? 65.918 14.107 29.587 1.00 51.20 14 GLY B CA 1
ATOM 2631 C C . GLY B 1 14 ? 65.314 14.062 30.972 1.00 50.53 14 GLY B C 1
ATOM 2632 O O . GLY B 1 14 ? 64.101 14.229 31.134 1.00 52.73 14 GLY B O 1
ATOM 2633 N N . SER B 1 15 ? 66.160 13.797 31.963 1.00 47.20 15 SER B N 1
ATOM 2634 C CA . SER B 1 15 ? 65.741 13.727 33.352 1.00 46.34 15 SER B CA 1
ATOM 2635 C C . SER B 1 15 ? 66.886 14.152 34.242 1.00 46.94 15 SER B C 1
ATOM 2636 O O . SER B 1 15 ? 68.051 13.873 33.948 1.00 47.83 15 SER B O 1
ATOM 2639 N N . LEU B 1 16 ? 66.556 14.843 35.326 1.00 46.49 16 LEU B N 1
ATOM 2640 C CA . LEU B 1 16 ? 67.569 15.306 36.258 1.00 46.17 16 LEU B CA 1
ATOM 2641 C C . LEU B 1 16 ? 67.180 14.918 37.674 1.00 47.31 16 LEU B C 1
ATOM 2642 O O . LEU B 1 16 ? 66.096 15.271 38.144 1.00 47.83 16 LEU B O 1
ATOM 2647 N N . LYS B 1 17 ? 68.019 14.114 38.322 1.00 50.02 17 LYS B N 1
ATOM 2648 C CA . LYS B 1 17 ? 67.760 13.702 39.700 1.00 50.23 17 LYS B CA 1
ATOM 2649 C C . LYS B 1 17 ? 68.236 14.847 40.594 1.00 49.90 17 LYS B C 1
ATOM 2650 O O . LYS B 1 17 ? 69.442 15.027 40.799 1.00 49.26 17 LYS B O 1
ATOM 2656 N N . VAL B 1 18 ? 67.293 15.671 41.042 1.00 48.26 18 VAL B N 1
ATOM 2657 C CA . VAL B 1 18 ? 67.611 16.813 41.893 1.00 47.98 18 VAL B CA 1
ATOM 2658 C C . VAL B 1 18 ? 67.952 16.418 43.328 1.00 48.72 18 VAL B C 1
ATOM 2659 O O . VAL B 1 18 ? 68.787 17.048 43.973 1.00 51.06 18 VAL B O 1
ATOM 2663 N N . ASP B 1 19 ? 67.276 15.400 43.838 1.00 49.38 19 ASP B N 1
ATOM 2664 C CA . ASP B 1 19 ? 67.564 14.875 45.165 1.00 50.13 19 ASP B CA 1
ATOM 2665 C C . ASP B 1 19 ? 67.226 13.380 45.138 1.00 51.52 19 ASP B C 1
ATOM 2666 O O . ASP B 1 19 ? 66.820 12.856 44.091 1.00 52.11 19 ASP B O 1
ATOM 2671 N N . ASP B 1 20 ? 67.402 12.683 46.255 1.00 51.57 20 ASP B N 1
ATOM 2672 C CA . ASP B 1 20 ? 67.129 11.243 46.293 1.00 50.73 20 ASP B CA 1
ATOM 2673 C C . ASP B 1 20 ? 65.655 10.841 46.134 1.00 50.36 20 ASP B C 1
ATOM 2674 O O . ASP B 1 20 ? 65.316 9.668 46.283 1.00 51.47 20 ASP B O 1
ATOM 2679 N N . ARG B 1 21 ? 64.796 11.777 45.734 1.00 48.07 21 ARG B N 1
ATOM 2680 C CA . ARG B 1 21 ? 63.375 11.478 45.603 1.00 44.76 21 ARG B CA 1
ATOM 2681 C C . ARG B 1 21 ? 62.687 12.084 44.383 1.00 44.03 21 ARG B C 1
ATOM 2682 O O . ARG B 1 21 ? 61.716 11.530 43.861 1.00 41.22 21 ARG B O 1
ATOM 2690 N N . HIS B 1 22 ? 63.180 13.232 43.941 1.00 43.40 22 HIS B N 1
ATOM 2691 C CA . HIS B 1 22 ? 62.577 13.931 42.812 1.00 43.25 22 HIS B CA 1
ATOM 2692 C C . HIS B 1 22 ? 63.426 13.862 41.567 1.00 43.65 22 HIS B C 1
ATOM 2693 O O . HIS B 1 22 ? 64.631 14.140 41.610 1.00 44.34 22 HIS B O 1
ATOM 2700 N N . THR B 1 23 ? 62.780 13.516 40.460 1.00 45.20 23 THR B N 1
ATOM 2701 C CA . THR B 1 23 ? 63.434 13.435 39.165 1.00 46.19 23 THR B CA 1
ATOM 2702 C C . THR B 1 23 ? 62.632 14.320 38.222 1.00 45.32 23 THR B C 1
ATOM 2703 O O . THR B 1 23 ? 61.454 14.070 37.953 1.00 44.03 23 THR B O 1
ATOM 2707 N N . LEU B 1 24 ? 63.266 15.393 37.778 1.00 45.55 24 LEU B N 1
ATOM 2708 C CA . LEU B 1 24 ? 62.638 16.360 36.899 1.00 45.82 24 LEU B CA 1
ATOM 2709 C C . LEU B 1 24 ? 62.805 16.040 35.427 1.00 45.77 24 LEU B C 1
ATOM 2710 O O . LEU B 1 24 ? 63.862 15.568 34.988 1.00 45.92 24 LEU B O 1
ATOM 2715 N N . TYR B 1 25 ? 61.767 16.348 34.664 1.00 44.46 25 TYR B N 1
ATOM 2716 C CA . TYR B 1 25 ? 61.791 16.145 33.233 1.00 44.40 25 TYR B CA 1
ATOM 2717 C C . TYR B 1 25 ? 62.173 17.464 32.564 1.00 44.54 25 TYR B C 1
ATOM 2718 O O . TYR B 1 25 ? 61.544 18.486 32.818 1.00 46.35 25 TYR B O 1
ATOM 2727 N N . PHE B 1 26 ? 63.167 17.457 31.690 1.00 44.74 26 PHE B N 1
ATOM 2728 C CA . PHE B 1 26 ? 63.518 18.688 30.985 1.00 43.57 26 PHE B CA 1
ATOM 2729 C C . PHE B 1 26 ? 63.679 18.421 29.496 1.00 43.29 26 PHE B C 1
ATOM 2730 O O . PHE B 1 26 ? 63.738 17.264 29.063 1.00 42.47 26 PHE B O 1
ATOM 2738 N N . GLU B 1 27 ? 63.718 19.490 28.716 1.00 40.88 27 GLU B N 1
ATOM 2739 C CA . GLU B 1 27 ? 63.853 19.367 27.284 1.00 38.52 27 GLU B CA 1
ATOM 2740 C C . GLU B 1 27 ? 64.371 20.663 26.710 1.00 39.78 27 GLU B C 1
ATOM 2741 O O . GLU B 1 27 ? 64.230 21.714 27.316 1.00 43.67 27 GLU B O 1
ATOM 2747 N N . GLN B 1 28 ? 64.983 20.593 25.540 1.00 40.79 28 GLN B N 1
ATOM 2748 C CA . GLN B 1 28 ? 65.488 21.789 24.889 1.00 39.49 28 GLN B CA 1
ATOM 2749 C C . GLN B 1 28 ? 64.936 21.898 23.456 1.00 41.59 28 GLN B C 1
ATOM 2750 O O . GLN B 1 28 ? 64.709 20.887 22.789 1.00 43.42 28 GLN B O 1
ATOM 2756 N N . CYS B 1 29 ? 64.645 23.119 23.022 1.00 41.47 29 CYS B N 1
ATOM 2757 C CA . CYS B 1 29 ? 64.137 23.383 21.685 1.00 39.94 29 CYS B CA 1
ATOM 2758 C C . CYS B 1 29 ? 64.932 24.524 21.090 1.00 42.80 29 CYS B C 1
ATOM 2759 O O . CYS B 1 29 ? 65.654 25.228 21.805 1.00 44.68 29 CYS B O 1
ATOM 2762 N N . GLY B 1 30 ? 64.784 24.707 19.780 1.00 45.21 30 GLY B N 1
ATOM 2763 C CA . GLY B 1 30 ? 65.467 25.784 19.084 1.00 44.76 30 GLY B CA 1
ATOM 2764 C C . GLY B 1 30 ? 66.945 25.605 18.813 1.00 43.85 30 GLY B C 1
ATOM 2765 O O . GLY B 1 30 ? 67.469 24.502 18.789 1.00 46.25 30 GLY B O 1
ATOM 2766 N N . ASN B 1 31 ? 67.615 26.724 18.613 1.00 45.51 31 ASN B N 1
ATOM 2767 C CA . ASN B 1 31 ? 69.031 26.763 18.313 1.00 46.61 31 ASN B CA 1
ATOM 2768 C C . ASN B 1 31 ? 69.880 26.376 19.522 1.00 46.96 31 ASN B C 1
ATOM 2769 O O . ASN B 1 31 ? 69.989 27.135 20.482 1.00 46.35 31 ASN B O 1
ATOM 2774 N N . PRO B 1 32 ? 70.536 25.208 19.466 1.00 47.50 32 PRO B N 1
ATOM 2775 C CA . PRO B 1 32 ? 71.392 24.699 20.534 1.00 48.78 32 PRO B CA 1
ATOM 2776 C C . PRO B 1 32 ? 72.496 25.677 20.902 1.00 51.71 32 PRO B C 1
ATOM 2777 O O . PRO B 1 32 ? 73.158 25.520 21.926 1.00 54.23 32 PRO B O 1
ATOM 2781 N N . HIS B 1 33 ? 72.746 26.649 20.035 1.00 54.01 33 HIS B N 1
ATOM 2782 C CA . HIS B 1 33 ? 73.791 27.627 20.296 1.00 56.38 33 HIS B CA 1
ATOM 2783 C C . HIS B 1 33 ? 73.213 29.029 20.410 1.00 57.20 33 HIS B C 1
ATOM 2784 O O . HIS B 1 33 ? 73.958 30.011 20.454 1.00 59.10 33 HIS B O 1
ATOM 2791 N N . GLY B 1 34 ? 71.885 29.113 20.480 1.00 56.08 34 GLY B N 1
ATOM 2792 C CA . GLY B 1 34 ? 71.213 30.398 20.584 1.00 53.22 34 GLY B CA 1
ATOM 2793 C C . GLY B 1 34 ? 71.182 30.954 21.998 1.00 52.49 34 GLY B C 1
ATOM 2794 O O . GLY B 1 34 ? 71.735 30.361 22.930 1.00 53.09 34 GLY B O 1
ATOM 2795 N N . LYS B 1 35 ? 70.539 32.109 22.152 1.00 50.59 35 LYS B N 1
ATOM 2796 C CA . LYS B 1 35 ? 70.405 32.777 23.443 1.00 46.48 35 LYS B CA 1
ATOM 2797 C C . LYS B 1 35 ? 69.602 31.894 24.401 1.00 44.89 35 LYS B C 1
ATOM 2798 O O . LYS B 1 35 ? 68.442 31.560 24.125 1.00 45.33 35 LYS B O 1
ATOM 2804 N N . PRO B 1 36 ? 70.213 31.487 25.528 1.00 42.71 36 PRO B N 1
ATOM 2805 C CA . PRO B 1 36 ? 69.541 30.641 26.524 1.00 41.52 36 PRO B CA 1
ATOM 2806 C C . PRO B 1 36 ? 68.349 31.291 27.278 1.00 42.44 36 PRO B C 1
ATOM 2807 O O . PRO B 1 36 ? 68.404 32.471 27.671 1.00 39.99 36 PRO B O 1
ATOM 2811 N N . VAL B 1 37 ? 67.286 30.505 27.477 1.00 41.53 37 VAL B N 1
ATOM 2812 C CA . VAL B 1 37 ? 66.087 30.946 28.192 1.00 39.41 37 VAL B CA 1
ATOM 2813 C C . VAL B 1 37 ? 65.428 29.752 28.899 1.00 39.31 37 VAL B C 1
ATOM 2814 O O . VAL B 1 37 ? 65.311 28.677 28.310 1.00 40.84 37 VAL B O 1
ATOM 2818 N N . VAL B 1 38 ? 65.055 29.926 30.169 1.00 37.66 38 VAL B N 1
ATOM 2819 C CA . VAL B 1 38 ? 64.380 28.881 30.937 1.00 35.31 38 VAL B CA 1
ATOM 2820 C C . VAL B 1 38 ? 62.897 29.222 31.117 1.00 34.97 38 VAL B C 1
ATOM 2821 O O . VAL B 1 38 ? 62.531 30.318 31.560 1.00 36.82 38 VAL B O 1
ATOM 2825 N N . MET B 1 39 ? 62.050 28.280 30.737 1.00 32.83 39 MET B N 1
ATOM 2826 C CA . MET B 1 39 ? 60.613 28.439 30.813 1.00 31.98 39 MET B CA 1
ATOM 2827 C C . MET B 1 39 ? 60.053 27.977 32.155 1.00 32.79 39 MET B C 1
ATOM 2828 O O . MET B 1 39 ? 60.199 26.807 32.532 1.00 34.05 39 MET B O 1
ATOM 2833 N N . LEU B 1 40 ? 59.390 28.884 32.869 1.00 32.27 40 LEU B N 1
ATOM 2834 C CA . LEU B 1 40 ? 58.794 28.544 34.153 1.00 28.97 40 LEU B CA 1
ATOM 2835 C C . LEU B 1 40 ? 57.272 28.505 33.996 1.00 29.73 40 LEU B C 1
ATOM 2836 O O . LEU B 1 40 ? 56.649 29.524 33.693 1.00 31.00 40 LEU B O 1
ATOM 2841 N N . HIS B 1 41 ? 56.690 27.309 34.089 1.00 29.48 41 HIS B N 1
ATOM 2842 C CA . HIS B 1 41 ? 55.239 27.164 33.964 1.00 32.31 41 HIS B CA 1
ATOM 2843 C C . HIS B 1 41 ? 54.522 27.709 35.195 1.00 34.07 41 HIS B C 1
ATOM 2844 O O . HIS B 1 41 ? 55.147 27.959 36.237 1.00 34.84 41 HIS B O 1
ATOM 2851 N N . GLY B 1 42 ? 53.204 27.833 35.077 1.00 33.14 42 GLY B N 1
ATOM 2852 C CA . GLY B 1 42 ? 52.393 28.344 36.158 1.00 30.45 42 GLY B CA 1
ATOM 2853 C C . GLY B 1 42 ? 51.899 27.267 37.090 1.00 32.10 42 GLY B C 1
ATOM 2854 O O . GLY B 1 42 ? 52.485 26.191 37.164 1.00 34.29 42 GLY B O 1
ATOM 2855 N N . GLY B 1 43 ? 50.768 27.535 37.739 1.00 34.86 43 GLY B N 1
ATOM 2856 C CA . GLY B 1 43 ? 50.194 26.611 38.701 1.00 33.60 43 GLY B CA 1
ATOM 2857 C C . GLY B 1 43 ? 50.303 27.222 40.099 1.00 35.22 43 GLY B C 1
ATOM 2858 O O . GLY B 1 43 ? 49.539 28.139 40.424 1.00 31.16 43 GLY B O 1
ATOM 2859 N N . PRO B 1 44 ? 51.269 26.778 40.935 1.00 35.02 44 PRO B N 1
ATOM 2860 C CA . PRO B 1 44 ? 52.271 25.733 40.657 1.00 32.78 44 PRO B CA 1
ATOM 2861 C C . PRO B 1 44 ? 51.697 24.316 40.482 1.00 30.02 44 PRO B C 1
ATOM 2862 O O . PRO B 1 44 ? 50.542 24.049 40.827 1.00 27.60 44 PRO B O 1
ATOM 2866 N N . GLY B 1 45 ? 52.499 23.440 39.884 1.00 29.81 45 GLY B N 1
ATOM 2867 C CA . GLY B 1 45 ? 52.074 22.075 39.614 1.00 31.27 45 GLY B CA 1
ATOM 2868 C C . GLY B 1 45 ? 51.367 21.893 38.270 1.00 31.59 45 GLY B C 1
ATOM 2869 O O . GLY B 1 45 ? 50.691 20.902 38.048 1.00 32.08 45 GLY B O 1
ATOM 2870 N N . GLY B 1 46 ? 51.543 22.836 37.353 1.00 33.31 46 GLY B N 1
ATOM 2871 C CA . GLY B 1 46 ? 50.894 22.726 36.058 1.00 33.29 46 GLY B CA 1
ATOM 2872 C C . GLY B 1 46 ? 51.676 21.960 35.010 1.00 34.26 46 GLY B C 1
ATOM 2873 O O . GLY B 1 46 ? 51.094 21.194 34.248 1.00 39.11 46 GLY B O 1
ATOM 2874 N N . GLY B 1 47 ? 52.995 22.139 34.992 1.00 34.27 47 GLY B N 1
ATOM 2875 C CA . GLY B 1 47 ? 53.837 21.475 34.008 1.00 34.07 47 GLY B CA 1
ATOM 2876 C C . GLY B 1 47 ? 53.819 22.245 32.694 1.00 35.35 47 GLY B C 1
ATOM 2877 O O . GLY B 1 47 ? 52.860 22.979 32.411 1.00 33.47 47 GLY B O 1
ATOM 2878 N N . CYS B 1 48 ? 54.896 22.138 31.916 1.00 35.19 48 CYS B N 1
ATOM 2879 C CA . CYS B 1 48 ? 54.964 22.831 30.638 1.00 36.19 48 CYS B CA 1
ATOM 2880 C C . CYS B 1 48 ? 54.128 22.107 29.614 1.00 40.40 48 CYS B C 1
ATOM 2881 O O . CYS B 1 48 ? 53.780 20.939 29.795 1.00 46.09 48 CYS B O 1
ATOM 2884 N N . ASN B 1 49 ? 53.790 22.798 28.539 1.00 42.71 49 ASN B N 1
ATOM 2885 C CA . ASN B 1 49 ? 53.028 22.179 27.471 1.00 44.74 49 ASN B CA 1
ATOM 2886 C C . ASN B 1 49 ? 53.784 22.443 26.160 1.00 43.94 49 ASN B C 1
ATOM 2887 O O . ASN B 1 49 ? 54.832 23.096 26.164 1.00 38.98 49 ASN B O 1
ATOM 2892 N N . ASP B 1 50 ? 53.291 21.905 25.053 1.00 45.62 50 ASP B N 1
ATOM 2893 C CA . ASP B 1 50 ? 53.966 22.104 23.774 1.00 48.67 50 ASP B CA 1
ATOM 2894 C C . ASP B 1 50 ? 53.948 23.569 23.342 1.00 46.81 50 ASP B C 1
ATOM 2895 O O . ASP B 1 50 ? 54.957 24.082 22.843 1.00 44.76 50 ASP B O 1
ATOM 2900 N N . LYS B 1 51 ? 52.810 24.238 23.566 1.00 44.43 51 LYS B N 1
ATOM 2901 C CA . LYS B 1 51 ? 52.628 25.645 23.196 1.00 42.73 51 LYS B CA 1
ATOM 2902 C C . LYS B 1 51 ? 53.677 26.557 23.810 1.00 41.53 51 LYS B C 1
ATOM 2903 O O . LYS B 1 51 ? 54.007 27.596 23.244 1.00 43.66 51 LYS B O 1
ATOM 2909 N N . MET B 1 52 ? 54.190 26.178 24.972 1.00 39.18 52 MET B N 1
ATOM 2910 C CA . MET B 1 52 ? 55.197 26.976 25.637 1.00 38.76 52 MET B CA 1
ATOM 2911 C C . MET B 1 52 ? 56.544 26.999 24.922 1.00 40.10 52 MET B C 1
ATOM 2912 O O . MET B 1 52 ? 57.426 27.779 25.280 1.00 43.31 52 MET B O 1
ATOM 2917 N N . ARG B 1 53 ? 56.707 26.163 23.903 1.00 42.69 53 ARG B N 1
ATOM 2918 C CA . ARG B 1 53 ? 57.965 26.118 23.135 1.00 44.98 53 ARG B CA 1
ATOM 2919 C C . ARG B 1 53 ? 58.002 27.209 22.049 1.00 43.34 53 ARG B C 1
ATOM 2920 O O . ARG B 1 53 ? 59.072 27.645 21.608 1.00 44.31 53 ARG B O 1
ATOM 2928 N N . ARG B 1 54 ? 56.815 27.703 21.714 1.00 40.97 54 ARG B N 1
ATOM 2929 C CA . ARG B 1 54 ? 56.605 28.680 20.652 1.00 39.20 54 ARG B CA 1
ATOM 2930 C C . ARG B 1 54 ? 56.648 30.190 20.958 1.00 39.57 54 ARG B C 1
ATOM 2931 O O . ARG B 1 54 ? 56.254 31.000 20.119 1.00 40.97 54 ARG B O 1
ATOM 2939 N N . PHE B 1 55 ? 57.141 30.588 22.126 1.00 40.13 55 PHE B N 1
ATOM 2940 C CA . PHE B 1 55 ? 57.193 32.012 22.438 1.00 38.57 55 PHE B CA 1
ATOM 2941 C C . PHE B 1 55 ? 58.487 32.622 21.972 1.00 41.62 55 PHE B C 1
ATOM 2942 O O . PHE B 1 55 ? 58.594 33.848 21.893 1.00 44.52 55 PHE B O 1
ATOM 2950 N N . HIS B 1 56 ? 59.471 31.775 21.662 1.00 42.85 56 HIS B N 1
ATOM 2951 C CA . HIS B 1 56 ? 60.797 32.248 21.241 1.00 43.69 56 HIS B CA 1
ATOM 2952 C C . HIS B 1 56 ? 61.192 31.821 19.828 1.00 45.67 56 HIS B C 1
ATOM 2953 O O . HIS B 1 56 ? 60.808 30.742 19.379 1.00 48.41 56 HIS B O 1
ATOM 2960 N N . ASP B 1 57 ? 61.930 32.685 19.124 1.00 47.99 57 ASP B N 1
ATOM 2961 C CA . ASP B 1 57 ? 62.407 32.393 17.770 1.00 47.61 57 ASP B CA 1
ATOM 2962 C C . ASP B 1 57 ? 63.468 31.299 17.873 1.00 46.60 57 ASP B C 1
ATOM 2963 O O . ASP B 1 57 ? 64.585 31.550 18.345 1.00 44.29 57 ASP B O 1
ATOM 2968 N N . PRO B 1 58 ? 63.159 30.092 17.365 1.00 46.35 58 PRO B N 1
ATOM 2969 C CA . PRO B 1 58 ? 64.053 28.925 17.387 1.00 45.71 58 PRO B CA 1
ATOM 2970 C C . PRO B 1 58 ? 65.363 29.109 16.647 1.00 44.57 58 PRO B C 1
ATOM 2971 O O . PRO B 1 58 ? 66.233 28.245 16.690 1.00 43.23 58 PRO B O 1
ATOM 2975 N N . ALA B 1 59 ? 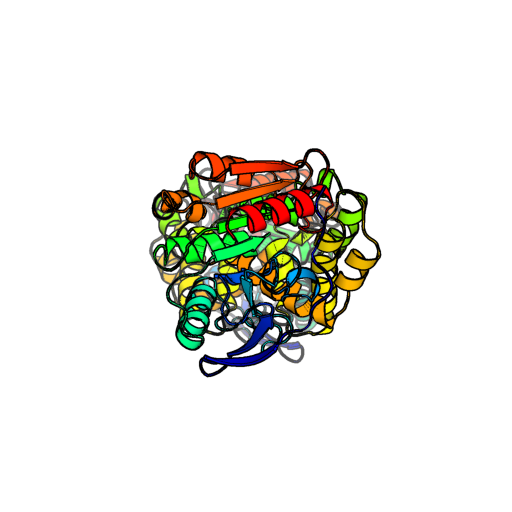65.484 30.218 15.932 1.00 45.59 59 ALA B N 1
ATOM 2976 C CA . ALA B 1 59 ? 66.718 30.511 15.225 1.00 45.27 59 ALA B CA 1
ATOM 2977 C C . ALA B 1 59 ? 67.662 31.173 16.214 1.00 46.35 59 ALA B C 1
ATOM 2978 O O . ALA B 1 59 ? 68.829 30.794 16.308 1.00 48.37 59 ALA B O 1
ATOM 2980 N N . LYS B 1 60 ? 67.127 32.111 17.000 1.00 47.43 60 LYS B N 1
ATOM 2981 C CA . LYS B 1 60 ? 67.914 32.873 17.978 1.00 49.18 60 LYS B CA 1
ATOM 2982 C C . LYS B 1 60 ? 67.966 32.349 19.424 1.00 49.40 60 LYS B C 1
ATOM 2983 O O . LYS B 1 60 ? 68.868 32.722 20.178 1.00 47.87 60 LYS B O 1
ATOM 2989 N N . TYR B 1 61 ? 67.021 31.499 19.821 1.00 48.11 61 TYR B N 1
ATOM 2990 C CA . TYR B 1 61 ? 66.985 31.011 21.201 1.00 45.99 61 TYR B CA 1
ATOM 2991 C C . TYR B 1 61 ? 67.186 29.528 21.453 1.00 44.16 61 TYR B C 1
ATOM 2992 O O . TYR B 1 61 ? 66.681 28.689 20.711 1.00 45.14 61 TYR B O 1
ATOM 3001 N N . ARG B 1 62 ? 67.847 29.230 22.569 1.00 41.85 62 ARG B N 1
ATOM 3002 C CA . ARG B 1 62 ? 68.074 27.868 23.036 1.00 37.61 62 ARG B CA 1
ATOM 3003 C C . ARG B 1 62 ? 67.047 27.811 24.155 1.00 37.73 62 ARG B C 1
ATOM 3004 O O . ARG B 1 62 ? 67.290 28.283 25.262 1.00 38.86 62 ARG B O 1
ATOM 3012 N N . ILE B 1 63 ? 65.862 27.329 23.827 1.00 36.21 63 ILE B N 1
ATOM 3013 C CA . ILE B 1 63 ? 64.762 27.273 24.774 1.00 37.31 63 ILE B CA 1
ATOM 3014 C C . ILE B 1 63 ? 64.817 26.081 25.723 1.00 38.57 63 ILE B C 1
ATOM 3015 O O . ILE B 1 63 ? 64.630 24.944 25.296 1.00 42.56 63 ILE B O 1
ATOM 3020 N N . VAL B 1 64 ? 65.007 26.337 27.014 1.00 36.83 64 VAL B N 1
ATOM 3021 C CA . VAL B 1 64 ? 65.050 25.260 28.009 1.00 33.49 64 VAL B CA 1
ATOM 3022 C C . VAL B 1 64 ? 63.725 25.171 28.786 1.00 32.69 64 VAL B C 1
ATOM 3023 O O . VAL B 1 64 ? 63.254 26.181 29.293 1.00 35.34 64 VAL B O 1
ATOM 3027 N N . LEU B 1 65 ? 63.094 23.998 28.819 1.00 29.09 65 LEU B N 1
ATOM 3028 C CA . LEU B 1 65 ? 61.849 23.817 29.567 1.00 30.70 65 LEU B CA 1
ATOM 3029 C C . LEU B 1 65 ? 61.954 22.641 30.513 1.00 33.10 65 LEU B C 1
ATOM 3030 O O . LEU B 1 65 ? 62.781 21.756 30.307 1.00 37.23 65 LEU B O 1
ATOM 3035 N N . PHE B 1 66 ? 61.115 22.621 31.545 1.00 33.16 66 PHE B N 1
ATOM 3036 C CA . PHE B 1 66 ? 61.117 21.520 32.499 1.00 34.37 66 PHE B CA 1
ATOM 3037 C C . PHE B 1 66 ? 59.920 21.572 33.424 1.00 36.01 66 PHE B C 1
ATOM 3038 O O . PHE B 1 66 ? 59.321 22.631 33.647 1.00 40.58 66 PHE B O 1
ATOM 3046 N N . ASP B 1 67 ? 59.560 20.409 33.946 1.00 37.61 67 ASP B N 1
ATOM 3047 C CA . ASP B 1 67 ? 58.441 20.282 34.862 1.00 36.88 67 ASP B CA 1
ATOM 3048 C C . ASP B 1 67 ? 58.936 20.390 36.316 1.00 38.12 67 ASP B C 1
ATOM 3049 O O . ASP B 1 67 ? 59.989 19.844 36.692 1.00 37.30 67 ASP B O 1
ATOM 3054 N N . GLN B 1 68 ? 58.213 21.185 37.100 1.00 37.37 68 GLN B N 1
ATOM 3055 C CA . GLN B 1 68 ? 58.562 21.419 38.490 1.00 37.01 68 GLN B CA 1
ATOM 3056 C C . GLN B 1 68 ? 58.110 20.232 39.312 1.00 37.69 68 GLN B C 1
ATOM 3057 O O . GLN B 1 68 ? 57.132 19.565 38.949 1.00 36.03 68 GLN B O 1
ATOM 3063 N N . ARG B 1 69 ? 58.832 19.976 40.404 1.00 34.86 69 ARG B N 1
ATOM 3064 C CA . ARG B 1 69 ? 58.568 18.854 41.307 1.00 32.19 69 ARG B CA 1
ATOM 3065 C C . ARG B 1 69 ? 57.110 18.399 41.401 1.00 33.08 69 ARG B C 1
ATOM 3066 O O . ARG B 1 69 ? 56.217 19.207 41.660 1.00 36.20 69 ARG B O 1
ATOM 3074 N N . GLY B 1 70 ? 56.886 17.101 41.170 1.00 33.56 70 GLY B N 1
ATOM 3075 C CA . GLY B 1 70 ? 55.550 16.516 41.227 1.00 29.37 70 GLY B CA 1
ATOM 3076 C C . GLY B 1 70 ? 54.607 17.018 40.153 1.00 32.68 70 GLY B C 1
ATOM 3077 O O . GLY B 1 70 ? 53.431 16.655 40.135 1.00 32.31 70 GLY B O 1
ATOM 3078 N N . SER B 1 71 ? 55.126 17.819 39.231 1.00 34.94 71 SER B N 1
ATOM 3079 C CA . SER B 1 71 ? 54.316 18.385 38.162 1.00 39.44 71 SER B CA 1
ATOM 3080 C C . SER B 1 71 ? 54.525 17.719 36.800 1.00 42.44 71 SER B C 1
ATOM 3081 O O . SER B 1 71 ? 55.666 17.479 36.378 1.00 45.62 71 SER B O 1
ATOM 3084 N N . GLY B 1 72 ? 53.418 17.415 36.124 1.00 42.64 72 GLY B N 1
ATOM 3085 C CA . GLY B 1 72 ? 53.473 16.818 34.802 1.00 41.92 72 GLY B CA 1
ATOM 3086 C C . GLY B 1 72 ? 54.215 15.504 34.677 1.00 42.84 72 GLY B C 1
ATOM 3087 O O . GLY B 1 72 ? 53.770 14.469 35.177 1.00 44.96 72 GLY B O 1
ATOM 3088 N N . ARG B 1 73 ? 55.341 15.538 33.981 1.00 42.21 73 ARG B N 1
ATOM 3089 C CA . ARG B 1 73 ? 56.121 14.343 33.785 1.00 43.19 73 ARG B CA 1
ATOM 3090 C C . ARG B 1 73 ? 57.359 14.301 34.661 1.00 44.70 73 ARG B C 1
ATOM 3091 O O . ARG B 1 73 ? 58.433 13.862 34.241 1.00 46.81 73 ARG B O 1
ATOM 3099 N N . SER B 1 74 ? 57.226 14.843 35.864 1.00 44.49 74 SER B N 1
ATOM 3100 C CA . SER B 1 74 ? 58.306 14.793 36.833 1.00 40.48 74 SER B CA 1
ATOM 3101 C C . SER B 1 74 ? 57.804 13.859 37.949 1.00 39.62 74 SER B C 1
ATOM 3102 O O . SER B 1 74 ? 56.582 13.712 38.137 1.00 39.00 74 SER B O 1
ATOM 3105 N N . THR B 1 75 ? 58.724 13.168 38.625 1.00 36.74 75 THR B N 1
ATOM 3106 C CA . THR B 1 75 ? 58.341 12.199 39.649 1.00 35.94 75 THR B CA 1
ATOM 3107 C C . THR B 1 75 ? 58.959 12.447 41.017 1.00 34.63 75 THR B C 1
ATOM 3108 O O . THR B 1 75 ? 60.094 12.939 41.108 1.00 37.70 75 THR B O 1
ATOM 3112 N N . PRO B 1 76 ? 58.246 12.073 42.097 1.00 30.12 76 PRO B N 1
ATOM 3113 C CA . PRO B 1 76 ? 56.925 11.451 42.038 1.00 31.32 76 PRO B CA 1
ATOM 3114 C C . PRO B 1 76 ? 55.803 12.448 41.816 1.00 34.13 76 PRO B C 1
ATOM 3115 O O . PRO B 1 76 ? 55.722 13.477 42.496 1.00 36.77 76 PRO B O 1
ATOM 3119 N N . HIS B 1 77 ? 54.948 12.130 40.849 1.00 32.31 77 HIS B N 1
ATOM 3120 C CA . HIS B 1 77 ? 53.825 12.964 40.481 1.00 31.41 77 HIS B CA 1
ATOM 3121 C C . HIS B 1 77 ? 53.044 13.397 41.710 1.00 34.24 77 HIS B C 1
ATOM 3122 O O . HIS B 1 77 ? 52.893 12.626 42.644 1.00 37.94 77 HIS B O 1
ATOM 3129 N N . ALA B 1 78 ? 52.560 14.638 41.703 1.00 34.85 78 ALA B N 1
ATOM 3130 C CA . ALA B 1 78 ? 51.768 15.204 42.801 1.00 33.43 78 ALA B CA 1
ATOM 3131 C C . ALA B 1 78 ? 52.414 15.102 44.188 1.00 32.88 78 ALA B C 1
ATOM 3132 O O . ALA B 1 78 ? 51.733 15.167 45.201 1.00 35.27 78 ALA B O 1
ATOM 3134 N N . ASP B 1 79 ? 53.730 14.987 44.248 1.00 31.88 79 ASP B N 1
ATOM 3135 C CA . ASP B 1 79 ? 54.375 14.884 45.538 1.00 33.88 79 ASP B CA 1
ATOM 3136 C C . ASP B 1 79 ? 54.506 16.225 46.272 1.00 34.80 79 ASP B C 1
ATOM 3137 O O . ASP B 1 79 ? 54.966 17.216 45.699 1.00 38.40 79 ASP B O 1
ATOM 3142 N N . LEU B 1 80 ? 54.129 16.238 47.549 1.00 32.79 80 LEU B N 1
ATOM 3143 C CA . LEU B 1 80 ? 54.202 17.433 48.385 1.00 28.72 80 LEU B CA 1
ATOM 3144 C C . LEU B 1 80 ? 55.377 17.418 49.359 1.00 30.87 80 LEU B C 1
ATOM 3145 O O . LEU B 1 80 ? 55.507 18.318 50.196 1.00 33.42 80 LEU B O 1
ATOM 3150 N N . VAL B 1 81 ? 56.228 16.401 49.268 1.00 29.13 81 VAL B N 1
ATOM 3151 C CA . VAL B 1 81 ? 57.377 16.313 50.161 1.00 27.86 81 VAL B CA 1
ATOM 3152 C C . VAL B 1 81 ? 58.525 17.058 49.521 1.00 28.89 81 VAL B C 1
ATOM 3153 O O . VAL B 1 81 ? 58.822 16.850 48.350 1.00 33.91 81 VAL B O 1
ATOM 3157 N N . ASP B 1 82 ? 59.149 17.955 50.268 1.00 31.14 82 ASP B N 1
ATOM 3158 C CA . ASP B 1 82 ? 60.247 18.751 49.743 1.00 32.01 82 ASP B CA 1
ATOM 3159 C C . ASP B 1 82 ? 59.891 19.485 48.452 1.00 32.78 82 ASP B C 1
ATOM 3160 O O . ASP B 1 82 ? 60.737 19.657 47.577 1.00 35.14 82 ASP B O 1
ATOM 3165 N N . ASN B 1 83 ? 58.634 19.912 48.351 1.00 33.41 83 ASN B N 1
ATOM 3166 C CA . ASN B 1 83 ? 58.127 20.647 47.192 1.00 32.22 83 ASN B CA 1
ATOM 3167 C C . ASN B 1 83 ? 57.843 22.030 47.756 1.00 31.56 83 ASN B C 1
ATOM 3168 O O . ASN B 1 83 ? 56.736 22.317 48.232 1.00 33.17 83 ASN B O 1
ATOM 3173 N N . THR B 1 84 ? 58.881 22.858 47.717 1.00 31.16 84 THR B N 1
ATOM 3174 C CA . THR B 1 84 ? 58.889 24.211 48.269 1.00 28.67 84 THR B CA 1
ATOM 3175 C C . THR B 1 84 ? 59.550 25.241 47.334 1.00 28.33 84 THR B C 1
ATOM 3176 O O . THR B 1 84 ? 60.463 24.903 46.576 1.00 29.03 84 THR B O 1
ATOM 3180 N N . THR B 1 85 ? 59.120 26.497 47.430 1.00 25.45 85 THR B N 1
ATOM 3181 C CA . THR B 1 85 ? 59.667 27.575 46.615 1.00 23.48 85 THR B CA 1
ATOM 3182 C C . THR B 1 85 ? 61.197 27.569 46.552 1.00 22.69 85 THR B C 1
ATOM 3183 O O . THR B 1 85 ? 61.773 27.584 45.468 1.00 21.37 85 THR B O 1
ATOM 3187 N N . TRP B 1 86 ? 61.866 27.465 47.693 1.00 22.65 86 TRP B N 1
ATOM 3188 C CA . TRP B 1 86 ? 63.326 27.514 47.677 1.00 27.31 86 TRP B CA 1
ATOM 3189 C C . TRP B 1 86 ? 63.980 26.276 47.138 1.00 29.14 86 TRP B C 1
ATOM 3190 O O . TRP B 1 86 ? 65.165 26.297 46.804 1.00 31.07 86 TRP B O 1
ATOM 3201 N N . ASP B 1 87 ? 63.194 25.204 47.039 1.00 30.98 87 ASP B N 1
ATOM 3202 C CA . ASP B 1 87 ? 63.659 23.943 46.469 1.00 28.76 87 ASP B CA 1
ATOM 3203 C C . ASP B 1 87 ? 63.633 24.169 44.963 1.00 28.06 87 ASP B C 1
ATOM 3204 O O . ASP B 1 87 ? 64.650 23.981 44.301 1.00 30.05 87 ASP B O 1
ATOM 3209 N N . LEU B 1 88 ? 62.502 24.671 44.447 1.00 24.45 88 LEU B N 1
ATOM 3210 C CA . LEU B 1 88 ? 62.352 24.963 43.023 1.00 22.09 88 LEU B CA 1
ATOM 3211 C C . LEU B 1 88 ? 63.375 25.998 42.568 1.00 24.98 88 LEU B C 1
ATOM 3212 O O . LEU B 1 88 ? 63.818 25.981 41.417 1.00 27.52 88 LEU B O 1
ATOM 3217 N N . VAL B 1 89 ? 63.753 26.908 43.457 1.00 26.45 89 VAL B N 1
ATOM 3218 C CA . VAL B 1 89 ? 64.738 27.916 43.074 1.00 27.45 89 VAL B CA 1
ATOM 3219 C C . VAL B 1 89 ? 66.098 27.244 42.963 1.00 28.18 89 VAL B C 1
ATOM 3220 O O . VAL B 1 89 ? 66.890 27.577 42.085 1.00 30.77 89 VAL B O 1
ATOM 3224 N N . ALA B 1 90 ? 66.350 26.263 43.818 1.00 28.96 90 ALA B N 1
ATOM 3225 C CA . ALA B 1 90 ? 67.619 25.561 43.786 1.00 28.58 90 ALA B CA 1
ATOM 3226 C C . ALA B 1 90 ? 67.672 24.662 42.543 1.00 31.87 90 ALA B C 1
ATOM 3227 O O . ALA B 1 90 ? 68.715 24.573 41.883 1.00 31.15 90 ALA B O 1
ATOM 3229 N N . ASP B 1 91 ? 66.538 24.042 42.196 1.00 32.31 91 ASP B N 1
ATOM 3230 C CA . ASP B 1 91 ? 66.451 23.171 41.014 1.00 32.96 91 ASP B CA 1
ATOM 3231 C C . ASP B 1 91 ? 66.864 23.941 39.763 1.00 34.34 91 ASP B C 1
ATOM 3232 O O . ASP B 1 91 ? 67.655 23.443 38.972 1.00 36.71 91 ASP B O 1
ATOM 3237 N N . ILE B 1 92 ? 66.294 25.133 39.573 1.00 34.17 92 ILE B N 1
ATOM 3238 C CA . ILE B 1 92 ? 66.606 25.988 38.426 1.00 31.96 92 ILE B CA 1
ATOM 3239 C C . ILE B 1 92 ? 68.119 26.154 38.296 1.00 32.56 92 ILE B C 1
ATOM 3240 O O . ILE B 1 92 ? 68.656 26.200 37.193 1.00 32.92 92 ILE B O 1
ATOM 3245 N N . GLU B 1 93 ? 68.798 26.206 39.434 1.00 31.59 93 GLU B N 1
ATOM 3246 C CA . GLU B 1 93 ? 70.241 26.340 39.470 1.00 33.23 93 GLU B CA 1
ATOM 3247 C C . GLU B 1 93 ? 70.959 25.031 39.142 1.00 35.77 93 GLU B C 1
ATOM 3248 O O . GLU B 1 93 ? 72.049 25.038 38.561 1.00 34.96 93 GLU B O 1
ATOM 3254 N N . ARG B 1 94 ? 70.358 23.913 39.547 1.00 38.47 94 ARG B N 1
ATOM 3255 C CA . ARG B 1 94 ? 70.922 22.588 39.292 1.00 39.68 94 ARG B CA 1
ATOM 3256 C C . ARG B 1 94 ? 70.866 22.329 37.794 1.00 40.88 94 ARG B C 1
ATOM 3257 O O . ARG B 1 94 ? 71.840 21.864 37.205 1.00 43.12 94 ARG B O 1
ATOM 3265 N N . LEU B 1 95 ? 69.746 22.709 37.182 1.00 40.41 95 LEU B N 1
ATOM 3266 C CA . LEU B 1 95 ? 69.526 22.578 35.746 1.00 39.57 95 LEU B CA 1
ATOM 3267 C C . LEU B 1 95 ? 70.570 23.440 35.033 1.00 40.33 95 LEU B C 1
ATOM 3268 O O . LEU B 1 95 ? 71.385 22.939 34.266 1.00 39.89 95 LEU B O 1
ATOM 3273 N N . ARG B 1 96 ? 70.549 24.735 35.336 1.00 41.39 96 ARG B N 1
ATOM 3274 C CA . ARG B 1 96 ? 71.450 25.718 34.748 1.00 41.32 96 ARG B CA 1
ATOM 3275 C C . ARG B 1 96 ? 72.881 25.233 34.785 1.00 42.42 96 ARG B C 1
ATOM 3276 O O . ARG B 1 96 ? 73.574 25.200 33.777 1.00 44.01 96 ARG B O 1
ATOM 3284 N N . THR B 1 97 ? 73.320 24.876 35.974 1.00 44.24 97 THR B N 1
ATOM 3285 C CA . THR B 1 97 ? 74.664 24.397 36.177 1.00 45.92 97 THR B CA 1
ATOM 3286 C C . THR B 1 97 ? 74.908 23.117 35.350 1.00 46.90 97 THR B C 1
ATOM 3287 O O . THR B 1 97 ? 75.943 22.960 34.696 1.00 47.87 97 THR B O 1
ATOM 3291 N N . HIS B 1 98 ? 73.900 22.258 35.305 1.00 47.46 98 HIS B N 1
ATOM 3292 C CA . HIS B 1 98 ? 73.967 21.001 34.573 1.00 46.89 98 HIS B CA 1
ATOM 3293 C C . HIS B 1 98 ? 74.066 21.177 33.063 1.00 45.26 98 HIS B C 1
ATOM 3294 O O . HIS B 1 98 ? 74.743 20.411 32.402 1.00 48.63 98 HIS B O 1
ATOM 3301 N N . LEU B 1 99 ? 73.340 22.138 32.510 1.00 44.17 99 LEU B N 1
ATOM 3302 C CA . LEU B 1 99 ? 73.369 22.393 31.071 1.00 41.38 99 LEU B CA 1
ATOM 3303 C C . LEU B 1 99 ? 74.536 23.287 30.637 1.00 40.75 99 LEU B C 1
ATOM 3304 O O . LEU B 1 99 ? 74.644 23.653 29.471 1.00 42.19 99 LEU B O 1
ATOM 3309 N N . GLY B 1 100 ? 75.376 23.688 31.581 1.00 40.31 100 GLY B N 1
ATOM 3310 C CA . GLY B 1 100 ? 76.519 24.512 31.234 1.00 41.52 100 GLY B CA 1
ATOM 3311 C C . GLY B 1 100 ? 76.328 25.988 30.934 1.00 41.67 100 GLY B C 1
ATOM 3312 O O . GLY B 1 100 ? 77.292 26.640 30.517 1.00 41.87 100 GLY B O 1
ATOM 3313 N N . VAL B 1 101 ? 75.131 26.534 31.160 1.00 42.98 101 VAL B N 1
ATOM 3314 C CA . VAL B 1 101 ? 74.893 27.957 30.900 1.00 41.71 101 VAL B CA 1
ATOM 3315 C C . VAL B 1 101 ? 75.291 28.775 32.133 1.00 44.21 101 VAL B C 1
ATOM 3316 O O . VAL B 1 101 ? 75.241 28.274 33.258 1.00 46.47 101 VAL B O 1
ATOM 3320 N N . ASP B 1 102 ? 75.780 29.993 31.911 1.00 47.30 102 ASP B N 1
ATOM 3321 C CA . ASP B 1 102 ? 76.196 30.876 33.005 1.00 48.07 102 ASP B CA 1
ATOM 3322 C C . ASP B 1 102 ? 75.072 31.822 33.384 1.00 47.51 102 ASP B C 1
ATOM 3323 O O . ASP B 1 102 ? 74.808 32.028 34.563 1.00 48.10 102 ASP B O 1
ATOM 3328 N N . ARG B 1 103 ? 74.470 32.451 32.377 1.00 47.77 103 ARG B N 1
ATOM 3329 C CA . ARG B 1 103 ? 73.363 33.384 32.571 1.00 46.35 103 ARG B CA 1
ATOM 3330 C C . ARG B 1 103 ? 72.289 32.994 31.554 1.00 45.85 103 ARG B C 1
ATOM 3331 O O . ARG B 1 103 ? 72.591 32.314 30.567 1.00 46.01 103 ARG B O 1
ATOM 3339 N N . TRP B 1 104 ? 71.038 33.360 31.825 1.00 43.87 104 TRP B N 1
ATOM 3340 C CA . TRP B 1 104 ? 69.937 33.079 30.914 1.00 43.09 104 TRP B CA 1
ATOM 3341 C C . TRP B 1 104 ? 68.672 33.895 31.181 1.00 43.28 104 TRP B C 1
ATOM 3342 O O . TRP B 1 104 ? 68.475 34.452 32.262 1.00 45.22 104 TRP B O 1
ATOM 3353 N N . GLN B 1 105 ? 67.871 34.054 30.139 1.00 42.34 105 GLN B N 1
ATOM 3354 C CA . GLN B 1 105 ? 66.618 34.794 30.214 1.00 39.61 105 GLN B CA 1
ATOM 3355 C C . GLN B 1 105 ? 65.599 33.956 30.971 1.00 37.03 105 GLN B C 1
ATOM 3356 O O . GLN B 1 105 ? 65.482 32.770 30.713 1.00 39.82 105 GLN B O 1
ATOM 3362 N N . VAL B 1 106 ? 64.870 34.559 31.902 1.00 34.91 106 VAL B N 1
ATOM 3363 C CA . VAL B 1 106 ? 63.860 33.817 32.646 1.00 32.89 106 VAL B CA 1
ATOM 3364 C C . VAL B 1 106 ? 62.476 34.261 32.156 1.00 31.33 106 VAL B C 1
ATOM 3365 O O . VAL B 1 106 ? 62.134 35.437 32.215 1.00 31.22 106 VAL B O 1
ATOM 3369 N N . PHE B 1 107 ? 61.706 33.315 31.631 1.00 30.06 107 PHE B N 1
ATOM 3370 C CA . PHE B 1 107 ? 60.380 33.587 31.095 1.00 27.47 107 PHE B CA 1
ATOM 3371 C C . PHE B 1 107 ? 59.375 32.870 31.988 1.00 28.82 107 PHE B C 1
ATOM 3372 O O . PHE B 1 107 ? 59.458 31.650 32.159 1.00 28.01 107 PHE B O 1
ATOM 3380 N N . GLY B 1 108 ? 58.409 33.620 32.519 1.00 29.59 108 GLY B N 1
ATOM 3381 C CA . GLY B 1 108 ? 57.409 33.032 33.390 1.00 30.47 108 GLY B CA 1
ATOM 3382 C C . GLY B 1 108 ? 56.100 33.787 33.507 1.00 31.27 108 GLY B C 1
ATOM 3383 O O . GLY B 1 108 ? 56.072 35.018 33.515 1.00 34.00 108 GLY B O 1
ATOM 3384 N N . GLY B 1 109 ? 55.012 33.037 33.642 1.00 31.37 109 GLY B N 1
ATOM 3385 C CA . GLY B 1 109 ? 53.695 33.635 33.766 1.00 31.40 109 GLY B CA 1
ATOM 3386 C C . GLY B 1 109 ? 52.944 32.993 34.918 1.00 31.42 109 GLY B C 1
ATOM 3387 O O . GLY B 1 109 ? 53.260 31.854 35.306 1.00 28.51 109 GLY B O 1
ATOM 3388 N N . SER B 1 110 ? 51.976 33.722 35.483 1.00 29.27 110 SER B N 1
ATOM 3389 C CA . SER B 1 110 ? 51.184 33.224 36.606 1.00 26.16 110 SER B CA 1
ATOM 3390 C C . SER B 1 110 ? 52.202 32.823 37.680 1.00 26.16 110 SER B C 1
ATOM 3391 O O . SER B 1 110 ? 53.138 33.585 37.938 1.00 27.63 110 SER B O 1
ATOM 3394 N N . TRP B 1 111 ? 52.079 31.632 38.263 1.00 24.20 111 TRP B N 1
ATOM 3395 C CA . TRP B 1 111 ? 53.057 31.178 39.264 1.00 22.91 111 TRP B CA 1
ATOM 3396 C C . TRP B 1 111 ? 54.471 31.294 38.691 1.00 21.49 111 TRP B C 1
ATOM 3397 O O . TRP B 1 111 ? 55.435 31.512 39.423 1.00 23.17 111 TRP B O 1
ATOM 3408 N N . GLY B 1 112 ? 54.584 31.167 37.374 1.00 21.47 112 GLY B N 1
ATOM 3409 C CA . GLY B 1 112 ? 55.874 31.288 36.735 1.00 19.58 112 GLY B CA 1
ATOM 3410 C C . GLY B 1 112 ? 56.504 32.621 37.075 1.00 21.17 112 GLY B C 1
ATOM 3411 O O . GLY B 1 112 ? 57.716 32.687 37.315 1.00 18.59 112 GLY B O 1
ATOM 3412 N N . SER B 1 113 ? 55.701 33.688 37.125 1.00 21.07 113 SER B N 1
ATOM 3413 C CA . SER B 1 113 ? 56.251 35.011 37.456 1.00 20.20 113 SER B CA 1
ATOM 3414 C C . SER B 1 113 ? 56.715 35.060 38.908 1.00 21.68 113 SER B C 1
ATOM 3415 O O . SER B 1 113 ? 57.757 35.646 39.213 1.00 20.37 113 SER B O 1
ATOM 3418 N N . THR B 1 114 ? 55.983 34.373 39.786 1.00 22.25 114 THR B N 1
ATOM 3419 C CA . THR B 1 114 ? 56.333 34.301 41.196 1.00 20.62 114 THR B CA 1
ATOM 3420 C C . THR B 1 114 ? 57.690 33.609 41.303 1.00 24.97 114 THR B C 1
ATOM 3421 O O . THR B 1 114 ? 58.607 34.125 41.967 1.00 28.12 114 THR B O 1
ATOM 3425 N N . LEU B 1 115 ? 57.860 32.497 40.582 1.00 24.46 115 LEU B N 1
ATOM 3426 C CA . LEU B 1 115 ? 59.128 31.757 40.629 1.00 25.71 115 LEU B CA 1
ATOM 3427 C C . LEU B 1 115 ? 60.253 32.548 39.988 1.00 24.97 115 LEU B C 1
ATOM 3428 O O . LEU B 1 115 ? 61.368 32.550 40.494 1.00 25.58 115 LEU B O 1
ATOM 3433 N N . ALA B 1 116 ? 59.955 33.237 38.890 1.00 25.11 116 ALA B N 1
ATOM 3434 C CA . ALA B 1 116 ? 60.973 34.025 38.195 1.00 24.78 116 ALA B CA 1
ATOM 3435 C C . ALA B 1 116 ? 61.515 35.109 39.099 1.00 25.13 116 ALA B C 1
ATOM 3436 O O . ALA B 1 116 ? 62.717 35.336 39.139 1.00 26.50 116 ALA B O 1
ATOM 3438 N N . LEU B 1 117 ? 60.616 35.782 39.817 1.00 27.31 117 LEU B N 1
ATOM 3439 C CA . LEU B 1 117 ? 60.990 36.846 40.739 1.00 23.02 117 LEU B CA 1
ATOM 3440 C C . LEU B 1 117 ? 61.780 36.2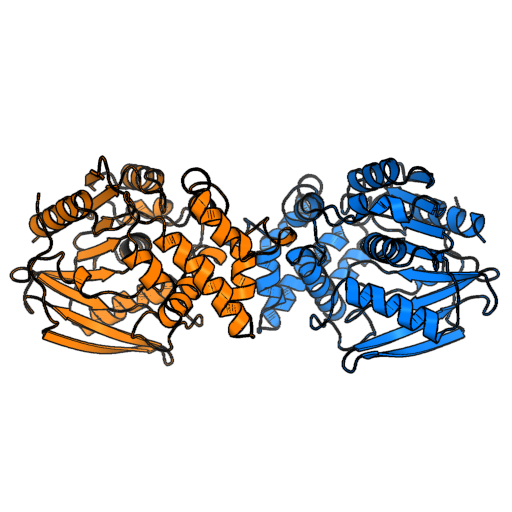78 41.903 1.00 25.13 117 LEU B C 1
ATOM 3441 O O . LEU B 1 117 ? 62.859 36.782 42.207 1.00 25.50 117 LEU B O 1
ATOM 3446 N N . ALA B 1 118 ? 61.266 35.224 42.544 1.00 27.04 118 ALA B N 1
ATOM 3447 C CA . ALA B 1 118 ? 61.975 34.591 43.669 1.00 27.49 118 ALA B CA 1
ATOM 3448 C C . ALA B 1 118 ? 63.382 34.180 43.224 1.00 29.47 118 ALA B C 1
ATOM 3449 O O . ALA B 1 118 ? 64.376 34.518 43.876 1.00 30.42 118 ALA B O 1
ATOM 3451 N N . TYR B 1 119 ? 63.459 33.513 42.073 1.00 29.80 119 TYR B N 1
ATOM 3452 C CA . TYR B 1 119 ? 64.729 33.068 41.510 1.00 29.27 119 TYR B CA 1
ATOM 3453 C C . TYR B 1 119 ? 65.687 34.234 41.234 1.00 28.86 119 TYR B C 1
ATOM 3454 O O . TYR B 1 119 ? 66.838 34.217 41.672 1.00 28.59 119 TYR B O 1
ATOM 3463 N N . ALA B 1 120 ? 65.206 35.231 40.497 1.00 30.26 120 ALA B N 1
ATOM 3464 C CA . ALA B 1 120 ? 66.009 36.406 40.127 1.00 31.46 120 ALA B CA 1
ATOM 3465 C C . ALA B 1 120 ? 66.525 37.192 41.331 1.00 30.72 120 ALA B C 1
ATOM 3466 O O . ALA B 1 120 ? 67.653 37.691 41.304 1.00 28.66 120 ALA B O 1
ATOM 3468 N N . GLN B 1 121 ? 65.695 37.291 42.375 1.00 29.62 121 GLN B N 1
ATOM 3469 C CA . GLN B 1 121 ? 66.051 37.988 43.604 1.00 26.69 121 GLN B CA 1
ATOM 3470 C C . GLN B 1 121 ? 67.031 37.178 44.426 1.00 29.30 121 GLN B C 1
ATOM 3471 O O . GLN B 1 121 ? 67.719 37.718 45.284 1.00 33.80 121 GLN B O 1
ATOM 3477 N N . THR B 1 122 ? 67.067 35.870 44.196 1.00 30.70 122 THR B N 1
ATOM 3478 C CA . THR B 1 122 ? 68.005 35.005 44.893 1.00 28.74 122 THR B CA 1
ATOM 3479 C C . THR B 1 122 ? 69.286 34.928 44.073 1.00 31.53 122 THR B C 1
ATOM 3480 O O . THR B 1 122 ? 70.384 34.892 44.627 1.00 34.32 122 THR B O 1
ATOM 3484 N N . HIS B 1 123 ? 69.143 34.928 42.750 1.00 34.19 123 HIS B N 1
ATOM 3485 C CA . HIS B 1 123 ? 70.287 34.835 41.839 1.00 39.35 123 HIS B CA 1
ATOM 3486 C C . HIS B 1 123 ? 70.179 35.831 40.671 1.00 41.33 123 HIS B C 1
ATOM 3487 O O . HIS B 1 123 ? 69.928 35.438 39.529 1.00 44.01 123 HIS B O 1
ATOM 3494 N N . PRO B 1 124 ? 70.454 37.119 40.933 1.00 42.04 124 PRO B N 1
ATOM 3495 C CA . PRO B 1 124 ? 70.398 38.212 39.953 1.00 43.37 124 PRO B CA 1
ATOM 3496 C C . PRO B 1 124 ? 71.380 38.043 38.799 1.00 44.89 124 PRO B C 1
ATOM 3497 O O . PRO B 1 124 ? 71.024 38.204 37.636 1.00 46.28 124 PRO B O 1
ATOM 3501 N N . GLN B 1 125 ? 72.615 37.698 39.142 1.00 46.22 125 GLN B N 1
ATOM 3502 C CA . GLN B 1 125 ? 73.690 37.518 38.180 1.00 46.25 125 GLN B CA 1
ATOM 3503 C C . GLN B 1 125 ? 73.559 36.416 37.136 1.00 45.09 125 GLN B C 1
ATOM 3504 O O . GLN B 1 125 ? 74.421 36.308 36.281 1.00 46.84 125 GLN B O 1
ATOM 3510 N N . GLN B 1 126 ? 72.557 35.549 37.241 1.00 43.47 126 GLN B N 1
ATOM 3511 C CA . GLN B 1 126 ? 72.395 34.482 36.254 1.00 40.55 126 GLN B CA 1
ATOM 3512 C C . GLN B 1 126 ? 71.156 34.780 35.417 1.00 40.72 126 GLN B C 1
ATOM 3513 O O . GLN B 1 126 ? 70.711 33.939 34.638 1.00 42.08 126 GLN B O 1
ATOM 3519 N N . VAL B 1 127 ? 70.593 35.972 35.578 1.00 38.40 127 VAL B N 1
ATOM 3520 C CA . VAL B 1 127 ? 69.392 36.349 34.848 1.00 38.87 127 VAL B CA 1
ATOM 3521 C C . VAL B 1 127 ? 69.693 37.490 33.883 1.00 41.21 127 VAL B C 1
ATOM 3522 O O . VAL B 1 127 ? 70.133 38.559 34.311 1.00 45.19 127 VAL B O 1
ATOM 3526 N N . THR B 1 128 ? 69.472 37.272 32.587 1.00 41.21 128 THR B N 1
ATOM 3527 C CA . THR B 1 128 ? 69.740 38.318 31.590 1.00 41.00 128 THR B CA 1
ATOM 3528 C C . THR B 1 128 ? 68.575 39.296 31.464 1.00 41.30 128 THR B C 1
ATOM 3529 O O . THR B 1 128 ? 68.772 40.512 31.468 1.00 42.80 128 THR B O 1
ATOM 3533 N N . GLU B 1 129 ? 67.367 38.751 31.358 1.00 39.53 129 GLU B N 1
ATOM 3534 C CA . GLU B 1 129 ? 66.148 39.543 31.258 1.00 39.45 129 GLU B CA 1
ATOM 3535 C C . GLU B 1 129 ? 65.047 38.716 31.909 1.00 38.22 129 GLU B C 1
ATOM 3536 O O . GLU B 1 129 ? 65.207 37.504 32.120 1.00 37.16 129 GLU B O 1
ATOM 3542 N N . LEU B 1 130 ? 63.926 39.365 32.197 1.00 34.78 130 LEU B N 1
ATOM 3543 C CA . LEU B 1 130 ? 62.785 38.708 32.801 1.00 33.20 130 LEU B CA 1
ATOM 3544 C C . LEU B 1 130 ? 61.586 39.042 31.933 1.00 33.46 130 LEU B C 1
ATOM 3545 O O . LEU B 1 130 ? 61.345 40.210 31.644 1.00 35.55 130 LEU B O 1
ATOM 3550 N N . VAL B 1 131 ? 60.862 38.022 31.488 1.00 30.55 131 VAL B N 1
ATOM 3551 C CA . VAL B 1 131 ? 59.686 38.215 30.650 1.00 28.38 131 VAL B CA 1
ATOM 3552 C C . VAL B 1 131 ? 58.472 37.663 31.436 1.00 31.66 131 VAL B C 1
ATOM 3553 O O . VAL B 1 131 ? 58.062 36.493 31.307 1.00 32.26 131 VAL B O 1
ATOM 3557 N N . LEU B 1 132 ? 57.866 38.540 32.224 1.00 31.05 132 LEU B N 1
ATOM 3558 C CA . LEU B 1 132 ? 56.774 38.143 33.089 1.00 28.41 132 LEU B CA 1
ATOM 3559 C C . LEU B 1 132 ? 55.389 38.412 32.535 1.00 28.71 132 LEU B C 1
ATOM 3560 O O . LEU B 1 132 ? 55.201 39.371 31.796 1.00 30.41 132 LEU B O 1
ATOM 3565 N N . ARG B 1 133 ? 54.435 37.544 32.884 1.00 28.57 133 ARG B N 1
ATOM 3566 C CA . ARG B 1 133 ? 53.046 37.652 32.455 1.00 27.49 133 ARG B CA 1
ATOM 3567 C C . ARG B 1 133 ? 52.116 37.236 33.592 1.00 28.79 133 ARG B C 1
ATOM 3568 O O . ARG B 1 133 ? 52.423 36.299 34.328 1.00 33.72 133 ARG B O 1
ATOM 3576 N N . GLY B 1 134 ? 50.960 37.885 33.702 1.00 27.13 134 GLY B N 1
ATOM 3577 C CA . GLY B 1 134 ? 50.006 37.535 34.741 1.00 28.23 134 GLY B CA 1
ATOM 3578 C C . GLY B 1 134 ? 50.676 37.419 36.095 1.00 29.79 134 GLY B C 1
ATOM 3579 O O . GLY B 1 134 ? 50.714 36.348 36.704 1.00 29.93 134 GLY B O 1
ATOM 3580 N N . ILE B 1 135 ? 51.262 38.535 36.518 1.00 31.37 135 ILE B N 1
ATOM 3581 C CA . ILE B 1 135 ? 51.969 38.653 37.792 1.00 29.48 135 ILE B CA 1
ATOM 3582 C C . ILE B 1 135 ? 51.162 38.155 39.012 1.00 32.22 135 ILE B C 1
ATOM 3583 O O . ILE B 1 135 ? 49.966 38.453 39.178 1.00 32.70 135 ILE B O 1
ATOM 3588 N N . PHE B 1 136 ? 51.839 37.368 39.839 1.00 31.23 136 PHE B N 1
ATOM 3589 C CA . PHE B 1 136 ? 51.264 36.765 41.029 1.00 29.06 136 PHE B CA 1
ATOM 3590 C C . PHE B 1 136 ? 52.329 37.020 42.069 1.00 28.85 136 PHE B C 1
ATOM 3591 O O . PHE B 1 136 ? 53.471 36.593 41.910 1.00 28.05 136 PHE B O 1
ATOM 3599 N N . LEU B 1 137 ? 51.985 37.787 43.092 1.00 28.35 137 LEU B N 1
ATOM 3600 C CA . LEU B 1 137 ? 52.945 38.089 44.140 1.00 27.87 137 LEU B CA 1
ATOM 3601 C C . LEU B 1 137 ? 52.761 37.254 45.412 1.00 26.19 137 LEU B C 1
ATOM 3602 O O . LEU B 1 137 ? 53.593 37.309 46.325 1.00 25.64 137 LEU B O 1
ATOM 3607 N N . LEU B 1 138 ? 51.684 36.461 45.437 1.00 24.83 138 LEU B N 1
ATOM 3608 C CA . LEU B 1 138 ? 51.342 35.568 46.548 1.00 24.18 138 LEU B CA 1
ATOM 3609 C C . LEU B 1 138 ? 51.078 36.230 47.911 1.00 26.65 138 LEU B C 1
ATOM 3610 O O . LEU B 1 138 ? 51.299 35.621 48.971 1.00 29.21 138 LEU B O 1
ATOM 3615 N N . ARG B 1 139 ? 50.598 37.470 47.886 1.00 24.43 139 ARG B N 1
ATOM 3616 C CA . ARG B 1 139 ? 50.275 38.176 49.119 1.00 20.79 139 ARG B CA 1
ATOM 3617 C C . ARG B 1 139 ? 48.897 37.601 49.431 1.00 20.87 139 ARG B C 1
ATOM 3618 O O . ARG B 1 139 ? 48.134 37.295 48.500 1.00 21.03 139 ARG B O 1
ATOM 3626 N N . ARG B 1 140 ? 48.554 37.460 50.709 1.00 18.34 140 ARG B N 1
ATOM 3627 C CA . ARG B 1 140 ? 47.274 36.867 51.044 1.00 18.38 140 ARG B CA 1
ATOM 3628 C C . ARG B 1 140 ? 46.036 37.456 50.393 1.00 19.58 140 ARG B C 1
ATOM 3629 O O . ARG B 1 140 ? 45.088 36.713 50.110 1.00 25.32 140 ARG B O 1
ATOM 3637 N N . PHE B 1 141 ? 46.007 38.761 50.141 1.00 22.09 141 PHE B N 1
ATOM 3638 C CA . PHE B 1 141 ? 44.798 39.337 49.540 1.00 21.55 141 PHE B CA 1
ATOM 3639 C C . PHE B 1 141 ? 44.576 38.800 48.119 1.00 23.36 141 PHE B C 1
ATOM 3640 O O . PHE B 1 141 ? 43.421 38.658 47.672 1.00 24.72 141 PHE B O 1
ATOM 3648 N N . GLU B 1 142 ? 45.680 38.470 47.441 1.00 19.05 142 GLU B N 1
ATOM 3649 C CA . GLU B 1 142 ? 45.633 37.897 46.099 1.00 21.64 142 GLU B CA 1
ATOM 3650 C C . GLU B 1 142 ? 44.998 36.490 46.193 1.00 25.30 142 GLU B C 1
ATOM 3651 O O . GLU B 1 142 ? 43.991 36.176 45.514 1.00 26.07 142 GLU B O 1
ATOM 3657 N N . LEU B 1 143 ? 45.568 35.657 47.063 1.00 22.11 143 LEU B N 1
ATOM 3658 C CA . LEU B 1 143 ? 45.047 34.317 47.272 1.00 21.75 143 LEU B CA 1
ATOM 3659 C C . LEU B 1 143 ? 43.561 34.414 47.597 1.00 21.18 143 LEU B C 1
ATOM 3660 O O . LEU B 1 143 ? 42.736 33.819 46.903 1.00 24.14 143 LEU B O 1
ATOM 3665 N N . GLU B 1 144 ? 43.210 35.231 48.586 1.00 19.27 144 GLU B N 1
ATOM 3666 C CA . GLU B 1 144 ? 41.817 35.365 48.982 1.00 21.14 144 GLU B CA 1
ATOM 3667 C C . GLU B 1 144 ? 40.907 35.905 47.897 1.00 23.94 144 GLU B C 1
ATOM 3668 O O . GLU B 1 144 ? 39.716 35.582 47.885 1.00 22.85 144 GLU B O 1
ATOM 3674 N N . TRP B 1 145 ? 41.443 36.771 47.032 1.00 25.99 145 TRP B N 1
ATOM 3675 C CA . TRP B 1 145 ? 40.669 37.356 45.939 1.00 24.40 145 TRP B CA 1
ATOM 3676 C C . TRP B 1 145 ? 40.118 36.244 45.061 1.00 25.27 145 TRP B C 1
ATOM 3677 O O . TRP B 1 145 ? 38.918 36.201 44.758 1.00 26.32 145 TRP B O 1
ATOM 3688 N N . PHE B 1 146 ? 41.008 35.338 44.660 1.00 24.68 146 PHE B N 1
ATOM 3689 C CA . PHE B 1 146 ? 40.628 34.235 43.795 1.00 24.20 146 PHE B CA 1
ATOM 3690 C C . PHE B 1 146 ? 39.836 33.120 44.486 1.00 25.68 146 PHE B C 1
ATOM 3691 O O . PHE B 1 146 ? 38.715 32.801 44.068 1.00 28.32 146 PHE B O 1
ATOM 3699 N N . TYR B 1 147 ? 40.382 32.605 45.589 1.00 24.08 147 TYR B N 1
ATOM 3700 C CA . TYR B 1 147 ? 39.799 31.490 46.326 1.00 20.58 147 TYR B CA 1
ATOM 3701 C C . TYR B 1 147 ? 38.807 31.694 47.464 1.00 22.94 147 TYR B C 1
ATOM 3702 O O . TYR B 1 147 ? 38.220 30.717 47.937 1.00 28.04 147 TYR B O 1
ATOM 3711 N N . GLN B 1 148 ? 38.645 32.921 47.947 1.00 23.04 148 GLN B N 1
ATOM 3712 C CA . GLN B 1 148 ? 37.729 33.183 49.055 1.00 21.21 148 GLN B CA 1
ATOM 3713 C C . GLN B 1 148 ? 36.584 34.101 48.645 1.00 22.67 148 GLN B C 1
ATOM 3714 O O . GLN B 1 148 ? 35.411 33.797 48.896 1.00 18.37 148 GLN B O 1
ATOM 3720 N N . GLU B 1 149 ? 36.930 35.238 48.051 1.00 24.16 149 GLU B N 1
ATOM 3721 C CA . GLU B 1 149 ? 35.939 36.202 47.575 1.00 29.81 149 GLU B CA 1
ATOM 3722 C C . GLU B 1 149 ? 36.643 37.252 46.716 1.00 30.05 149 GLU B C 1
ATOM 3723 O O . GLU B 1 149 ? 37.708 37.739 47.087 1.00 31.46 149 GLU B O 1
ATOM 3729 N N . GLY B 1 150 ? 36.064 37.579 45.561 1.00 31.46 150 GLY B N 1
ATOM 3730 C CA . GLY B 1 150 ? 36.673 38.547 44.646 1.00 26.64 150 GLY B CA 1
ATOM 3731 C C . GLY B 1 150 ? 36.183 38.215 43.250 1.00 24.53 150 GLY B C 1
ATOM 3732 O O . GLY B 1 150 ? 35.113 38.689 42.850 1.00 26.24 150 GLY B O 1
ATOM 3733 N N . ALA B 1 151 ? 36.900 37.339 42.541 1.00 22.14 151 ALA B N 1
ATOM 3734 C CA . ALA B 1 151 ? 36.492 36.891 41.191 1.00 20.70 151 ALA B CA 1
ATOM 3735 C C . ALA B 1 151 ? 35.112 36.212 41.233 1.00 20.45 151 ALA B C 1
ATOM 3736 O O . ALA B 1 151 ? 34.423 36.108 40.228 1.00 20.76 151 ALA B O 1
ATOM 3738 N N . SER B 1 152 ? 34.713 35.765 42.418 1.00 20.17 152 SER B N 1
ATOM 3739 C CA . SER B 1 152 ? 33.431 35.141 42.617 1.00 16.08 152 SER B CA 1
ATOM 3740 C C . SER B 1 152 ? 32.309 36.055 42.192 1.00 19.08 152 SER B C 1
ATOM 3741 O O . SER B 1 152 ? 31.211 35.603 41.894 1.00 21.88 152 SER B O 1
ATOM 3744 N N . ARG B 1 153 ? 32.555 37.360 42.254 1.00 24.55 153 ARG B N 1
ATOM 3745 C CA . ARG B 1 153 ? 31.530 38.339 41.911 1.00 24.26 153 ARG B CA 1
ATOM 3746 C C . ARG B 1 153 ? 31.274 38.439 40.411 1.00 23.84 153 ARG B C 1
ATOM 3747 O O . ARG B 1 153 ? 30.142 38.688 39.981 1.00 21.37 153 ARG B O 1
ATOM 3755 N N . LEU B 1 154 ? 32.330 38.246 39.630 1.00 21.27 154 LEU B N 1
ATOM 3756 C CA . LEU B 1 154 ? 32.244 38.285 38.180 1.00 23.71 154 LEU B CA 1
ATOM 3757 C C . LEU B 1 154 ? 31.813 36.896 37.633 1.00 27.29 154 LEU B C 1
ATOM 3758 O O . LEU B 1 154 ? 31.076 36.790 36.645 1.00 28.66 154 LEU B O 1
ATOM 3763 N N . PHE B 1 155 ? 32.244 35.829 38.298 1.00 26.82 155 PHE B N 1
ATOM 3764 C CA . PHE B 1 155 ? 31.910 34.476 37.877 1.00 25.31 155 PHE B CA 1
ATOM 3765 C C . PHE B 1 155 ? 31.047 33.760 38.913 1.00 25.97 155 PHE B C 1
ATOM 3766 O O . PHE B 1 155 ? 31.440 32.720 39.425 1.00 26.85 155 PHE B O 1
ATOM 3774 N N . PRO B 1 156 ? 29.840 34.276 39.201 1.00 27.43 156 PRO B N 1
ATOM 3775 C CA . PRO B 1 156 ? 28.940 33.660 40.188 1.00 30.56 156 PRO B CA 1
ATOM 3776 C C . PRO B 1 156 ? 28.572 32.252 39.768 1.00 34.05 156 PRO B C 1
ATOM 3777 O O . PRO B 1 156 ? 28.674 31.307 40.542 1.00 38.41 156 PRO B O 1
ATOM 3781 N N . ASP B 1 157 ? 28.144 32.131 38.519 1.00 35.84 157 ASP B N 1
ATOM 3782 C CA . ASP B 1 157 ? 27.742 30.858 37.941 1.00 33.29 157 ASP B CA 1
ATOM 3783 C C . ASP B 1 157 ? 28.755 29.726 38.119 1.00 29.43 157 ASP B C 1
ATOM 3784 O O . ASP B 1 157 ? 28.390 28.613 38.506 1.00 33.17 157 ASP B O 1
ATOM 3789 N N . ALA B 1 158 ? 30.019 30.017 37.862 1.00 23.98 158 ALA B N 1
ATOM 3790 C CA . ALA B 1 158 ? 31.073 29.029 38.006 1.00 25.87 158 ALA B CA 1
ATOM 3791 C C . ALA B 1 158 ? 31.386 28.827 39.484 1.00 28.05 158 ALA B C 1
ATOM 3792 O O . ALA B 1 158 ? 31.635 27.709 39.931 1.00 31.48 158 ALA B O 1
ATOM 3794 N N . TRP B 1 159 ? 31.380 29.923 40.236 1.00 29.14 159 TRP B N 1
ATOM 3795 C CA . TRP B 1 159 ? 31.678 29.920 41.668 1.00 28.84 159 TRP B CA 1
ATOM 3796 C C . TRP B 1 159 ? 30.823 28.906 42.440 1.00 30.67 159 TRP B C 1
ATOM 3797 O O . TRP B 1 159 ? 31.318 28.199 43.320 1.00 31.40 159 TRP B O 1
ATOM 3808 N N . GLU B 1 160 ? 29.554 28.800 42.082 1.00 31.64 160 GLU B N 1
ATOM 3809 C CA . GLU B 1 160 ? 28.688 27.859 42.760 1.00 34.60 160 GLU B CA 1
ATOM 3810 C C . GLU B 1 160 ? 29.263 26.453 42.791 1.00 34.19 160 GLU B C 1
ATOM 3811 O O . GLU B 1 160 ? 29.128 25.749 43.792 1.00 35.82 160 GLU B O 1
ATOM 3817 N N . HIS B 1 161 ? 29.964 26.071 41.731 1.00 32.07 161 HIS B N 1
ATOM 3818 C CA . HIS B 1 161 ? 30.538 24.734 41.645 1.00 31.94 161 HIS B CA 1
ATOM 3819 C C . HIS B 1 161 ? 31.721 24.563 42.572 1.00 32.90 161 HIS B C 1
ATOM 3820 O O . HIS B 1 161 ? 31.875 23.508 43.193 1.00 37.55 161 HIS B O 1
ATOM 3827 N N . TYR B 1 162 ? 32.553 25.596 42.675 1.00 31.12 162 TYR B N 1
ATOM 3828 C CA . TYR B 1 162 ? 33.726 25.564 43.556 1.00 27.18 162 TYR B CA 1
ATOM 3829 C C . TYR B 1 162 ? 33.214 25.458 45.005 1.00 29.00 162 TYR B C 1
ATOM 3830 O O . TYR B 1 162 ? 33.639 24.581 45.764 1.00 26.43 162 TYR B O 1
ATOM 3839 N N . LEU B 1 163 ? 32.248 26.315 45.343 1.00 29.20 163 LEU B N 1
ATOM 3840 C CA . LEU B 1 163 ? 31.647 26.335 46.665 1.00 30.63 163 LEU B CA 1
ATOM 3841 C C . LEU B 1 163 ? 31.052 25.005 47.093 1.00 31.59 163 LEU B C 1
ATOM 3842 O O . LEU B 1 163 ? 31.300 24.561 48.202 1.00 31.80 163 LEU B O 1
ATOM 3847 N N . ASN B 1 164 ? 30.241 24.393 46.232 1.00 36.54 164 ASN B N 1
ATOM 3848 C CA . ASN B 1 164 ? 29.575 23.126 46.556 1.00 38.27 164 ASN B CA 1
ATOM 3849 C C . ASN B 1 164 ? 30.459 21.986 46.994 1.00 36.22 164 ASN B C 1
ATOM 3850 O O . ASN B 1 164 ? 30.005 21.074 47.684 1.00 39.52 164 ASN B O 1
ATOM 3855 N N . ALA B 1 165 ? 31.730 22.065 46.640 1.00 29.81 165 ALA B N 1
ATOM 3856 C CA . ALA B 1 165 ? 32.681 21.052 47.027 1.00 28.39 165 ALA B CA 1
ATOM 3857 C C . ALA B 1 165 ? 33.003 21.071 48.523 1.00 29.45 165 ALA B C 1
ATOM 3858 O O . ALA B 1 165 ? 33.617 20.128 49.021 1.00 34.19 165 ALA B O 1
ATOM 3860 N N . ILE B 1 166 ? 32.582 22.125 49.227 1.00 29.49 166 ILE B N 1
ATOM 3861 C CA . ILE B 1 166 ? 32.856 22.339 50.659 1.00 29.36 166 ILE B CA 1
ATOM 3862 C C . ILE B 1 166 ? 31.551 22.509 51.449 1.00 31.99 166 ILE B C 1
ATOM 3863 O O . ILE B 1 166 ? 30.675 23.252 51.028 1.00 35.92 166 ILE B O 1
ATOM 3868 N N . PRO B 1 167 ? 31.412 21.857 52.625 1.00 32.65 167 PRO B N 1
ATOM 3869 C CA . PRO B 1 167 ? 30.158 22.023 53.385 1.00 30.04 167 PRO B CA 1
ATOM 3870 C C . PRO B 1 167 ? 30.077 23.443 53.949 1.00 30.73 167 PRO B C 1
ATOM 3871 O O . PRO B 1 167 ? 31.097 24.027 54.352 1.00 30.25 167 PRO B O 1
ATOM 3875 N N . PRO B 1 168 ? 28.866 24.006 54.015 1.00 28.37 168 PRO B N 1
ATOM 3876 C CA . PRO B 1 168 ? 28.581 25.349 54.526 1.00 27.98 168 PRO B CA 1
ATOM 3877 C C . PRO B 1 168 ? 29.427 25.828 55.713 1.00 30.24 168 PRO B C 1
ATOM 3878 O O . PRO B 1 168 ? 30.129 26.834 55.588 1.00 33.58 168 PRO B O 1
ATOM 3882 N N . VAL B 1 169 ? 29.415 25.091 56.828 1.00 29.21 169 VAL B N 1
ATOM 3883 C CA . VAL B 1 169 ? 30.171 25.467 58.026 1.00 24.89 169 VAL B CA 1
ATOM 3884 C C . VAL B 1 169 ? 31.690 25.536 57.908 1.00 26.02 169 VAL B C 1
ATOM 3885 O O . VAL B 1 169 ? 32.352 25.975 58.852 1.00 27.85 169 VAL B O 1
ATOM 3889 N N . GLU B 1 170 ? 32.252 25.076 56.790 1.00 25.71 170 GLU B N 1
ATOM 3890 C CA . GLU B 1 170 ? 33.705 25.136 56.577 1.00 25.95 170 GLU B CA 1
ATOM 3891 C C . GLU B 1 170 ? 34.108 26.205 55.578 1.00 27.27 170 GLU B C 1
ATOM 3892 O O . GLU B 1 170 ? 35.303 26.509 55.420 1.00 29.24 170 GLU B O 1
ATOM 3898 N N . ARG B 1 171 ? 33.081 26.806 54.971 1.00 28.10 171 ARG B N 1
ATOM 3899 C CA . ARG B 1 171 ? 33.171 27.842 53.941 1.00 27.14 171 ARG B CA 1
ATOM 3900 C C . ARG B 1 171 ? 33.758 29.195 54.348 1.00 27.69 171 ARG B C 1
ATOM 3901 O O . ARG B 1 171 ? 33.732 30.135 53.561 1.00 31.32 171 ARG B O 1
ATOM 3909 N N . ALA B 1 172 ? 34.264 29.306 55.571 1.00 29.36 172 ALA B N 1
ATOM 3910 C CA . ALA B 1 172 ? 34.846 30.554 56.053 1.00 27.60 172 ALA B CA 1
ATOM 3911 C C . ALA B 1 172 ? 36.291 30.729 55.598 1.00 28.10 172 ALA B C 1
ATOM 3912 O O . ALA B 1 172 ? 36.772 31.854 55.452 1.00 30.97 172 ALA B O 1
ATOM 3914 N N . ASP B 1 173 ? 37.025 29.631 55.481 1.00 27.38 173 ASP B N 1
ATOM 3915 C CA . ASP B 1 173 ? 38.378 29.717 54.949 1.00 27.50 173 ASP B CA 1
ATOM 3916 C C . ASP B 1 173 ? 38.471 28.549 54.002 1.00 27.49 173 ASP B C 1
ATOM 3917 O O . ASP B 1 173 ? 38.860 27.452 54.380 1.00 30.68 173 ASP B O 1
ATOM 3922 N N . LEU B 1 174 ? 37.964 28.786 52.797 1.00 28.39 174 LEU B N 1
ATOM 3923 C CA . LEU B 1 174 ? 37.913 27.822 51.705 1.00 23.64 174 LEU B CA 1
ATOM 3924 C C . LEU B 1 174 ? 39.266 27.165 51.372 1.00 24.15 174 LEU B C 1
ATOM 3925 O O . LEU B 1 174 ? 39.342 25.957 51.157 1.00 22.73 174 LEU B O 1
ATOM 3930 N N . MET B 1 175 ? 40.345 27.930 51.367 1.00 21.64 175 MET B N 1
ATOM 3931 C CA . MET B 1 175 ? 41.618 27.324 51.044 1.00 22.03 175 MET B CA 1
ATOM 3932 C C . MET B 1 175 ? 41.970 26.176 51.963 1.00 23.13 175 MET B C 1
ATOM 3933 O O . MET B 1 175 ? 42.310 25.095 51.490 1.00 25.43 175 MET B O 1
ATOM 3938 N N . SER B 1 176 ? 41.862 26.384 53.270 1.00 25.04 176 SER B N 1
ATOM 3939 C CA . SER B 1 176 ? 42.188 25.312 54.204 1.00 24.20 176 SER B CA 1
ATOM 3940 C C . SER B 1 176 ? 41.136 24.205 54.119 1.00 23.88 176 SER B C 1
ATOM 3941 O O . SER B 1 176 ? 41.470 23.030 54.214 1.00 27.01 176 SER B O 1
ATOM 3944 N N . ALA B 1 177 ? 39.882 24.559 53.869 1.00 21.88 177 ALA B N 1
ATOM 3945 C CA . ALA B 1 177 ? 38.848 23.540 53.756 1.00 23.26 177 ALA B CA 1
ATOM 3946 C C . ALA B 1 177 ? 39.226 22.586 52.635 1.00 28.36 177 ALA B C 1
ATOM 3947 O O . ALA B 1 177 ? 39.008 21.376 52.738 1.00 33.91 177 ALA B O 1
ATOM 3949 N N . PHE B 1 178 ? 39.810 23.129 51.571 1.00 30.05 178 PHE B N 1
ATOM 3950 C CA . PHE B 1 178 ? 40.236 22.323 50.441 1.00 29.20 178 PHE B CA 1
ATOM 3951 C C . PHE B 1 178 ? 41.483 21.531 50.813 1.00 30.08 178 PHE B C 1
ATOM 3952 O O . PHE B 1 178 ? 41.599 20.368 50.446 1.00 34.14 178 PHE B O 1
ATOM 3960 N N . HIS B 1 179 ? 42.408 22.143 51.546 1.00 28.73 179 HIS B N 1
ATOM 3961 C CA . HIS B 1 179 ? 43.636 21.462 51.949 1.00 27.09 179 HIS B CA 1
ATOM 3962 C C . HIS B 1 179 ? 43.356 20.156 52.677 1.00 28.18 179 HIS B C 1
ATOM 3963 O O . HIS B 1 179 ? 44.068 19.169 52.497 1.00 29.00 179 HIS B O 1
ATOM 3970 N N . ARG B 1 180 ? 42.368 20.173 53.560 1.00 28.45 180 ARG B N 1
ATOM 3971 C CA . ARG B 1 180 ? 42.039 18.978 54.316 1.00 28.69 180 ARG B CA 1
ATOM 3972 C C . ARG B 1 180 ? 41.575 17.835 53.395 1.00 29.66 180 ARG B C 1
ATOM 3973 O O . ARG B 1 180 ? 41.901 16.670 53.642 1.00 32.98 180 ARG B O 1
ATOM 3981 N N . ARG B 1 181 ? 40.842 18.167 52.334 1.00 26.66 181 ARG B N 1
ATOM 3982 C CA . ARG B 1 181 ? 40.380 17.172 51.377 1.00 24.82 181 ARG B CA 1
ATOM 3983 C C . ARG B 1 181 ? 41.476 16.736 50.378 1.00 26.99 181 ARG B C 1
ATOM 3984 O O . ARG B 1 181 ? 41.635 15.559 50.115 1.00 29.81 181 ARG B O 1
ATOM 3992 N N . LEU B 1 182 ? 42.269 17.667 49.867 1.00 27.41 182 LEU B N 1
ATOM 3993 C CA . LEU B 1 182 ? 43.350 17.337 48.943 1.00 28.22 182 LEU B CA 1
ATOM 3994 C C . LEU B 1 182 ? 44.464 16.568 49.652 1.00 29.44 182 LEU B C 1
ATOM 3995 O O . LEU B 1 182 ? 45.403 16.071 49.043 1.00 33.90 182 LEU B O 1
ATOM 400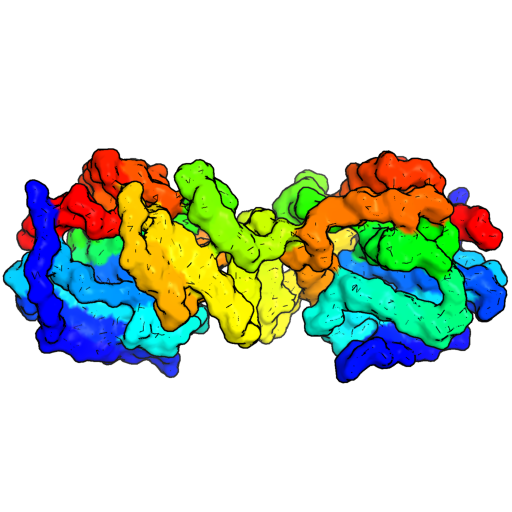0 N N . THR B 1 183 ? 44.362 16.480 50.957 1.00 32.44 183 THR B N 1
ATOM 4001 C CA . THR B 1 183 ? 45.373 15.814 51.749 1.00 33.00 183 THR B CA 1
ATOM 4002 C C . THR B 1 183 ? 44.796 14.595 52.469 1.00 33.28 183 THR B C 1
ATOM 4003 O O . THR B 1 183 ? 45.513 13.841 53.119 1.00 34.96 183 THR B O 1
ATOM 4007 N N . SER B 1 184 ? 43.508 14.361 52.258 1.00 32.20 184 SER B N 1
ATOM 4008 C CA . SER B 1 184 ? 42.821 13.234 52.847 1.00 35.44 184 SER B CA 1
ATOM 4009 C C . SER B 1 184 ? 43.485 11.932 52.428 1.00 39.97 184 SER B C 1
ATOM 4010 O O . SER B 1 184 ? 44.252 11.887 51.455 1.00 40.13 184 SER B O 1
ATOM 4013 N N . ASP B 1 185 ? 43.228 10.881 53.196 1.00 45.58 185 ASP B N 1
ATOM 4014 C CA . ASP B 1 185 ? 43.769 9.570 52.857 1.00 50.70 185 ASP B CA 1
ATOM 4015 C C . ASP B 1 185 ? 42.854 8.945 51.806 1.00 48.72 185 ASP B C 1
ATOM 4016 O O . ASP B 1 185 ? 43.328 8.243 50.926 1.00 50.33 185 ASP B O 1
ATOM 4021 N N . ASP B 1 186 ? 41.558 9.248 51.867 1.00 45.52 186 ASP B N 1
ATOM 4022 C CA . ASP B 1 186 ? 40.602 8.716 50.898 1.00 46.86 186 ASP B CA 1
ATOM 4023 C C . ASP B 1 186 ? 40.765 9.348 49.512 1.00 48.65 186 ASP B C 1
ATOM 4024 O O . ASP B 1 186 ? 40.468 10.530 49.327 1.00 52.51 186 ASP B O 1
ATOM 4029 N N . GLU B 1 187 ? 41.176 8.529 48.540 1.00 48.99 187 GLU B N 1
ATOM 4030 C CA . GLU B 1 187 ? 41.396 8.926 47.142 1.00 47.47 187 GLU B CA 1
ATOM 4031 C C . GLU B 1 187 ? 40.169 9.555 46.457 1.00 47.16 187 GLU B C 1
ATOM 4032 O O . GLU B 1 187 ? 40.306 10.474 45.645 1.00 48.46 187 GLU B O 1
ATOM 4038 N N . ALA B 1 188 ? 38.975 9.063 46.771 1.00 43.40 188 ALA B N 1
ATOM 4039 C CA . ALA B 1 188 ? 37.759 9.612 46.175 1.00 42.38 188 ALA B CA 1
ATOM 4040 C C . ALA B 1 188 ? 37.599 11.054 46.634 1.00 42.61 188 ALA B C 1
ATOM 4041 O O . ALA B 1 188 ? 37.358 11.964 45.831 1.00 41.23 188 ALA B O 1
ATOM 4043 N N . THR B 1 189 ? 37.762 11.227 47.944 1.00 42.50 189 THR B N 1
ATOM 4044 C CA . THR B 1 189 ? 37.664 12.501 48.632 1.00 41.03 189 THR B CA 1
ATOM 4045 C C . THR B 1 189 ? 38.614 13.557 48.064 1.00 40.70 189 THR B C 1
ATOM 4046 O O . THR B 1 189 ? 38.203 14.688 47.786 1.00 41.64 189 THR B O 1
ATOM 4050 N N . ARG B 1 190 ? 39.871 13.204 47.858 1.00 36.73 190 ARG B N 1
ATOM 4051 C CA . ARG B 1 190 ? 40.771 14.206 47.339 1.00 38.17 190 ARG B CA 1
ATOM 4052 C C . ARG B 1 190 ? 40.583 14.457 45.847 1.00 38.69 190 ARG B C 1
ATOM 4053 O O . ARG B 1 190 ? 40.990 15.498 45.328 1.00 38.89 190 ARG B O 1
ATOM 4061 N N . LEU B 1 191 ? 39.914 13.529 45.168 1.00 39.91 191 LEU B N 1
ATOM 4062 C CA . LEU B 1 191 ? 39.669 13.667 43.737 1.00 36.59 191 LEU B CA 1
ATOM 4063 C C . LEU B 1 191 ? 38.556 14.689 43.513 1.00 35.64 191 LEU B C 1
ATOM 4064 O O . LEU B 1 191 ? 38.712 15.615 42.721 1.00 39.12 191 LEU B O 1
ATOM 4069 N N . ALA B 1 192 ? 37.448 14.541 44.232 1.00 32.13 192 ALA B N 1
ATOM 4070 C CA . ALA B 1 192 ? 36.318 15.461 44.116 1.00 29.78 192 ALA B CA 1
ATOM 4071 C C . ALA B 1 192 ? 36.752 16.908 44.369 1.00 31.54 192 ALA B C 1
ATOM 4072 O O . ALA B 1 192 ? 36.322 17.837 43.692 1.00 32.55 192 ALA B O 1
ATOM 4074 N N . ALA B 1 193 ? 37.602 17.090 45.367 1.00 31.58 193 ALA B N 1
ATOM 4075 C CA . ALA B 1 193 ? 38.108 18.398 45.713 1.00 29.32 193 ALA B CA 1
ATOM 4076 C C . ALA B 1 193 ? 39.059 18.920 44.632 1.00 30.15 193 ALA B C 1
ATOM 4077 O O . ALA B 1 193 ? 38.874 20.036 44.142 1.00 32.34 193 ALA B O 1
ATOM 4079 N N . ALA B 1 194 ? 40.041 18.109 44.229 1.00 31.63 194 ALA B N 1
ATOM 4080 C CA . ALA B 1 194 ? 41.021 18.507 43.197 1.00 31.30 194 ALA B CA 1
ATOM 4081 C C . ALA B 1 194 ? 40.391 18.914 41.876 1.00 32.71 194 ALA B C 1
ATOM 4082 O O . ALA B 1 194 ? 40.910 19.791 41.191 1.00 34.94 194 ALA B O 1
ATOM 4084 N N . LYS B 1 195 ? 39.291 18.265 41.505 1.00 34.82 195 LYS B N 1
ATOM 4085 C CA . LYS B 1 195 ? 38.579 18.614 40.284 1.00 36.97 195 LYS B CA 1
ATOM 4086 C C . LYS B 1 195 ? 37.893 19.967 40.469 1.00 35.96 195 LYS B C 1
ATOM 4087 O O . LYS B 1 195 ? 38.054 20.866 39.636 1.00 39.77 195 LYS B O 1
ATOM 4093 N N . ALA B 1 196 ? 37.168 20.131 41.575 1.00 33.24 196 ALA B N 1
ATOM 4094 C CA . ALA B 1 196 ? 36.472 21.395 41.868 1.00 30.04 196 ALA B CA 1
ATOM 4095 C C . ALA B 1 196 ? 37.439 22.581 41.852 1.00 27.19 196 ALA B C 1
ATOM 4096 O O . ALA B 1 196 ? 37.199 23.583 41.186 1.00 26.66 196 ALA B O 1
ATOM 4098 N N . TRP B 1 197 ? 38.541 22.442 42.575 1.00 25.58 197 TRP B N 1
ATOM 4099 C CA . TRP B 1 197 ? 39.556 23.475 42.644 1.00 26.16 197 TRP B CA 1
ATOM 4100 C C . TRP B 1 197 ? 40.226 23.722 41.295 1.00 29.73 197 TRP B C 1
ATOM 4101 O O . TRP B 1 197 ? 40.475 24.867 40.929 1.00 34.26 197 TRP B O 1
ATOM 4112 N N . SER B 1 198 ? 40.525 22.659 40.554 1.00 32.89 198 SER B N 1
ATOM 4113 C CA . SER B 1 198 ? 41.200 22.795 39.260 1.00 31.50 198 SER B CA 1
ATOM 4114 C C . SER B 1 198 ? 40.319 23.444 38.176 1.00 30.28 198 SER B C 1
ATOM 4115 O O . SER B 1 198 ? 40.777 24.313 37.420 1.00 26.52 198 SER B O 1
ATOM 4118 N N . VAL B 1 199 ? 39.064 23.013 38.094 1.00 28.47 199 VAL B N 1
ATOM 4119 C CA . VAL B 1 199 ? 38.132 23.554 37.124 1.00 29.23 199 VAL B CA 1
ATOM 4120 C C . VAL B 1 199 ? 38.002 25.083 37.263 1.00 31.70 199 VAL B C 1
ATOM 4121 O O . VAL B 1 199 ? 38.148 25.810 36.271 1.00 33.43 199 VAL B O 1
ATOM 4125 N N . TRP B 1 200 ? 37.772 25.558 38.492 1.00 30.89 200 TRP B N 1
ATOM 4126 C CA . TRP B 1 200 ? 37.630 26.984 38.822 1.00 26.60 200 TRP B CA 1
ATOM 4127 C C . TRP B 1 200 ? 38.664 27.878 38.096 1.00 27.22 200 TRP B C 1
ATOM 4128 O O . TRP B 1 200 ? 38.315 28.907 37.518 1.00 26.06 200 TRP B O 1
ATOM 4139 N N . GLU B 1 201 ? 39.931 27.482 38.115 1.00 25.95 201 GLU B N 1
ATOM 4140 C CA . GLU B 1 201 ? 40.944 28.254 37.436 1.00 26.17 201 GLU B CA 1
ATOM 4141 C C . GLU B 1 201 ? 40.717 28.102 35.937 1.00 30.12 201 GLU B C 1
ATOM 4142 O O . GLU B 1 201 ? 40.893 29.057 35.179 1.00 33.82 201 GLU B O 1
ATOM 4148 N N . GLY B 1 202 ? 40.288 26.913 35.511 1.00 31.58 202 GLY B N 1
ATOM 4149 C CA . GLY B 1 202 ? 40.041 26.662 34.097 1.00 30.16 202 GLY B CA 1
ATOM 4150 C C . GLY B 1 202 ? 38.918 27.511 33.528 1.00 32.63 202 GLY B C 1
ATOM 4151 O O . GLY B 1 202 ? 38.996 27.998 32.386 1.00 32.24 202 GLY B O 1
ATOM 4152 N N . ALA B 1 203 ? 37.888 27.723 34.345 1.00 31.55 203 ALA B N 1
ATOM 4153 C CA . ALA B 1 203 ? 36.718 28.507 33.953 1.00 30.28 203 ALA B CA 1
ATOM 4154 C C . ALA B 1 203 ? 36.939 30.013 33.957 1.00 30.78 203 ALA B C 1
ATOM 4155 O O . ALA B 1 203 ? 36.138 30.754 33.376 1.00 33.18 203 ALA B O 1
ATOM 4157 N N . THR B 1 204 ? 38.019 30.468 34.588 1.00 29.15 204 THR B N 1
ATOM 4158 C CA . THR B 1 204 ? 38.278 31.898 34.708 1.00 27.73 204 THR B CA 1
ATOM 4159 C C . THR B 1 204 ? 39.634 32.411 34.204 1.00 29.99 204 THR B C 1
ATOM 4160 O O . THR B 1 204 ? 40.101 33.474 34.649 1.00 30.53 204 THR B O 1
ATOM 4164 N N . SER B 1 205 ? 40.249 31.700 33.259 1.00 28.90 205 SER B N 1
ATOM 4165 C CA . SER B 1 205 ? 41.555 32.112 32.726 1.00 29.97 205 SER B CA 1
ATOM 4166 C C . SER B 1 205 ? 41.589 32.817 31.357 1.00 29.88 205 SER B C 1
ATOM 4167 O O . SER B 1 205 ? 42.682 33.166 30.863 1.00 27.12 205 SER B O 1
ATOM 4170 N N . PHE B 1 206 ? 40.418 33.042 30.759 1.00 27.81 206 PHE B N 1
ATOM 4171 C CA . PHE B 1 206 ? 40.330 33.664 29.441 1.00 28.33 206 PHE B CA 1
ATOM 4172 C C . PHE B 1 206 ? 39.178 34.622 29.464 1.00 30.52 206 PHE B C 1
ATOM 4173 O O . PHE B 1 206 ? 38.203 34.356 30.170 1.00 33.45 206 PHE B O 1
ATOM 4181 N N . LEU B 1 207 ? 39.256 35.690 28.659 1.00 29.87 207 LEU B N 1
ATOM 4182 C CA . LEU B 1 207 ? 38.188 36.693 28.609 1.00 30.75 207 LEU B CA 1
ATOM 4183 C C . LEU B 1 207 ? 36.918 36.001 28.148 1.00 32.65 207 LEU B C 1
ATOM 4184 O O . LEU B 1 207 ? 35.811 36.318 28.601 1.00 33.24 207 LEU B O 1
ATOM 4189 N N . HIS B 1 208 ? 37.100 35.054 27.231 1.00 34.36 208 HIS B N 1
ATOM 4190 C CA . HIS B 1 208 ? 36.011 34.255 26.694 1.00 36.60 208 HIS B CA 1
ATOM 4191 C C . HIS B 1 208 ? 36.279 32.876 27.243 1.00 38.88 208 HIS B C 1
ATOM 4192 O O . HIS B 1 208 ? 37.416 32.396 27.143 1.00 38.49 208 HIS B O 1
ATOM 4199 N N . VAL B 1 209 ? 35.249 32.262 27.831 1.00 39.99 209 VAL B N 1
ATOM 4200 C CA . VAL B 1 209 ? 35.341 30.928 28.429 1.00 44.34 209 VAL B CA 1
ATOM 4201 C C . VAL B 1 209 ? 35.746 29.912 27.359 1.00 46.26 209 VAL B C 1
ATOM 4202 O O . VAL B 1 209 ? 35.102 29.821 26.312 1.00 46.20 209 VAL B O 1
ATOM 4206 N N . ASP B 1 210 ? 36.799 29.146 27.642 1.00 47.79 210 ASP B N 1
ATOM 4207 C CA . ASP B 1 210 ? 37.333 28.149 26.713 1.00 49.15 210 ASP B CA 1
ATOM 4208 C C . ASP B 1 210 ? 36.958 26.745 27.177 1.00 51.42 210 ASP B C 1
ATOM 4209 O O . ASP B 1 210 ? 37.652 26.168 28.014 1.00 50.98 210 ASP B O 1
ATOM 4214 N N . GLU B 1 211 ? 35.907 26.183 26.573 1.00 54.52 211 GLU B N 1
ATOM 4215 C CA . GLU B 1 211 ? 35.393 24.843 26.900 1.00 55.66 211 GLU B CA 1
ATOM 4216 C C . GLU B 1 211 ? 36.454 23.739 26.993 1.00 56.70 211 GLU B C 1
ATOM 4217 O O . GLU B 1 211 ? 36.431 22.931 27.919 1.00 57.84 211 GLU B O 1
ATOM 4223 N N . ASP B 1 212 ? 37.392 23.709 26.054 1.00 55.54 212 ASP B N 1
ATOM 4224 C CA . ASP B 1 212 ? 38.428 22.685 26.070 1.00 56.38 212 ASP B CA 1
ATOM 4225 C C . ASP B 1 212 ? 39.377 22.863 27.246 1.00 56.06 212 ASP B C 1
ATOM 4226 O O . ASP B 1 212 ? 39.867 21.882 27.806 1.00 58.49 212 ASP B O 1
ATOM 4231 N N . PHE B 1 213 ? 39.638 24.114 27.616 1.00 53.91 213 PHE B N 1
ATOM 4232 C CA . PHE B 1 213 ? 40.527 24.424 28.735 1.00 49.47 213 PHE B CA 1
ATOM 4233 C C . PHE B 1 213 ? 39.856 23.937 30.033 1.00 47.71 213 PHE B C 1
ATOM 4234 O O . PHE B 1 213 ? 40.499 23.264 30.843 1.00 47.50 213 PHE B O 1
ATOM 4242 N N . VAL B 1 214 ? 38.564 24.231 30.207 1.00 45.53 214 VAL B N 1
ATOM 4243 C CA . VAL B 1 214 ? 37.832 23.802 31.410 1.00 44.36 214 VAL B CA 1
ATOM 4244 C C . VAL B 1 214 ? 37.947 22.299 31.548 1.00 44.77 214 VAL B C 1
ATOM 4245 O O . VAL B 1 214 ? 38.416 21.786 32.567 1.00 42.87 214 VAL B O 1
ATOM 4249 N N . THR B 1 215 ? 37.541 21.615 30.482 1.00 46.85 215 THR B N 1
ATOM 4250 C CA . THR B 1 215 ? 37.565 20.162 30.388 1.00 46.01 215 THR B CA 1
ATOM 4251 C C . THR B 1 215 ? 38.947 19.562 30.644 1.00 44.75 215 THR B C 1
ATOM 4252 O O . THR B 1 215 ? 39.081 18.632 31.442 1.00 46.09 215 THR B O 1
ATOM 4256 N N . GLY B 1 216 ? 39.974 20.112 30.007 1.00 43.07 216 GLY B N 1
ATOM 4257 C CA . GLY B 1 216 ? 41.318 19.602 30.211 1.00 44.66 216 GLY B CA 1
ATOM 4258 C C . GLY B 1 216 ? 41.718 19.760 31.666 1.00 47.27 216 GLY B C 1
ATOM 4259 O O . GLY B 1 216 ? 42.635 19.091 32.158 1.00 48.37 216 GLY B O 1
ATOM 4260 N N . HIS B 1 217 ? 41.012 20.657 32.353 1.00 48.24 217 HIS B N 1
ATOM 4261 C CA . HIS B 1 217 ? 41.263 20.949 33.752 1.00 45.29 217 HIS B CA 1
ATOM 4262 C C . HIS B 1 217 ? 40.557 20.028 34.726 1.00 45.56 217 HIS B C 1
ATOM 4263 O O . HIS B 1 217 ? 40.892 20.010 35.909 1.00 46.46 217 HIS B O 1
ATOM 4270 N N . GLU B 1 218 ? 39.564 19.283 34.257 1.00 45.18 218 GLU B N 1
ATOM 4271 C CA . GLU B 1 218 ? 38.917 18.348 35.154 1.00 46.39 218 GLU B CA 1
ATOM 4272 C C . GLU B 1 218 ? 39.442 16.935 34.938 1.00 45.41 218 GLU B C 1
ATOM 4273 O O . GLU B 1 218 ? 38.898 15.974 35.474 1.00 46.92 218 GLU B O 1
ATOM 4279 N N . ASP B 1 219 ? 40.548 16.830 34.203 1.00 44.47 219 ASP B N 1
ATOM 4280 C CA . ASP B 1 219 ? 41.200 15.552 33.942 1.00 43.84 219 ASP B CA 1
ATOM 4281 C C . ASP B 1 219 ? 41.877 15.082 35.230 1.00 43.18 219 ASP B C 1
ATOM 4282 O O . ASP B 1 219 ? 42.929 15.601 35.607 1.00 43.27 219 ASP B O 1
ATOM 4287 N N . ALA B 1 220 ? 41.297 14.061 35.859 1.00 42.69 220 ALA B N 1
ATOM 4288 C CA . ALA B 1 220 ? 41.791 13.475 37.115 1.00 39.86 220 ALA B CA 1
ATOM 4289 C C . ALA B 1 220 ? 43.305 13.414 37.351 1.00 38.59 220 ALA B C 1
ATOM 4290 O O . ALA B 1 220 ? 43.762 13.590 38.478 1.00 40.62 220 ALA B O 1
ATOM 4292 N N . HIS B 1 221 ? 44.090 13.153 36.313 1.00 37.46 221 HIS B N 1
ATOM 4293 C CA . HIS B 1 221 ? 45.538 13.068 36.495 1.00 36.67 221 HIS B CA 1
ATOM 4294 C C . HIS B 1 221 ? 46.164 14.455 36.600 1.00 36.55 221 HIS B C 1
ATOM 4295 O O . HIS B 1 221 ? 47.191 14.623 37.267 1.00 36.53 221 HIS B O 1
ATOM 4302 N N . PHE B 1 222 ? 45.585 15.423 35.889 1.00 35.58 222 PHE B N 1
ATOM 4303 C CA . PHE B 1 222 ? 46.061 16.807 35.923 1.00 34.86 222 PHE B CA 1
ATOM 4304 C C . PHE B 1 222 ? 45.517 17.418 37.210 1.00 35.48 222 PHE B C 1
ATOM 4305 O O . PHE B 1 222 ? 46.270 17.925 38.042 1.00 38.35 222 PHE B O 1
ATOM 4313 N N . ALA B 1 223 ? 44.202 17.341 37.368 1.00 32.82 223 ALA B N 1
ATOM 4314 C CA . ALA B 1 223 ? 43.529 17.851 38.544 1.00 32.67 223 ALA B CA 1
ATOM 4315 C C . ALA B 1 223 ? 44.286 17.518 39.832 1.00 34.98 223 ALA B C 1
ATOM 4316 O O . ALA B 1 223 ? 44.547 18.400 40.645 1.00 39.22 223 ALA B O 1
ATOM 4318 N N . LEU B 1 224 ? 44.693 16.266 39.992 1.00 36.90 224 LEU B N 1
ATOM 4319 C CA . LEU B 1 224 ? 45.405 15.840 41.193 1.00 37.05 224 LEU B CA 1
ATOM 4320 C C . LEU B 1 224 ? 46.706 16.571 41.535 1.00 36.19 224 LEU B C 1
ATOM 4321 O O . LEU B 1 224 ? 46.886 16.993 42.669 1.00 39.18 224 LEU B O 1
ATOM 4326 N N . ALA B 1 225 ? 47.615 16.736 40.587 1.00 32.14 225 ALA B N 1
ATOM 4327 C CA . ALA B 1 225 ? 48.869 17.412 40.909 1.00 32.65 225 ALA B CA 1
ATOM 4328 C C . ALA B 1 225 ? 48.741 18.935 40.968 1.00 33.91 225 ALA B C 1
ATOM 4329 O O . ALA B 1 225 ? 49.467 19.602 41.725 1.00 33.89 225 ALA B O 1
ATOM 4331 N N . PHE B 1 226 ? 47.829 19.469 40.156 1.00 33.30 226 PHE B N 1
ATOM 4332 C CA . PHE B 1 226 ? 47.582 20.908 40.055 1.00 29.76 226 PHE B CA 1
ATOM 4333 C C . PHE B 1 226 ? 46.982 21.422 41.343 1.00 28.18 226 PHE B C 1
ATOM 4334 O O . PHE B 1 226 ? 47.542 22.287 41.986 1.00 28.03 226 PHE B O 1
ATOM 4342 N N . ALA B 1 227 ? 45.831 20.879 41.711 1.00 27.87 227 ALA B N 1
ATOM 4343 C CA . ALA B 1 227 ? 45.137 21.276 42.930 1.00 27.11 227 ALA B CA 1
ATOM 4344 C C . ALA B 1 227 ? 45.972 21.081 44.194 1.00 27.04 227 ALA B C 1
ATOM 4345 O O . ALA B 1 227 ? 46.080 21.983 45.024 1.00 27.74 227 ALA B O 1
ATOM 4347 N N . ARG B 1 228 ? 46.569 19.904 44.337 1.00 24.75 228 ARG B N 1
ATOM 4348 C CA . ARG B 1 228 ? 47.361 19.620 45.510 1.00 25.16 228 ARG B CA 1
ATOM 4349 C C . ARG B 1 228 ? 48.579 20.513 45.661 1.00 27.58 228 ARG B C 1
ATOM 4350 O O . ARG B 1 228 ? 48.803 21.082 46.732 1.00 27.28 228 ARG B O 1
ATOM 4358 N N . ILE B 1 229 ? 49.358 20.666 44.597 1.00 29.52 229 ILE B N 1
ATOM 4359 C CA . ILE B 1 229 ? 50.557 21.497 44.674 1.00 29.50 229 ILE B CA 1
ATOM 4360 C C . ILE B 1 229 ? 50.235 22.989 44.770 1.00 28.84 229 ILE B C 1
ATOM 4361 O O . ILE B 1 229 ? 50.919 23.749 45.468 1.00 29.22 229 ILE B O 1
ATOM 4366 N N . GLU B 1 230 ? 49.151 23.380 44.115 1.00 28.09 230 GLU B N 1
ATOM 4367 C CA . GLU B 1 230 ? 48.678 24.755 44.115 1.00 27.01 230 GLU B CA 1
ATOM 4368 C C . GLU B 1 230 ? 48.288 25.084 45.555 1.00 27.22 230 GLU B C 1
ATOM 4369 O O . GLU B 1 230 ? 48.969 25.873 46.219 1.00 28.04 230 GLU B O 1
ATOM 4375 N N . ASN B 1 231 ? 47.238 24.426 46.049 1.00 24.61 231 ASN B N 1
ATOM 4376 C CA . ASN B 1 231 ? 46.756 24.613 47.415 1.00 26.47 231 ASN B CA 1
ATOM 4377 C C . ASN B 1 231 ? 47.889 24.494 48.457 1.00 27.04 231 ASN B C 1
ATOM 4378 O O . ASN B 1 231 ? 47.962 25.284 49.391 1.00 29.63 231 ASN B O 1
ATOM 4383 N N . HIS B 1 232 ? 48.797 23.540 48.260 1.00 27.91 232 HIS B N 1
ATOM 4384 C CA . HIS B 1 232 ? 49.942 23.317 49.152 1.00 25.84 232 HIS B CA 1
ATOM 4385 C C . HIS B 1 232 ? 50.747 24.604 49.292 1.00 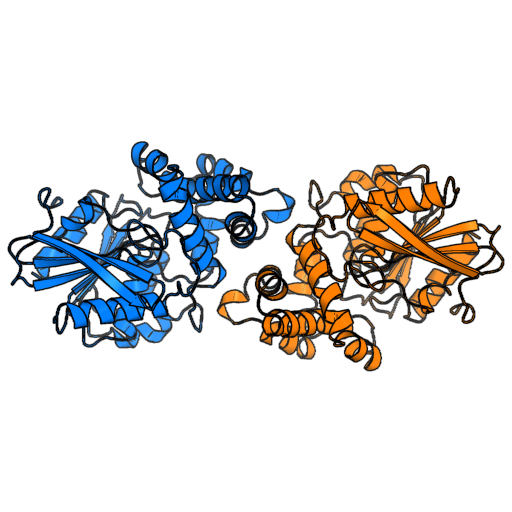28.30 232 HIS B C 1
ATOM 4386 O O . HIS B 1 232 ? 51.050 25.008 50.414 1.00 31.12 232 HIS B O 1
ATOM 4393 N N . TYR B 1 233 ? 51.088 25.239 48.165 1.00 27.06 233 TYR B N 1
ATOM 4394 C CA . TYR B 1 233 ? 51.872 26.480 48.167 1.00 25.06 233 TYR B CA 1
ATOM 4395 C C . TYR B 1 233 ? 51.118 27.689 48.732 1.00 23.89 233 TYR B C 1
ATOM 4396 O O . TYR B 1 233 ? 51.688 28.522 49.436 1.00 22.01 233 TYR B O 1
ATOM 4405 N N . PHE B 1 234 ? 49.822 27.740 48.485 1.00 18.69 234 PHE B N 1
ATOM 4406 C CA . PHE B 1 234 ? 49.014 28.836 48.960 1.00 19.19 234 PHE B CA 1
ATOM 4407 C C . PHE B 1 234 ? 48.810 28.818 50.479 1.00 21.53 234 PHE B C 1
ATOM 4408 O O . PHE B 1 234 ? 49.090 29.804 51.164 1.00 20.68 234 PHE B O 1
ATOM 4416 N N . VAL B 1 235 ? 48.377 27.676 50.998 1.00 23.39 235 VAL B N 1
ATOM 4417 C CA . VAL B 1 235 ? 48.151 27.456 52.430 1.00 22.04 235 VAL B CA 1
ATOM 4418 C C . VAL B 1 235 ? 49.419 27.782 53.276 1.00 22.83 235 VAL B C 1
ATOM 4419 O O . VAL B 1 235 ? 49.330 28.288 54.409 1.00 20.44 235 VAL B O 1
ATOM 4423 N N . ASN B 1 236 ? 50.592 27.553 52.696 1.00 22.69 236 ASN B N 1
ATOM 4424 C CA . ASN B 1 236 ? 51.844 27.832 53.383 1.00 24.75 236 ASN B CA 1
ATOM 4425 C C . ASN B 1 236 ? 52.378 29.212 53.033 1.00 27.67 236 ASN B C 1
ATOM 4426 O O . ASN B 1 236 ? 53.503 29.557 53.417 1.00 28.85 236 ASN B O 1
ATOM 4431 N N . GLY B 1 237 ? 51.618 29.967 52.237 1.00 27.99 237 GLY B N 1
ATOM 4432 C CA . GLY B 1 237 ? 52.026 31.316 51.855 1.00 26.20 237 GLY B CA 1
ATOM 4433 C C . GLY B 1 237 ? 53.315 31.417 51.052 1.00 27.01 237 GLY B C 1
ATOM 4434 O O . GLY B 1 237 ? 54.165 32.268 51.309 1.00 27.56 237 GLY B O 1
ATOM 4435 N N . GLY B 1 238 ? 53.496 30.481 50.129 1.00 27.71 238 GLY B N 1
ATOM 4436 C CA . GLY B 1 238 ? 54.659 30.472 49.264 1.00 26.78 238 GLY B CA 1
ATOM 4437 C C . GLY B 1 238 ? 55.975 30.227 49.949 1.00 26.98 238 GLY B C 1
ATOM 4438 O O . GLY B 1 238 ? 57.027 30.262 49.305 1.00 28.60 238 GLY B O 1
ATOM 4439 N N . PHE B 1 239 ? 55.921 29.935 51.244 1.00 27.46 239 PHE B N 1
ATOM 4440 C CA . PHE B 1 239 ? 57.129 29.681 52.021 1.00 28.15 239 PHE B CA 1
ATOM 4441 C C . PHE B 1 239 ? 57.984 30.949 52.129 1.00 29.82 239 PHE B C 1
ATOM 4442 O O . PHE B 1 239 ? 59.194 30.859 52.337 1.00 32.03 239 PHE B O 1
ATOM 4450 N N . PHE B 1 240 ? 57.364 32.125 51.968 1.00 30.54 240 PHE B N 1
ATOM 4451 C CA . PHE B 1 240 ? 58.097 33.397 52.060 1.00 31.46 240 PHE B CA 1
ATOM 4452 C C . PHE B 1 240 ? 58.307 33.722 53.534 1.00 32.54 240 PHE B C 1
ATOM 4453 O O . PHE B 1 240 ? 57.585 33.185 54.384 1.00 33.71 240 PHE B O 1
ATOM 4461 N N . GLU B 1 241 ? 59.300 34.572 53.828 1.00 33.00 241 GLU B N 1
ATOM 4462 C CA . GLU B 1 241 ? 59.599 35.003 55.193 1.00 31.75 241 GLU B CA 1
ATOM 4463 C C . GLU B 1 241 ? 58.506 35.957 55.602 1.00 32.96 241 GLU B C 1
ATOM 4464 O O . GLU B 1 241 ? 58.028 35.947 56.739 1.00 35.02 241 GLU B O 1
ATOM 4470 N N . VAL B 1 242 ? 58.097 36.778 54.647 1.00 33.36 242 VAL B N 1
ATOM 4471 C CA . VAL B 1 242 ? 57.059 37.762 54.883 1.00 32.70 242 VAL B CA 1
ATOM 4472 C C . VAL B 1 242 ? 56.219 37.928 53.612 1.00 29.25 242 VAL B C 1
ATOM 4473 O O . VAL B 1 242 ? 56.755 37.952 52.517 1.00 31.80 242 VAL B O 1
ATOM 4477 N N . GLU B 1 243 ? 54.905 37.987 53.780 1.00 27.75 243 GLU B N 1
ATOM 4478 C CA . GLU B 1 243 ? 53.925 38.132 52.703 1.00 26.99 243 GLU B CA 1
ATOM 4479 C C . GLU B 1 243 ? 54.312 38.990 51.495 1.00 27.28 243 GLU B C 1
ATOM 4480 O O . GLU B 1 243 ? 54.051 38.616 50.349 1.00 29.41 243 GLU B O 1
ATOM 4486 N N . ASP B 1 244 ? 54.921 40.144 51.741 1.00 29.21 244 ASP B N 1
ATOM 4487 C CA . ASP B 1 244 ? 55.318 41.053 50.659 1.00 31.46 244 ASP B CA 1
ATOM 4488 C C . ASP B 1 244 ? 56.793 40.949 50.270 1.00 29.58 244 ASP B C 1
ATOM 4489 O O . ASP B 1 244 ? 57.374 41.894 49.748 1.00 28.88 244 ASP B O 1
ATOM 4494 N N . GLN B 1 245 ? 57.374 39.772 50.457 1.00 30.81 245 GLN B N 1
ATOM 4495 C CA . GLN B 1 245 ? 58.781 39.538 50.177 1.00 27.61 245 GLN B CA 1
ATOM 4496 C C . GLN B 1 245 ? 59.254 39.833 48.762 1.00 28.86 245 GLN B C 1
ATOM 4497 O O . GLN B 1 245 ? 60.380 40.294 48.573 1.00 27.52 245 GLN B O 1
ATOM 4503 N N . LEU B 1 246 ? 58.434 39.558 47.755 1.00 29.52 246 LEU B N 1
ATOM 4504 C CA . LEU B 1 246 ? 58.896 39.808 46.393 1.00 30.69 246 LEU B CA 1
ATOM 4505 C C . LEU B 1 246 ? 58.980 41.308 46.119 1.00 32.37 246 LEU B C 1
ATOM 4506 O O . LEU B 1 246 ? 59.887 41.777 45.421 1.00 31.64 246 LEU B O 1
ATOM 4511 N N . LEU B 1 247 ? 58.075 42.066 46.729 1.00 30.29 247 LEU B N 1
ATOM 4512 C CA . LEU B 1 247 ? 58.107 43.512 46.584 1.00 28.10 247 LEU B CA 1
ATOM 4513 C C . LEU B 1 247 ? 59.262 44.033 47.445 1.00 29.35 247 LEU B C 1
ATOM 4514 O O . LEU B 1 247 ? 60.095 44.800 46.980 1.00 30.94 247 LEU B O 1
ATOM 4519 N N . ARG B 1 248 ? 59.368 43.522 48.667 1.00 30.82 248 ARG B N 1
ATOM 4520 C CA . ARG B 1 248 ? 60.414 43.925 49.598 1.00 31.25 248 ARG B CA 1
ATOM 4521 C C . ARG B 1 248 ? 61.822 43.775 49.017 1.00 32.59 248 ARG B C 1
ATOM 4522 O O . ARG B 1 248 ? 62.689 44.624 49.255 1.00 36.24 248 ARG B O 1
ATOM 4530 N N . ASP B 1 249 ? 62.055 42.697 48.270 1.00 33.34 249 ASP B N 1
ATOM 4531 C CA . ASP B 1 249 ? 63.367 42.444 47.689 1.00 32.38 249 ASP B CA 1
ATOM 4532 C C . ASP B 1 249 ? 63.485 42.822 46.219 1.00 33.56 249 ASP B C 1
ATOM 4533 O O . ASP B 1 249 ? 64.495 42.506 45.585 1.00 33.20 249 ASP B O 1
ATOM 4538 N N . ALA B 1 250 ? 62.486 43.525 45.686 1.00 33.97 250 ALA B N 1
ATOM 4539 C CA . ALA B 1 250 ? 62.500 43.942 44.283 1.00 35.62 250 ALA B CA 1
ATOM 4540 C C . ALA B 1 250 ? 63.725 44.782 43.915 1.00 38.28 250 ALA B C 1
ATOM 4541 O O . ALA B 1 250 ? 64.115 44.854 42.746 1.00 40.03 250 ALA B O 1
ATOM 4543 N N . HIS B 1 251 ? 64.350 45.415 44.901 1.00 39.10 251 HIS B N 1
ATOM 4544 C CA . HIS B 1 251 ? 65.531 46.216 44.604 1.00 39.94 251 HIS B CA 1
ATOM 4545 C C . HIS B 1 251 ? 66.686 45.381 44.034 1.00 40.42 251 HIS B C 1
ATOM 4546 O O . HIS B 1 251 ? 67.548 45.915 43.363 1.00 43.08 251 HIS B O 1
ATOM 4553 N N . ARG B 1 252 ? 66.711 44.079 44.295 1.00 40.84 252 ARG B N 1
ATOM 4554 C CA . ARG B 1 252 ? 67.789 43.241 43.781 1.00 40.57 252 ARG B CA 1
ATOM 4555 C C . ARG B 1 252 ? 67.700 43.051 42.269 1.00 39.73 252 ARG B C 1
ATOM 4556 O O . ARG B 1 252 ? 68.690 42.734 41.625 1.00 40.46 252 ARG B O 1
ATOM 4564 N N . ILE B 1 253 ? 66.519 43.241 41.697 1.00 39.53 253 ILE B N 1
ATOM 4565 C CA . ILE B 1 253 ? 66.358 43.091 40.252 1.00 39.57 253 ILE B CA 1
ATOM 4566 C C . ILE B 1 253 ? 66.265 44.452 39.534 1.00 42.20 253 ILE B C 1
ATOM 4567 O O . ILE B 1 253 ? 65.857 44.524 38.359 1.00 43.09 253 ILE B O 1
ATOM 4572 N N . ALA B 1 254 ? 66.687 45.511 40.227 1.00 42.80 254 ALA B N 1
ATOM 4573 C CA . ALA B 1 254 ? 66.637 46.884 39.711 1.00 42.86 254 ALA B CA 1
ATOM 4574 C C . ALA B 1 254 ? 67.221 47.082 38.318 1.00 43.43 254 ALA B C 1
ATOM 4575 O O . ALA B 1 254 ? 66.603 47.727 37.464 1.00 45.55 254 ALA B O 1
ATOM 4577 N N . ASP B 1 255 ? 68.412 46.540 38.099 1.00 43.42 255 ASP B N 1
ATOM 4578 C CA . ASP B 1 255 ? 69.089 46.672 36.820 1.00 43.68 255 ASP B CA 1
ATOM 4579 C C . ASP B 1 255 ? 68.826 45.551 35.822 1.00 42.33 255 ASP B C 1
ATOM 4580 O O . ASP B 1 255 ? 69.507 45.451 34.799 1.00 43.26 255 ASP B O 1
ATOM 4585 N N . ILE B 1 256 ? 67.849 44.702 36.117 1.00 39.25 256 ILE B N 1
ATOM 4586 C CA . ILE B 1 256 ? 67.512 43.611 35.228 1.00 36.95 256 ILE B CA 1
ATOM 4587 C C . ILE B 1 256 ? 66.378 44.072 34.323 1.00 39.84 256 ILE B C 1
ATOM 4588 O O . ILE B 1 256 ? 65.282 44.398 34.809 1.00 41.02 256 ILE B O 1
ATOM 4593 N N . PRO B 1 257 ? 66.647 44.174 33.003 1.00 39.62 257 PRO B N 1
ATOM 4594 C CA . PRO B 1 257 ? 65.650 44.603 32.015 1.00 39.97 257 PRO B CA 1
ATOM 4595 C C . PRO B 1 257 ? 64.559 43.557 31.923 1.00 37.89 257 PRO B C 1
ATOM 4596 O O . PRO B 1 257 ? 64.825 42.370 32.146 1.00 41.97 257 PRO B O 1
ATOM 4600 N N . GLY B 1 258 ? 63.351 43.976 31.563 1.00 34.30 258 GLY B N 1
ATOM 4601 C CA . GLY B 1 258 ? 62.270 43.020 31.461 1.00 31.23 258 GLY B CA 1
ATOM 4602 C C . GLY B 1 258 ? 60.946 43.614 31.050 1.00 30.02 258 GLY B C 1
ATOM 4603 O O . GLY B 1 258 ? 60.786 44.824 31.002 1.00 29.59 258 GLY B O 1
ATOM 4604 N N . VAL B 1 259 ? 59.985 42.751 30.752 1.00 31.45 259 VAL B N 1
ATOM 4605 C CA . VAL B 1 259 ? 58.667 43.196 30.341 1.00 31.55 259 VAL B CA 1
ATOM 4606 C C . VAL B 1 259 ? 57.647 42.569 31.265 1.00 31.34 259 VAL B C 1
ATOM 4607 O O . VAL B 1 259 ? 57.855 41.462 31.758 1.00 33.59 259 VAL B O 1
ATOM 4611 N N . ILE B 1 260 ? 56.564 43.295 31.512 1.00 28.19 260 ILE B N 1
ATOM 4612 C CA . ILE B 1 260 ? 55.489 42.834 32.366 1.00 25.22 260 ILE B CA 1
ATOM 4613 C C . ILE B 1 260 ? 54.245 42.909 31.514 1.00 26.69 260 ILE B C 1
ATOM 4614 O O . ILE B 1 260 ? 53.762 43.995 31.234 1.00 36.77 260 ILE B O 1
ATOM 4619 N N . VAL B 1 261 ? 53.749 41.780 31.047 1.00 25.19 261 VAL B N 1
ATOM 4620 C CA . VAL B 1 261 ? 52.539 41.778 30.236 1.00 23.38 261 VAL B CA 1
ATOM 4621 C C . VAL B 1 261 ? 51.430 41.299 31.150 1.00 24.71 261 VAL B C 1
ATOM 4622 O O . VAL B 1 261 ? 51.604 40.311 31.852 1.00 24.78 261 VAL B O 1
ATOM 4626 N N . HIS B 1 262 ? 50.293 41.980 31.150 1.00 23.94 262 HIS B N 1
ATOM 4627 C CA . HIS B 1 262 ? 49.212 41.575 32.023 1.00 25.57 262 HIS B CA 1
ATOM 4628 C C . HIS B 1 262 ? 47.882 42.015 31.421 1.00 26.82 262 HIS B C 1
ATOM 4629 O O . HIS B 1 262 ? 47.781 43.123 30.907 1.00 28.49 262 HIS B O 1
ATOM 4636 N N . GLY B 1 263 ? 46.879 41.143 31.472 1.00 24.02 263 GLY B N 1
ATOM 4637 C CA . GLY B 1 263 ? 45.582 41.483 30.922 1.00 27.19 263 GLY B CA 1
ATOM 4638 C C . GLY B 1 263 ? 44.709 42.260 31.895 1.00 30.60 263 GLY B C 1
ATOM 4639 O O . GLY B 1 263 ? 44.578 41.894 33.064 1.00 34.95 263 GLY B O 1
ATOM 4640 N N . ARG B 1 264 ? 44.110 43.341 31.416 1.00 30.13 264 ARG B N 1
ATOM 4641 C CA . ARG B 1 264 ? 43.233 44.165 32.231 1.00 29.49 264 ARG B CA 1
ATOM 4642 C C . ARG B 1 264 ? 42.143 43.374 32.930 1.00 28.55 264 ARG B C 1
ATOM 4643 O O . ARG B 1 264 ? 41.837 43.616 34.098 1.00 27.09 264 ARG B O 1
ATOM 4651 N N . TYR B 1 265 ? 41.515 42.463 32.198 1.00 29.51 265 TYR B N 1
ATOM 4652 C CA . TYR B 1 265 ? 40.444 41.676 32.776 1.00 27.40 265 TYR B CA 1
ATOM 4653 C C . TYR B 1 265 ? 40.853 40.325 33.315 1.00 23.73 265 TYR B C 1
ATOM 4654 O O . TYR B 1 265 ? 40.066 39.392 33.351 1.00 26.68 265 TYR B O 1
ATOM 4663 N N . ASP B 1 266 ? 42.086 40.275 33.798 1.00 22.06 266 ASP B N 1
ATOM 4664 C CA . ASP B 1 266 ? 42.670 39.100 34.421 1.00 23.10 266 ASP B CA 1
ATOM 4665 C C . ASP B 1 266 ? 42.042 38.976 35.826 1.00 25.72 266 ASP B C 1
ATOM 4666 O O . ASP B 1 266 ? 42.435 39.684 36.754 1.00 25.95 266 ASP B O 1
ATOM 4671 N N . VAL B 1 267 ? 41.065 38.088 35.976 1.00 28.07 267 VAL B N 1
ATOM 4672 C CA . VAL B 1 267 ? 40.410 37.876 37.264 1.00 29.10 267 VAL B CA 1
ATOM 4673 C C . VAL B 1 267 ? 41.058 36.792 38.150 1.00 29.78 267 VAL B C 1
ATOM 4674 O O . VAL B 1 267 ? 40.564 36.524 39.242 1.00 33.86 267 VAL B O 1
ATOM 4678 N N . VAL B 1 268 ? 42.145 36.179 37.677 1.00 26.67 268 VAL B N 1
ATOM 4679 C CA . VAL B 1 268 ? 42.861 35.126 38.399 1.00 25.69 268 VAL B CA 1
ATOM 4680 C C . VAL B 1 268 ? 43.974 35.766 39.235 1.00 30.80 268 VAL B C 1
ATOM 4681 O O . VAL B 1 268 ? 44.329 35.282 40.312 1.00 34.32 268 VAL B O 1
ATOM 4685 N N . CYS B 1 269 ? 44.565 36.819 38.682 1.00 30.61 269 CYS B N 1
ATOM 4686 C CA . CYS B 1 269 ? 45.632 37.587 39.307 1.00 27.84 269 CYS B CA 1
ATOM 4687 C C . CYS B 1 269 ? 45.335 39.007 38.847 1.00 29.71 269 CYS B C 1
ATOM 4688 O O . CYS B 1 269 ? 45.719 39.393 37.735 1.00 33.02 269 CYS B O 1
ATOM 4691 N N . PRO B 1 270 ? 44.631 39.800 39.677 1.00 27.04 270 PRO B N 1
ATOM 4692 C CA . PRO B 1 270 ? 44.297 41.171 39.307 1.00 24.44 270 PRO B CA 1
ATOM 4693 C C . PRO B 1 270 ? 45.501 42.018 38.891 1.00 25.66 270 PRO B C 1
ATOM 4694 O O . PRO B 1 270 ? 46.641 41.829 39.381 1.00 22.67 270 PRO B O 1
ATOM 4698 N N . LEU B 1 271 ? 45.222 42.957 37.985 1.00 25.88 271 LEU B N 1
ATOM 4699 C CA . LEU B 1 271 ? 46.204 43.893 37.433 1.00 24.10 271 LEU B CA 1
ATOM 4700 C C . LEU B 1 271 ? 46.947 44.626 38.551 1.00 24.41 271 LEU B C 1
ATOM 4701 O O . LEU B 1 271 ? 48.092 45.077 38.378 1.00 25.08 271 LEU B O 1
ATOM 4706 N N . GLN B 1 272 ? 46.288 44.709 39.703 1.00 22.28 272 GLN B N 1
ATOM 4707 C CA . GLN B 1 272 ? 46.830 45.332 40.889 1.00 23.55 272 GLN B CA 1
ATOM 4708 C C . GLN B 1 272 ? 48.261 44.896 41.119 1.00 25.72 272 GLN B C 1
ATOM 4709 O O . GLN B 1 272 ? 49.163 45.719 41.206 1.00 28.08 272 GLN B O 1
ATOM 4715 N N . SER B 1 273 ? 48.493 43.593 41.123 1.00 29.83 273 SER B N 1
ATOM 4716 C CA . SER B 1 273 ? 49.837 43.091 41.383 1.00 30.83 273 SER B CA 1
ATOM 4717 C C . SER B 1 273 ? 50.881 43.514 40.353 1.00 30.31 273 SER B C 1
ATOM 4718 O O . SER B 1 273 ? 52.039 43.792 40.716 1.00 28.28 273 SER B O 1
ATOM 4721 N N . ALA B 1 274 ? 50.482 43.585 39.080 1.00 29.53 274 ALA B N 1
ATOM 4722 C CA . ALA B 1 274 ? 51.419 44.010 38.027 1.00 29.67 274 ALA B CA 1
ATOM 4723 C C . ALA B 1 274 ? 51.735 45.500 38.252 1.00 31.59 274 ALA B C 1
ATOM 4724 O O . ALA B 1 274 ? 52.878 45.943 38.097 1.00 30.57 274 ALA B O 1
ATOM 4726 N N . TRP B 1 275 ? 50.720 46.245 38.699 1.00 32.01 275 TRP B N 1
ATOM 4727 C CA . TRP B 1 275 ? 50.856 47.663 38.975 1.00 29.76 275 TRP B CA 1
ATOM 4728 C C . TRP B 1 275 ? 51.858 47.863 40.091 1.00 28.75 275 TRP B C 1
ATOM 4729 O O . TRP B 1 275 ? 52.821 48.625 39.945 1.00 28.56 275 TRP B O 1
ATOM 4740 N N . ASP B 1 276 ? 51.658 47.139 41.188 1.00 26.24 276 ASP B N 1
ATOM 4741 C CA . ASP B 1 276 ? 52.552 47.246 42.333 1.00 27.87 276 ASP B CA 1
ATOM 4742 C C . ASP B 1 276 ? 53.987 46.831 41.978 1.00 28.25 276 ASP B C 1
ATOM 4743 O O . ASP B 1 276 ? 54.938 47.508 42.370 1.00 29.91 276 ASP B O 1
ATOM 4748 N N . LEU B 1 277 ? 54.142 45.769 41.182 1.00 29.34 277 LEU B N 1
ATOM 4749 C CA . LEU B 1 277 ? 55.472 45.288 40.797 1.00 28.77 277 LEU B CA 1
ATOM 4750 C C . LEU B 1 277 ? 56.155 46.355 39.986 1.00 31.13 277 LEU B C 1
ATOM 4751 O O . LEU B 1 277 ? 57.321 46.683 40.211 1.00 31.33 277 LEU B O 1
ATOM 4756 N N . HIS B 1 278 ? 55.406 46.907 39.045 1.00 34.23 278 HIS B N 1
ATOM 4757 C CA . HIS B 1 278 ? 55.910 47.958 38.181 1.00 38.54 278 HIS B CA 1
ATOM 4758 C C . HIS B 1 278 ? 56.496 49.144 38.978 1.00 37.19 278 HIS B C 1
ATOM 4759 O O . HIS B 1 278 ? 57.585 49.614 38.670 1.00 36.33 278 HIS B O 1
ATOM 4766 N N . LYS B 1 279 ? 55.751 49.641 39.967 1.00 34.95 279 LYS B N 1
ATOM 4767 C CA . LYS B 1 279 ? 56.194 50.757 40.801 1.00 31.12 279 LYS B CA 1
ATOM 4768 C C . LYS B 1 279 ? 57.472 50.406 41.551 1.00 31.72 279 LYS B C 1
ATOM 4769 O O . LYS B 1 279 ? 58.302 51.272 41.812 1.00 33.73 279 LYS B O 1
ATOM 4775 N N . ALA B 1 280 ? 57.643 49.132 41.887 1.00 31.59 280 ALA B N 1
ATOM 4776 C CA . ALA B 1 280 ? 58.829 48.705 42.622 1.00 34.16 280 ALA B CA 1
ATOM 4777 C C . ALA B 1 280 ? 60.013 48.379 41.717 1.00 35.37 280 ALA B C 1
ATOM 4778 O O . ALA B 1 280 ? 61.160 48.342 42.160 1.00 35.97 280 ALA B O 1
ATOM 4780 N N . TRP B 1 281 ? 59.715 48.114 40.451 1.00 38.36 281 TRP B N 1
ATOM 4781 C CA . TRP B 1 281 ? 60.715 47.763 39.436 1.00 39.15 281 TRP B CA 1
ATOM 4782 C C . TRP B 1 281 ? 60.400 48.655 38.215 1.00 41.25 281 TRP B C 1
ATOM 4783 O O . TRP B 1 281 ? 59.738 48.232 37.251 1.00 42.04 281 TRP B O 1
ATOM 4794 N N . PRO B 1 282 ? 60.865 49.920 38.253 1.00 43.05 282 PRO B N 1
ATOM 4795 C CA . PRO B 1 282 ? 60.642 50.904 37.183 1.00 42.64 282 PRO B CA 1
ATOM 4796 C C . PRO B 1 282 ? 61.232 50.580 35.815 1.00 40.94 282 PRO B C 1
ATOM 4797 O O . PRO B 1 282 ? 60.632 50.921 34.795 1.00 42.93 282 PRO B O 1
ATOM 4801 N N . LYS B 1 283 ? 62.390 49.925 35.793 1.00 38.89 283 LYS B N 1
ATOM 4802 C CA . LYS B 1 283 ? 63.058 49.590 34.541 1.00 38.52 283 LYS B CA 1
ATOM 4803 C C . LYS B 1 283 ? 62.275 48.660 33.598 1.00 39.75 283 LYS B C 1
ATOM 4804 O O . LYS B 1 283 ? 62.559 48.593 32.397 1.00 42.21 283 LYS B O 1
ATOM 4810 N N . ALA B 1 284 ? 61.286 47.949 34.120 1.00 40.08 284 ALA B N 1
ATOM 4811 C CA . ALA B 1 284 ? 60.509 47.057 33.274 1.00 39.83 284 ALA B CA 1
ATOM 4812 C C . ALA B 1 284 ? 59.399 47.812 32.566 1.00 40.74 284 ALA B C 1
ATOM 4813 O O . ALA B 1 284 ? 58.926 48.853 33.045 1.00 41.34 284 ALA B O 1
ATOM 4815 N N . GLN B 1 285 ? 58.971 47.263 31.433 1.00 41.80 285 GLN B N 1
ATOM 4816 C CA . GLN B 1 285 ? 57.909 47.851 30.625 1.00 43.49 285 GLN B CA 1
ATOM 4817 C C . GLN B 1 285 ? 56.581 47.210 30.958 1.00 40.11 285 GLN B C 1
ATOM 4818 O O . GLN B 1 285 ? 56.387 46.017 30.731 1.00 42.52 285 GLN B O 1
ATOM 4824 N N . LEU B 1 286 ? 55.658 47.986 31.488 1.00 35.51 286 LEU B N 1
ATOM 4825 C CA . LEU B 1 286 ? 54.357 47.433 31.780 1.00 33.44 286 LEU B CA 1
ATOM 4826 C C . LEU B 1 286 ? 53.579 47.532 30.477 1.00 34.58 286 LEU B C 1
ATOM 4827 O O . LEU B 1 286 ? 53.551 48.581 29.849 1.00 34.29 286 LEU B O 1
ATOM 4832 N N . GLN B 1 287 ? 53.029 46.413 30.026 1.00 37.62 287 GLN B N 1
ATOM 4833 C CA . GLN B 1 287 ? 52.239 46.364 28.805 1.00 37.06 287 GLN B CA 1
ATOM 4834 C C . GLN B 1 287 ? 50.927 45.717 29.182 1.00 34.69 287 GLN B C 1
ATOM 4835 O O . GLN B 1 287 ? 50.870 44.510 29.404 1.00 35.73 287 GLN B O 1
ATOM 4841 N N . ILE B 1 288 ? 49.901 46.547 29.339 1.00 32.01 288 ILE B N 1
ATOM 4842 C CA . ILE B 1 288 ? 48.572 46.101 29.724 1.00 30.79 288 ILE B CA 1
ATOM 4843 C C . ILE B 1 288 ? 47.775 45.722 28.483 1.00 32.18 288 ILE B C 1
ATOM 4844 O O . ILE B 1 288 ? 47.776 46.450 27.488 1.00 34.57 288 ILE B O 1
ATOM 4849 N N . SER B 1 289 ? 47.113 44.571 28.531 1.00 32.77 289 SER B N 1
ATOM 4850 C CA . SER B 1 289 ? 46.301 44.122 27.417 1.00 30.45 289 SER B CA 1
ATOM 4851 C C . SER B 1 289 ? 44.907 44.656 27.660 1.00 30.70 289 SER B C 1
ATOM 4852 O O . SER B 1 289 ? 44.264 44.337 28.644 1.00 30.28 289 SER B O 1
ATOM 4855 N N . PRO B 1 290 ? 44.437 45.518 26.767 1.00 34.07 290 PRO B N 1
ATOM 4856 C CA . PRO B 1 290 ? 43.113 46.125 26.877 1.00 35.52 290 PRO B CA 1
ATOM 4857 C C . PRO B 1 290 ? 41.951 45.181 27.110 1.00 35.94 290 PRO B C 1
ATOM 4858 O O . PRO B 1 290 ? 41.130 45.427 27.992 1.00 39.36 290 PRO B O 1
ATOM 4862 N N . ALA B 1 291 ? 41.869 44.107 26.329 1.00 33.34 291 ALA B N 1
ATOM 4863 C CA . ALA B 1 291 ? 40.740 43.203 26.457 1.00 32.68 291 ALA B CA 1
ATOM 4864 C C . ALA B 1 291 ? 41.074 41.714 26.562 1.00 33.01 291 ALA B C 1
ATOM 4865 O O . ALA B 1 291 ? 40.448 40.880 25.906 1.00 33.62 291 ALA B O 1
ATOM 4867 N N . SER B 1 292 ? 42.013 41.381 27.441 1.00 33.49 292 SER B N 1
ATOM 4868 C CA . SER B 1 292 ? 42.417 39.999 27.663 1.00 33.55 292 SER B CA 1
ATOM 4869 C C . SER B 1 292 ? 42.380 39.601 29.152 1.00 33.77 292 SER B C 1
ATOM 4870 O O . SER B 1 292 ? 42.331 40.463 30.036 1.00 34.40 292 SER B O 1
ATOM 4873 N N . GLY B 1 293 ? 42.422 38.293 29.406 1.00 31.52 293 GLY B N 1
ATOM 4874 C CA . GLY B 1 293 ? 42.393 37.756 30.759 1.00 29.97 293 GLY B CA 1
ATOM 4875 C C . GLY B 1 293 ? 43.737 37.276 31.308 1.00 31.64 293 GLY B C 1
ATOM 4876 O O . GLY B 1 293 ? 44.802 37.868 31.050 1.00 30.44 293 GLY B O 1
ATOM 4877 N N . HIS B 1 294 ? 43.703 36.187 32.068 1.00 28.82 294 HIS B N 1
ATOM 4878 C CA . HIS B 1 294 ? 44.929 35.660 32.669 1.00 29.86 294 HIS B CA 1
ATOM 4879 C C . HIS B 1 294 ? 45.902 34.962 31.720 1.00 31.51 294 HIS B C 1
ATOM 4880 O O . HIS B 1 294 ? 47.081 35.334 31.643 1.00 32.16 294 HIS B O 1
ATOM 4887 N N . SER B 1 295 ? 45.401 33.953 31.013 1.00 30.72 295 SER B N 1
ATOM 4888 C CA . SER B 1 295 ? 46.198 33.148 30.106 1.00 30.78 295 SER B CA 1
ATOM 4889 C C . SER B 1 295 ? 47.190 33.864 29.183 1.00 32.22 295 SER B C 1
ATOM 4890 O O . SER B 1 295 ? 46.912 34.936 28.665 1.00 33.78 295 SER B O 1
ATOM 4893 N N . ALA B 1 296 ? 48.328 33.222 28.936 1.00 34.87 296 ALA B N 1
ATOM 4894 C CA . ALA B 1 296 ? 49.363 33.767 28.054 1.00 37.01 296 ALA B CA 1
ATOM 4895 C C . ALA B 1 296 ? 48.982 33.614 26.578 1.00 38.88 296 ALA B C 1
ATOM 4896 O O . ALA B 1 296 ? 49.570 34.261 25.712 1.00 43.58 296 ALA B O 1
ATOM 4898 N N . PHE B 1 297 ? 47.984 32.776 26.305 1.00 38.88 297 PHE B N 1
ATOM 4899 C CA . PHE B 1 297 ? 47.528 32.506 24.949 1.00 35.63 297 PHE B CA 1
ATOM 4900 C C . PHE B 1 297 ? 46.325 33.332 24.511 1.00 37.12 297 PHE B C 1
ATOM 4901 O O . PHE B 1 297 ? 45.471 32.879 23.737 1.00 40.00 297 PHE B O 1
ATOM 4909 N N . GLU B 1 298 ? 46.204 34.516 25.094 1.00 36.51 298 GLU B N 1
ATOM 4910 C CA . GLU B 1 298 ? 45.152 35.435 24.693 1.00 34.63 298 GLU B CA 1
ATOM 4911 C C . GLU B 1 298 ? 45.928 36.186 23.583 1.00 34.76 298 GLU B C 1
ATOM 4912 O O . GLU B 1 298 ? 47.116 36.497 23.762 1.00 34.24 298 GLU B O 1
ATOM 4918 N N . PRO B 1 299 ? 45.296 36.431 22.415 1.00 33.75 299 PRO B N 1
ATOM 4919 C CA . PRO B 1 299 ? 45.900 37.134 21.267 1.00 31.70 299 PRO B CA 1
ATOM 4920 C C . PRO B 1 299 ? 46.812 38.315 21.648 1.00 34.51 299 PRO B C 1
ATOM 4921 O O . PRO B 1 299 ? 47.992 38.356 21.272 1.00 35.10 299 PRO B O 1
ATOM 4925 N N . GLU B 1 300 ? 46.276 39.252 22.435 1.00 36.54 300 GLU B N 1
ATOM 4926 C CA . GLU B 1 300 ? 47.027 40.427 22.871 1.00 34.14 300 GLU B CA 1
ATOM 4927 C C . GLU B 1 300 ? 48.218 40.087 23.749 1.00 34.33 300 GLU B C 1
ATOM 4928 O O . GLU B 1 300 ? 49.251 40.755 23.663 1.00 37.98 300 GLU B O 1
ATOM 4934 N N . ASN B 1 301 ? 48.077 39.058 24.586 1.00 33.21 301 ASN B N 1
ATOM 4935 C CA . ASN B 1 301 ? 49.159 38.617 25.477 1.00 33.33 301 ASN B CA 1
ATOM 4936 C C . ASN B 1 301 ? 50.230 37.881 24.702 1.00 33.49 301 ASN B C 1
ATOM 4937 O O . ASN B 1 301 ? 51.420 37.995 24.998 1.00 33.89 301 ASN B O 1
ATOM 4942 N N . VAL B 1 302 ? 49.797 37.160 23.676 1.00 33.24 302 VAL B N 1
ATOM 4943 C CA . VAL B 1 302 ? 50.705 36.427 22.817 1.00 33.05 302 VAL B CA 1
ATOM 4944 C C . VAL B 1 302 ? 51.515 37.454 22.021 1.00 35.01 302 VAL B C 1
ATOM 4945 O O . VAL B 1 302 ? 52.758 37.375 21.943 1.00 32.95 302 VAL B O 1
ATOM 4949 N N . ASP B 1 303 ? 50.802 38.432 21.461 1.00 35.46 303 ASP B N 1
ATOM 4950 C CA . ASP B 1 303 ? 51.423 39.496 20.679 1.00 35.92 303 ASP B CA 1
ATOM 4951 C C . ASP B 1 303 ? 52.516 40.147 21.503 1.00 33.89 303 ASP B C 1
ATOM 4952 O O . ASP B 1 303 ? 53.694 40.078 21.145 1.00 35.19 303 ASP B O 1
ATOM 4957 N N . ALA B 1 304 ? 52.116 40.708 22.640 1.00 33.58 304 ALA B N 1
ATOM 4958 C CA . ALA B 1 304 ? 53.018 41.388 23.559 1.00 32.70 304 ALA B CA 1
ATOM 4959 C C . ALA B 1 304 ? 54.244 40.567 23.930 1.00 33.22 304 ALA B C 1
ATOM 4960 O O . ALA B 1 304 ? 55.371 41.080 23.943 1.00 31.09 304 ALA B O 1
ATOM 4962 N N . LEU B 1 305 ? 54.015 39.298 24.255 1.00 35.79 305 LEU B N 1
ATOM 4963 C CA . LEU B 1 305 ? 55.099 38.399 24.649 1.00 37.02 305 LEU B CA 1
ATOM 4964 C C . LEU B 1 305 ? 56.072 38.098 23.515 1.00 36.90 305 LEU B C 1
ATOM 4965 O O . LEU B 1 305 ? 57.289 38.219 23.708 1.00 39.34 305 LEU B O 1
ATOM 4970 N N . VAL B 1 306 ? 55.548 37.720 22.346 1.00 33.94 306 VAL B N 1
ATOM 4971 C CA . VAL B 1 306 ? 56.405 37.418 21.204 1.00 34.41 306 VAL B CA 1
ATOM 4972 C C . VAL B 1 306 ? 57.234 38.652 20.836 1.00 34.84 306 VAL B C 1
ATOM 4973 O O . VAL B 1 306 ? 58.436 38.549 20.553 1.00 32.25 306 VAL B O 1
ATOM 4977 N N . ARG B 1 307 ? 56.609 39.822 20.876 1.00 35.63 307 ARG B N 1
ATOM 4978 C CA . ARG B 1 307 ? 57.340 41.057 20.603 1.00 39.01 307 ARG B CA 1
ATOM 4979 C C . ARG B 1 307 ? 58.476 41.210 21.623 1.00 38.93 307 ARG B C 1
ATOM 4980 O O . ARG B 1 307 ? 59.612 41.537 21.274 1.00 38.21 307 ARG B O 1
ATOM 4988 N N . ALA B 1 308 ? 58.146 40.977 22.889 1.00 39.50 308 ALA B N 1
ATOM 4989 C CA . ALA B 1 308 ? 59.096 41.078 23.986 1.00 40.84 308 ALA B CA 1
ATOM 4990 C C . ALA B 1 308 ? 60.309 40.177 23.744 1.00 41.89 308 ALA B C 1
ATOM 4991 O O . ALA B 1 308 ? 61.468 40.606 23.855 1.00 41.56 308 ALA B O 1
ATOM 4993 N N . THR B 1 309 ? 60.022 38.919 23.432 1.00 43.32 309 THR B N 1
ATOM 4994 C CA . THR B 1 309 ? 61.035 37.917 23.152 1.00 43.65 309 THR B CA 1
ATOM 4995 C C . THR B 1 309 ? 61.940 38.346 21.992 1.00 44.53 309 THR B C 1
ATOM 4996 O O . THR B 1 309 ? 63.168 38.325 22.116 1.00 43.76 309 THR B O 1
ATOM 5000 N N . ASP B 1 310 ? 61.335 38.760 20.880 1.00 46.55 310 ASP B N 1
ATOM 5001 C CA . ASP B 1 310 ? 62.100 39.220 19.724 1.00 48.01 310 ASP B CA 1
ATOM 5002 C C . ASP B 1 310 ? 62.976 40.412 20.100 1.00 49.95 310 ASP B C 1
ATOM 5003 O O . ASP B 1 310 ? 64.129 40.493 19.678 1.00 52.43 310 ASP B O 1
ATOM 5008 N N . GLY B 1 311 ? 62.429 41.316 20.914 1.00 49.55 311 GLY B N 1
ATOM 5009 C CA . GLY B 1 311 ? 63.164 42.494 21.344 1.00 47.26 311 GLY B CA 1
ATOM 5010 C C . GLY B 1 311 ? 64.473 42.196 22.053 1.00 46.77 311 GLY B C 1
ATOM 5011 O O . GLY B 1 311 ? 65.412 42.978 21.983 1.00 46.87 311 GLY B O 1
ATOM 5012 N N . PHE B 1 312 ? 64.549 41.068 22.742 1.00 48.22 312 PHE B N 1
ATOM 5013 C CA . PHE B 1 312 ? 65.765 40.723 23.463 1.00 48.68 312 PHE B CA 1
ATOM 5014 C C . PHE B 1 312 ? 66.671 39.768 22.699 1.00 51.57 312 PHE B C 1
ATOM 5015 O O . PHE B 1 312 ? 67.844 39.637 23.033 1.00 52.36 312 PHE B O 1
ATOM 5023 N N . ALA B 1 313 ? 66.121 39.100 21.690 1.00 53.14 313 ALA B N 1
ATOM 5024 C CA . ALA B 1 313 ? 66.868 38.127 20.901 1.00 55.77 313 ALA B CA 1
ATOM 5025 C C . ALA B 1 313 ? 68.147 38.656 20.266 1.00 57.49 313 ALA B C 1
ATOM 5026 O O . ALA B 1 313 ? 68.157 39.842 19.872 1.00 57.68 313 ALA B O 1
#

Sequence (626 aa):
MRTLYPEITPYQQGSLKVDDRHTLYFEQCGNPHGKPVVMLHGGPGGGCNDKMRRFHDPAKYRIVLFDQRGSGRSTPHADLVDNTTWDLVADIERLRTHLGVDRWQVFGGSWGSTLALAYAQTHPQQVTELVLRGIFLLRRFELEWFYQEGASRLFPDAWEHYLNAIPPVERADLMSAFHRRLTSDDEATRLAAAKAWSVWEGATSFLHVDEDFVTGHEDAHFALAFARIENHYFVNGGFFEVEDQLLRDAHRIADIPGVIVHGRYDVVCPLQSAWDLHKAWPKAQLQISPASGHSAFEPENVDALVRATDGFAMRTLYPEITPYQQGSLKVDDRHTLYFEQCGNPHGKPVVMLHGGPGGGCNDKMRRFHDPAKYRIVLFDQRGSGRSTPHADLVDNTTWDLVADIERLRTHLGVDRWQVFGGSWGSTLALAYAQTHPQQVTELVLRGIFLLRRFELEWFYQEGASRLFPDAWEHYLNAIPPVERADLMSAFHRRLTSDDEATRLAAAKAWSVWEGATSFLHVDEDFVTGHEDAHFALAFARIENHYFVNGGFFEVEDQLLRDAHRIADIPGVIVHGRYDVVCPLQSAWDLHKAWPKAQLQISPASGHSAFEPENVDALVRATDGFA

Organism: Xanthomonas citri (NCBI:txid346)

Nearest PDB structures (foldseek):
  1azw-assembly1_B  TM=1.003E+00  e=1.735E-62  Xanthomonas citri
  1wm1-assembly1_A  TM=9.956E-01  e=4.320E-44  Serratia marcescens
  5als-assembly1_A  TM=5.978E-01  e=7.327E-12  Homo sapiens
  4io0-assembly2_B  TM=6.459E-01  e=1.522E-09  Priestia megaterium
  4o08-assembly2_B  TM=6.245E-01  e=1.522E-09  Priestia megaterium

Radius of gyration: 29.34 Å; Cα contacts (8 Å, |Δi|>4): 1376; chains: 2; bounding box: 67×52×85 Å

CATH classification: 3.40.50.1820

Foldseek 3Di:
DDFFADQWDFPDWDWDDLDPFKIKIKTKAADCPAAEEEEQEALLQQADDRSSNGLADSHHYTYMYIRATLHDPMPPHLDDVCRALVSSLVVVVVVCVVSVHQAHAYEYEHVSLCSQLVNCLVPVRRHQAYEYEHDDLLQLVLVCCQFQHPLCVVCVPLVVLLVVLADPVVSNDRLVRLQCQLVDPDPVRNQSSLQSQQLSCQQFFKLDRDVVSSVVSNPSSSSNNSRSSNSSCNVCSSVDPDSRVSLVSLVSNQPHEYEYEYECAASNRHCVRVVSSCVSRVRYHYHYHDRIYRDCNTVSNSVRSSVRNVVVD/DDFFADQWDFPAWDWDCLDPFKIKIKTKAADCPAAEEEEFEALLQQADDRSSNRLADSDHYTYMYIHATLHDPMPPHLDPPCRALVSSLVVVVVVCVVSVQQAHAYEAEHVSQCSQLVNCLVPVRRHQAYAYELDDLLFLVLVCCQFQHNCCVVPVVLVVLLQVLADPVVNNRRLVSLQCQLVDPDPVSNLSSLLSQQLSCQQQFKLDRDPVSSVVRSPSSSSNNSSSSNSSCNVCSRVDPDSRVSLVSLVSNQPHEYEYEYECAASSRHCVNVVSSCVSRVRYHYHYHDRIYRDCNHVSNSVVSSVRNVVVD

Secondary structure (DSSP, 8-state):
---PPPP---SEEEEEE-SSS-EEEEEEEE-TTSEEEEEE-STTTT---GGGGGGS-TTTEEEEEE--TTSTTSBSTT--TT--HHHHHHHHHHHHHHTT-SSEEEEEETHHHHHHHHHHHH-GGGEEEEEEES-----HHHHHHHHTSSHHHH-HHHHHHHHHTS-GGGTTSHHHHHHHHHT-S-HHHHHHHHHHHHHHHHHTSSSS--HHHHHHHT-HHHHHHHHHHHHHHHHTGGG-SSTTHHHHTGGGGTT--EEEEEETT-SSS-HHHHHHHHHH-TTSEEEEETT--SSTTSHHHHHHHHHHHHHH-/---PPPP---SEEEEEE-SSS-EEEEEEEE-TTSEEEEEE-STTT----SGGGGGS-TTTEEEEEE--TTSTTSBSTT--TT--HHHHHHHHHHHHHHTT-SSEEEEEETHHHHHHHHHHHH-GGGEEEEEEES-----HHHHHHHHTSSGGGT-HHHHHHHHHTS-GGGTTSHHHHHHHHHT-S-HHHHHHHHHHHHHHHHHTSSSS--HHHHHHTT-HHHHHHHHHHHHHHHHTGGG-SSTTHHHHTGGGGTT--EEEEEETT-SSS-HHHHHHHHHH-TTSEEEEETT--S-TTSHHHHHHHHHHHHHH-